Protein AF-A0A7T4MTQ3-F1 (afdb_monomer)

Organism: NCBI:txid37923

Nearest PDB structures (foldseek):
  8e2i-assembly1_F  TM=2.672E-01  e=2.171E+00  Homo sapiens
  6jx6-assembly1_C  TM=2.408E-01  e=1.629E+00  Homo sapiens
  1x04-assembly1_A-2  TM=1.728E-01  e=2.278E+00  Homo sapiens

InterPro domains:
  IPR025902 LssY-like C-terminal domain [PF14067] (127-317)

Solvent-accessible surface area (backbone atoms only — not comparable to full-atom values): 29845 Å² total; per-residue (Å²): 137,88,83,90,80,88,90,87,86,88,86,87,87,91,86,88,79,90,82,84,91,86,90,78,81,87,74,94,68,81,70,84,83,79,70,80,77,62,92,81,58,77,72,75,82,62,84,77,77,74,81,85,75,86,88,90,80,88,78,91,82,93,85,72,72,68,88,85,68,67,71,63,52,52,53,44,50,50,30,43,52,50,34,49,52,50,35,52,51,34,51,60,61,26,68,62,85,47,82,62,20,58,56,30,50,53,50,28,48,48,43,37,20,75,41,33,33,38,46,50,45,31,60,50,20,58,22,73,53,73,94,67,92,75,59,53,28,20,33,92,35,43,32,50,28,54,52,49,40,36,31,26,42,46,56,73,65,22,53,57,47,42,41,47,61,43,68,39,31,60,36,42,71,87,40,76,69,50,52,51,46,47,56,50,27,65,77,67,73,46,70,61,70,44,52,49,66,84,70,42,30,52,93,94,34,63,51,78,50,39,35,25,42,63,47,93,74,35,82,48,27,32,44,35,41,36,34,34,74,50,62,91,92,51,55,45,90,92,72,43,83,41,48,26,40,24,32,36,43,34,27,53,34,72,44,64,19,73,69,27,62,34,84,37,70,34,51,46,38,58,35,52,48,35,35,51,39,53,52,45,32,35,45,72,58,33,77,77,42,45,78,47,71,39,76,63,70,34,77,51,48,77,52,56,28,51,46,54,31,50,35,38,41,75,27,47,31,43,34,38,36,30,79,71,62,60,94,74,80,91,64,80,61,88,66,56,82,84,57,73,69,96,60,86,83,51,73,65,67,45,43,75,66,44,52,66,45,41,55,51,21,31,51,29,42,38,49,38,19,50,52,49,36,49,54,42,54,52,49,63,71,33,76,65,47,49,44,48,63,68,70,51,44,58,56,56,35,62,63,36,66,80,75,63,93,55,76,56,55,55,58,49,50,53,50,52,50,41,53,48,49,40,52,50,22,55,50,42,41,56,27,29,58,34,34,39,60,25,33,48,68,32,44,55,51,44,45,51,52,40,49,54,51,44,52,54,52,50,49,34,54,72,71,64,70,48,59,75,93,47,46,67,60,54,52,54,38,47,50,31,38,35,52,23,37,45,28,56,56,31,67,66,36,44,52,48,18,47,52,45,46,49,54,54,47,51,54,53,50,47,58,50,50,54,56,49,51,54,56,46,52,69,57,59,74,65,70,87,75,123

Secondary structure (DSSP, 8-state):
---------------------------S---STTSPPPTTSPPP-S-S-------------------S-HHHHHHHHHHHHHHHHHHHHHHHHHTS-SHHHHHHHHHHHHHIIIIIHHHHHHHHHHHHS-SS--SEEEETT--EEEE--EEEES-HHHHHHHHHHTTPEEPPP--HHHHHHHHHHHHTT---TTPPPPPEEETTEE-SEEEEEESTT-TTSEEEEEEEEPPTT--BTTTB--SEEEEEEEEEEEEE-TTT--EEEEE-S-HHHHHHHHHHHHHHH-TT-EEEEETTSS--EEEE-TT--EEEE---EEEEE-TTSS-S----GGGTGGG---S---HHHHHTTS-HHHHHHHHHHHHHHHHHHHHHHHHHTSHHHHHHHHTSHHHHHHHHTTT--STHHHHHHHHHHHHHHHHHHHHHHHHHHHHHTT-HHHHHHHHHHHHHHHHHHHHHHHTT-S-GGGHHHHHHHHHHHHHHHHHHTSHHHHHHHHHHHHHHHHHHHHHHHHHHHHHHHHHHTTSS--

Foldseek 3Di:
DDDDDDDDDDDDDDDDDDDDDDDDDDDPDDDPPPDDDPPPFDDQPDDLDDPDDDDDDDDDDDDFDDDDDPLLRVLLVLLLVLLVLLLVVLQVVLVPDDPCVVVSVVVSLCSQQVPNLLSVLLRVLNTPPDLDDDQFWAALSNWGAFGQAEFEDADPVLCVLLCVLLVWAWADADDPVLVVVVVVCVVVVFADRNRHDHWIHDSNDTFPTKTKDDPPRHNQWMKIKTKDADPVPDAQVVRHDGRMIMGIWIFNGWAAQPRRRDTDTATDQESVSRVVSSVSSSCVRQVVKDKDKPQPSDCWDWDARRSRHIHTDNNIYIYIYRHPRDPDDPDPCVPPVVCPDPPDPDLVNLLVVQDVLLVLLLVLLLVLLVLLLVVLVVVCVDPVVVVCVVVCLLVVVVVCVVPDDDPSVVSVVVNVVSVVSNVLSVLSNVLSVVLSSLAPVSLSVNSVSLSVVLV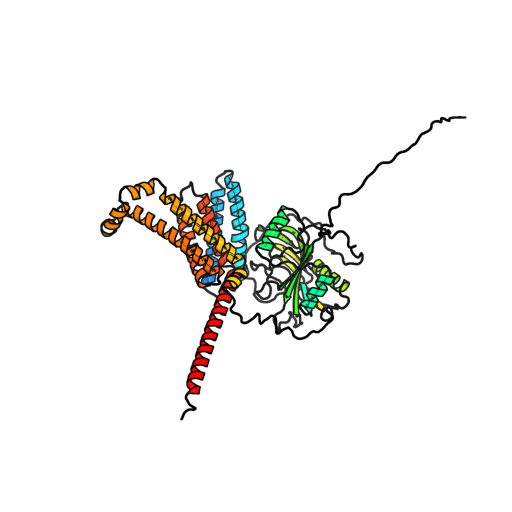VLVVCVVVVVPDPVCVVSSSSSSSSSSSSSNSCSRPSSVVSSVVSVVVVVVVVVVVVVVVVVVVVVVVVVPPPPD

Mean predicted aligned error: 16.0 Å

Sequence (530 aa):
MPAEGSVTEHPRPAVEAEASAAGRGPSRYATSEGRGRDPHYPEYQGDTDQTQQTRLKQQLRDERRLIDDWPDKVYFILAGLASIWLAVVALTQAVHMSLWSVLFILIFWGLAAYLTLPRFHRIMTTIYVPDYFFGRTQTGDGLLGDPVNLAFLAEEDDIHEAMRRAGWTMAEPVTLKSSWRIVISSLTKRSYPSAPVSPLLLFGRRQDFAYQQEVDGNPSKRHHVRFWKTPEGWMLPGGQRADWVAAATYDNAVGLSLFTLQVTHKVDAATDLERDYVVQTLSYTSPEASVRVLEGFMSGYNSRNGGGDQIRTDGNLPIVDLDEVAPGDHEEDSGQQARGPHGHRNLSQLAEKAPPQVWMAGALVSLVALLQMGRSLYRLFTPEFARSVRDERLIDAAEAFAADTGSDLWDVTLALVTAAIAVIALVQVLLAINVVRGRYRARQISLALLLVSFVATAVEVFNGTADSSITYAVFV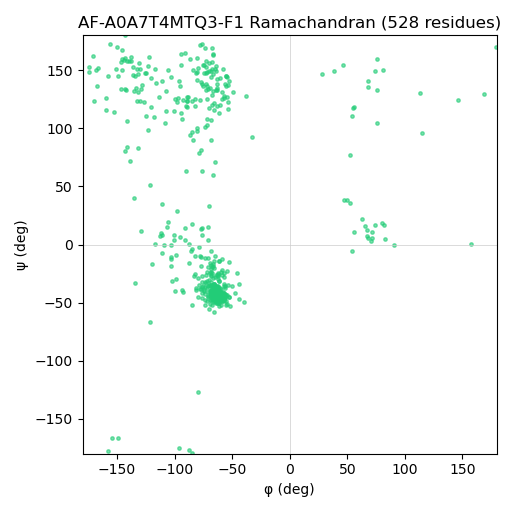VMASQVFAMIEYTSDDAINYTWAARQTLRQRKAQKRKDRRAARRAARGGSSDRG

Structure (mmCIF, N/CA/C/O backbone):
data_AF-A0A7T4MTQ3-F1
#
_entry.id   AF-A0A7T4MTQ3-F1
#
loop_
_atom_site.group_PDB
_atom_site.id
_atom_site.type_symbol
_atom_site.label_atom_id
_atom_site.label_alt_id
_atom_site.label_comp_id
_atom_site.label_asym_id
_atom_site.label_entity_id
_atom_site.label_seq_id
_atom_site.pdbx_PDB_ins_code
_atom_site.Cartn_x
_atom_site.Cartn_y
_atom_site.Cartn_z
_atom_site.occupancy
_atom_site.B_iso_or_equiv
_atom_site.auth_seq_id
_atom_site.auth_comp_id
_atom_site.auth_asym_id
_atom_site.auth_atom_id
_atom_site.pdbx_PDB_model_num
ATOM 1 N N . MET A 1 1 ? 36.931 40.558 72.969 1.00 30.64 1 MET A N 1
ATOM 2 C CA . MET A 1 1 ? 38.147 40.731 72.141 1.00 30.64 1 MET A CA 1
ATOM 3 C C . MET A 1 1 ? 37.794 40.411 70.688 1.00 30.64 1 MET A C 1
ATOM 5 O O . MET A 1 1 ? 36.830 39.674 70.513 1.00 30.64 1 MET A O 1
ATOM 9 N N . PRO A 1 2 ? 38.449 41.061 69.706 1.00 49.88 2 PRO A N 1
ATOM 10 C CA . PRO A 1 2 ? 37.803 41.550 68.467 1.00 49.88 2 PRO A CA 1
ATOM 11 C C . PRO A 1 2 ? 37.946 40.577 67.270 1.00 49.88 2 PRO A C 1
ATOM 13 O O . PRO A 1 2 ? 38.457 39.479 67.465 1.00 49.88 2 PRO A O 1
ATOM 16 N N . ALA A 1 3 ? 37.523 40.872 66.030 1.00 38.16 3 ALA A N 1
ATOM 17 C CA . ALA A 1 3 ? 37.149 42.142 65.363 1.00 38.16 3 ALA A CA 1
ATOM 18 C C . ALA A 1 3 ? 35.907 41.943 64.451 1.00 38.16 3 ALA A C 1
ATOM 20 O O . ALA A 1 3 ? 35.592 40.799 64.137 1.00 38.16 3 ALA A O 1
ATOM 21 N N . GLU A 1 4 ? 35.076 42.916 64.043 1.00 35.25 4 GLU A N 1
ATOM 22 C CA . GLU A 1 4 ? 35.199 44.361 63.705 1.00 35.25 4 GLU A CA 1
ATOM 23 C C . GLU A 1 4 ? 35.837 44.718 62.338 1.00 35.25 4 GLU A C 1
ATOM 25 O O . GLU A 1 4 ? 36.889 44.200 61.977 1.00 35.25 4 GLU A O 1
ATOM 30 N N . GLY A 1 5 ? 35.168 45.636 61.609 1.00 33.09 5 GLY A N 1
ATOM 31 C CA . GLY A 1 5 ? 35.436 46.079 60.221 1.00 33.09 5 GLY A CA 1
ATOM 32 C C . GLY A 1 5 ? 34.294 45.694 59.253 1.00 33.09 5 GLY A C 1
ATOM 33 O O . GLY A 1 5 ? 34.242 44.541 58.844 1.00 33.09 5 GLY A O 1
ATOM 34 N N . SER A 1 6 ? 33.277 46.503 58.890 1.00 33.62 6 SER A N 1
ATOM 35 C CA . SER A 1 6 ? 33.125 47.981 58.803 1.00 33.62 6 SER A CA 1
ATOM 36 C C . SER A 1 6 ? 33.999 48.594 57.677 1.00 33.62 6 SER A C 1
ATOM 38 O O . SER A 1 6 ? 35.139 48.165 57.543 1.00 33.62 6 SER A O 1
ATOM 40 N N . VAL A 1 7 ? 33.603 49.528 56.783 1.00 36.31 7 VAL A N 1
ATOM 41 C CA . VAL A 1 7 ? 32.374 50.298 56.385 1.00 36.31 7 VAL A CA 1
ATOM 42 C C . VAL A 1 7 ? 32.542 50.597 54.849 1.00 36.31 7 VAL A C 1
ATOM 44 O O . VAL A 1 7 ? 33.680 50.522 54.396 1.00 36.31 7 VAL A O 1
ATOM 47 N N . THR A 1 8 ? 31.545 50.758 53.951 1.00 34.12 8 THR A N 1
ATOM 48 C CA . THR A 1 8 ? 30.873 52.008 53.443 1.00 34.12 8 THR A CA 1
ATOM 49 C C . THR A 1 8 ? 29.994 51.626 52.223 1.00 34.12 8 THR A C 1
ATOM 51 O O . THR A 1 8 ? 30.381 50.763 51.443 1.00 34.12 8 THR A O 1
ATOM 54 N N . GLU A 1 9 ? 28.706 51.983 52.111 1.00 31.84 9 GLU A N 1
ATOM 55 C CA . GLU A 1 9 ? 28.039 53.276 51.791 1.00 31.84 9 GLU A CA 1
ATOM 56 C C . GLU A 1 9 ? 28.049 53.739 50.308 1.00 31.84 9 GLU A C 1
ATOM 58 O O . GLU A 1 9 ? 29.052 54.248 49.831 1.00 31.84 9 GLU A O 1
ATOM 63 N N . HIS A 1 10 ? 26.873 53.591 49.654 1.00 35.78 10 HIS A N 1
ATOM 64 C CA . HIS A 1 10 ? 26.100 54.531 48.787 1.00 35.78 10 HIS A CA 1
ATOM 65 C C . HIS A 1 10 ? 26.767 55.379 47.655 1.00 35.78 10 HIS A C 1
ATOM 67 O O . HIS A 1 10 ? 27.948 55.684 47.746 1.00 35.78 10 HIS A O 1
ATOM 73 N N . PRO A 1 11 ? 26.035 55.816 46.579 1.00 39.91 11 PRO A N 1
ATOM 74 C CA . PRO A 1 11 ? 24.593 56.151 46.551 1.00 39.91 11 PRO A CA 1
ATOM 75 C C . PRO A 1 11 ? 23.769 55.780 45.274 1.00 39.91 11 PRO A C 1
ATOM 77 O O . PRO A 1 11 ? 24.268 55.241 44.292 1.00 39.91 11 PRO A O 1
ATOM 80 N N . ARG A 1 12 ? 22.463 56.104 45.300 1.00 35.75 12 ARG A N 1
ATOM 81 C CA . ARG A 1 12 ? 21.551 56.338 44.139 1.00 35.75 12 ARG A CA 1
ATOM 82 C C . ARG A 1 12 ? 21.591 57.859 43.788 1.00 35.75 12 ARG A C 1
ATOM 84 O O . ARG A 1 12 ? 21.999 58.580 44.700 1.00 35.75 12 ARG A O 1
ATOM 91 N N . PRO A 1 13 ? 21.130 58.410 42.623 1.00 45.12 13 PRO A N 1
ATOM 92 C CA . PRO A 1 13 ? 19.901 57.988 41.915 1.00 45.12 13 PRO A CA 1
ATOM 93 C C . PRO A 1 13 ? 19.728 58.299 40.388 1.00 45.12 13 PRO A C 1
ATOM 95 O O . PRO A 1 13 ? 20.540 58.962 39.760 1.00 45.12 13 PRO A O 1
ATOM 98 N N . ALA A 1 14 ? 18.545 57.903 39.885 1.00 30.17 14 ALA A N 1
ATOM 99 C CA . ALA A 1 14 ? 17.639 58.630 38.965 1.00 30.17 14 ALA A CA 1
ATOM 100 C C . ALA A 1 14 ? 17.827 58.706 37.423 1.00 30.17 14 ALA A C 1
ATOM 102 O O . ALA A 1 14 ? 18.921 58.817 36.883 1.00 30.17 14 ALA A O 1
ATOM 103 N N . VAL A 1 15 ? 16.634 58.831 36.807 1.00 30.22 15 VAL A N 1
ATOM 104 C CA . VAL A 1 15 ? 16.215 59.491 35.545 1.00 30.22 15 VAL A CA 1
ATOM 105 C C . VAL A 1 15 ? 15.715 58.573 34.412 1.00 30.22 15 VAL A C 1
ATOM 107 O O . VAL A 1 15 ? 16.303 57.548 34.080 1.00 30.22 15 VAL A O 1
ATOM 110 N N . GLU A 1 16 ? 14.552 58.965 33.882 1.00 29.12 16 GLU A N 1
ATOM 111 C CA . GLU A 1 16 ? 13.700 58.311 32.881 1.00 29.12 16 GLU A CA 1
ATOM 112 C C . GLU A 1 16 ? 14.097 58.643 31.429 1.00 29.12 16 GLU A C 1
ATOM 114 O O . GLU A 1 16 ? 14.673 59.700 31.182 1.00 29.12 16 GLU A O 1
ATOM 119 N N . ALA A 1 17 ? 13.672 57.803 30.471 1.00 28.81 17 ALA A N 1
ATOM 120 C CA . ALA A 1 17 ? 13.111 58.223 29.173 1.00 28.81 17 ALA A CA 1
ATOM 121 C C . ALA A 1 17 ? 12.497 57.022 28.405 1.00 28.81 17 ALA A C 1
ATOM 123 O O . ALA A 1 17 ? 13.166 56.016 28.200 1.00 28.81 17 ALA A O 1
ATOM 124 N N . GLU A 1 18 ? 11.208 57.137 28.051 1.00 28.02 18 GLU A N 1
ATOM 125 C CA . GLU A 1 18 ? 10.620 57.058 26.686 1.00 28.02 18 GLU A CA 1
ATOM 126 C C . GLU A 1 18 ? 11.152 56.049 25.622 1.00 28.02 18 GLU A C 1
ATOM 128 O O . GLU A 1 18 ? 12.340 55.789 25.517 1.00 28.02 18 GLU A O 1
ATOM 133 N N . ALA A 1 19 ? 10.362 55.515 24.673 1.00 28.45 19 ALA A N 1
ATOM 134 C CA . ALA A 1 19 ? 8.906 55.478 24.480 1.00 28.45 19 ALA A CA 1
ATOM 135 C C . ALA A 1 19 ? 8.499 54.443 23.390 1.00 28.45 19 ALA A C 1
ATOM 137 O O . ALA A 1 19 ? 9.222 54.207 22.430 1.00 28.45 19 ALA A O 1
ATOM 138 N N . SER A 1 20 ? 7.279 53.909 23.536 1.00 27.41 20 SER A N 1
ATOM 139 C CA . SER A 1 20 ? 6.224 53.725 22.511 1.00 27.41 20 SER A CA 1
ATOM 140 C C . SER A 1 20 ? 6.432 52.949 21.181 1.00 27.41 20 SER A C 1
ATOM 142 O O . SER A 1 20 ? 7.099 53.386 20.253 1.00 27.41 20 SER A O 1
ATOM 144 N N . ALA A 1 21 ? 5.630 51.879 21.060 1.00 29.02 21 ALA A N 1
ATOM 145 C CA . ALA A 1 21 ? 4.808 51.452 19.910 1.00 29.02 21 ALA A CA 1
ATOM 146 C C . ALA A 1 21 ? 5.391 51.236 18.487 1.00 29.02 21 ALA A C 1
ATOM 148 O O . ALA A 1 21 ? 5.630 52.169 17.728 1.00 29.02 21 ALA A O 1
ATOM 149 N N . ALA A 1 22 ? 5.289 49.981 18.018 1.00 29.09 22 ALA A N 1
ATOM 150 C CA . ALA A 1 22 ? 4.829 49.658 16.657 1.00 29.09 22 ALA A CA 1
ATOM 151 C C . ALA A 1 22 ? 4.174 48.260 16.626 1.00 29.09 22 ALA A C 1
ATOM 153 O O . ALA A 1 22 ? 4.831 47.248 16.864 1.00 29.09 22 ALA A O 1
ATOM 154 N N . GLY A 1 23 ? 2.868 48.186 16.354 1.00 27.55 23 GLY A N 1
ATOM 155 C CA . GLY A 1 23 ? 2.119 46.925 16.388 1.00 27.55 23 GLY A CA 1
ATOM 156 C C . GLY A 1 23 ? 2.283 46.052 15.137 1.00 27.55 23 GLY A C 1
ATOM 157 O O . GLY A 1 23 ? 2.432 46.550 14.021 1.00 27.55 23 GLY A O 1
ATOM 158 N N . ARG A 1 24 ? 2.153 44.731 15.311 1.00 30.16 24 ARG A N 1
ATOM 159 C CA . ARG A 1 24 ? 1.770 43.778 14.253 1.00 30.16 24 ARG A CA 1
ATOM 160 C C . ARG A 1 24 ? 0.694 42.848 14.816 1.00 30.16 24 ARG A C 1
ATOM 162 O O . ARG A 1 24 ? 0.798 42.419 15.960 1.00 30.16 24 ARG A O 1
ATOM 169 N N . GLY A 1 25 ? -0.366 42.618 14.041 1.00 28.05 25 GLY A N 1
ATOM 170 C CA . GLY A 1 25 ? -1.576 41.934 14.513 1.00 28.05 25 GLY A CA 1
ATOM 171 C C . GLY A 1 25 ? -1.366 40.454 14.873 1.00 28.05 25 GLY A C 1
ATOM 172 O O . GLY A 1 25 ? -0.371 39.856 14.457 1.00 28.05 25 GLY A O 1
ATOM 173 N N . PRO A 1 26 ? -2.306 39.843 15.618 1.00 28.95 26 PRO A N 1
ATOM 174 C CA . PRO A 1 26 ? -2.178 38.464 16.072 1.00 28.95 26 PRO A CA 1
ATOM 175 C C . PRO A 1 26 ? -2.193 37.488 14.890 1.00 28.95 26 PRO A C 1
ATOM 177 O O . PRO A 1 26 ? -3.198 37.332 14.191 1.00 28.95 26 PRO A O 1
ATOM 180 N N . SER A 1 27 ? -1.069 36.800 14.693 1.00 28.19 27 SER A N 1
ATOM 181 C CA . SER A 1 27 ? -0.973 35.661 13.781 1.00 28.19 27 SER A CA 1
ATOM 182 C C . SER A 1 27 ? -1.894 34.541 14.270 1.00 28.19 27 SER A C 1
ATOM 184 O O . SER A 1 27 ? -1.713 34.021 15.370 1.00 28.19 27 SER A O 1
ATOM 186 N N . ARG A 1 28 ? -2.884 34.153 13.457 1.00 31.02 28 ARG A N 1
ATOM 187 C CA . ARG A 1 28 ? -3.812 33.048 13.755 1.00 31.02 28 ARG A CA 1
ATOM 188 C C . ARG A 1 28 ? -3.162 31.673 13.544 1.00 31.02 28 ARG A C 1
ATOM 190 O O . ARG A 1 28 ? -3.619 30.903 12.708 1.00 31.02 28 ARG A O 1
ATOM 197 N N . TYR A 1 29 ? -2.129 31.366 14.319 1.00 29.20 29 TYR A N 1
ATOM 198 C CA . TYR A 1 29 ? -1.643 30.003 14.537 1.00 29.20 29 TYR A CA 1
ATOM 199 C C . TYR A 1 29 ? -1.188 29.881 15.989 1.00 29.20 29 TYR A C 1
ATOM 201 O O . TYR A 1 29 ? -0.006 30.005 16.296 1.00 29.20 29 TYR A O 1
ATOM 209 N N . ALA A 1 30 ? -2.157 29.678 16.884 1.00 26.03 30 ALA A N 1
ATOM 210 C CA . ALA A 1 30 ? -1.864 29.250 18.242 1.00 26.03 30 ALA A CA 1
ATOM 211 C C . ALA A 1 30 ? -1.307 27.822 18.183 1.00 26.03 30 ALA A C 1
ATOM 213 O O . ALA A 1 30 ? -1.970 26.913 17.679 1.00 26.03 30 ALA A O 1
ATOM 214 N N . THR A 1 31 ? -0.085 27.643 18.674 1.00 29.88 31 THR A N 1
ATOM 215 C CA . THR A 1 31 ? 0.458 26.329 19.014 1.00 29.88 31 THR A CA 1
ATOM 216 C C . THR A 1 31 ? -0.422 25.694 20.093 1.00 29.88 31 THR A C 1
ATOM 218 O O . THR A 1 31 ? -0.933 26.383 20.973 1.00 29.88 31 THR A O 1
ATOM 221 N N . SER A 1 32 ? -0.623 24.377 20.036 1.00 33.88 32 SER A N 1
ATOM 222 C CA . SER A 1 32 ? -1.494 23.639 20.967 1.00 33.88 32 SER A CA 1
ATOM 223 C C . SER A 1 32 ? -0.885 23.412 22.361 1.00 33.88 32 SER A C 1
ATOM 225 O O . SER A 1 32 ? -1.402 22.618 23.141 1.00 33.88 32 SER A O 1
ATOM 227 N N . GLU A 1 33 ? 0.191 24.121 22.696 1.00 35.06 33 GLU A N 1
ATOM 228 C CA . GLU A 1 33 ? 0.800 24.150 24.025 1.00 35.06 33 GLU A CA 1
ATOM 229 C C . GLU A 1 33 ? 0.058 25.185 24.884 1.00 35.06 33 GLU A C 1
ATOM 231 O O . GLU A 1 33 ? 0.382 26.371 24.865 1.00 35.06 33 GLU A O 1
ATOM 236 N N . GLY A 1 34 ? -0.991 24.760 25.598 1.00 30.47 34 GLY A N 1
ATOM 237 C CA . GLY A 1 34 ? -1.758 25.687 26.444 1.00 30.47 34 GLY A CA 1
ATOM 238 C C . GLY A 1 34 ? -3.198 25.313 26.799 1.00 30.47 34 GLY A C 1
ATOM 239 O O . GLY A 1 34 ? -3.839 26.064 27.531 1.00 30.47 34 GLY A O 1
ATOM 240 N N . ARG A 1 35 ? -3.729 24.169 26.348 1.00 37.06 35 ARG A N 1
ATOM 241 C CA . ARG A 1 35 ? -4.808 23.501 27.097 1.00 37.06 35 ARG A CA 1
ATOM 242 C C . ARG A 1 35 ? -4.146 22.555 28.087 1.00 37.06 35 ARG A C 1
ATOM 244 O O . ARG A 1 35 ? -3.348 21.721 27.670 1.00 37.06 35 ARG A O 1
ATOM 251 N N . GLY A 1 36 ? -4.444 22.707 29.377 1.00 39.81 36 GLY A N 1
ATOM 252 C CA . GLY A 1 36 ? -3.972 21.754 30.377 1.00 39.81 36 GLY A CA 1
ATOM 253 C C . GLY A 1 36 ? -4.465 20.358 30.009 1.00 39.81 36 GLY A C 1
ATOM 254 O O . GLY A 1 36 ? -5.661 20.195 29.762 1.00 39.81 36 GLY A O 1
ATOM 255 N N . ARG A 1 37 ? -3.556 19.373 29.949 1.00 55.53 37 ARG A N 1
ATOM 256 C CA . ARG A 1 37 ? -3.968 17.966 29.999 1.00 55.53 37 ARG A CA 1
ATOM 257 C C . ARG A 1 37 ? -4.747 17.800 31.299 1.00 55.53 37 ARG A C 1
ATOM 259 O O . ARG A 1 37 ? -4.251 18.186 32.357 1.00 55.53 37 ARG A O 1
ATOM 266 N N . ASP A 1 38 ? -5.965 17.289 31.199 1.00 71.88 38 ASP A N 1
ATOM 267 C CA . ASP A 1 38 ? -6.709 16.855 32.372 1.00 71.88 38 ASP A CA 1
ATOM 268 C C . ASP A 1 38 ? -5.887 15.743 33.048 1.00 71.88 38 ASP A C 1
ATOM 270 O O . ASP A 1 38 ? -5.589 14.749 32.384 1.00 71.88 38 ASP A O 1
ATOM 274 N N . PRO A 1 39 ? -5.461 15.902 34.315 1.00 72.44 39 PRO A N 1
ATOM 275 C CA . PRO A 1 39 ? -4.590 14.933 34.978 1.00 72.44 39 PRO A CA 1
ATOM 276 C C . PRO A 1 39 ? -5.268 13.581 35.256 1.00 72.44 39 PRO A C 1
ATOM 278 O O . PRO A 1 39 ? -4.593 12.668 35.721 1.00 72.44 39 PRO A O 1
ATOM 281 N N . HIS A 1 40 ? -6.572 13.444 34.991 1.00 80.81 40 HIS A N 1
ATOM 282 C CA . HIS A 1 40 ? -7.300 12.172 35.064 1.00 80.81 40 HIS A CA 1
ATOM 283 C C . HIS A 1 40 ? -7.576 11.556 33.684 1.00 80.81 40 HIS A C 1
ATOM 285 O O . HIS A 1 40 ? -8.163 10.477 33.611 1.00 80.81 40 HIS A O 1
ATOM 291 N N . TYR A 1 41 ? -7.161 12.213 32.595 1.00 85.38 41 TYR A N 1
ATOM 292 C CA . TYR A 1 41 ? -7.276 11.643 31.258 1.00 85.38 41 TYR A CA 1
ATOM 293 C C . TYR A 1 41 ? -6.419 10.367 31.157 1.00 85.38 41 TYR A C 1
ATOM 295 O O . TYR A 1 41 ? -5.265 10.396 31.590 1.00 85.38 41 TYR A O 1
ATOM 303 N N . PRO A 1 42 ? -6.931 9.258 30.588 1.00 87.62 42 PRO A N 1
ATOM 304 C CA . PRO A 1 42 ? -6.187 8.005 30.504 1.00 87.62 42 PRO A CA 1
ATOM 305 C C . PRO A 1 42 ? -4.822 8.159 29.824 1.00 87.62 42 PRO A C 1
ATOM 307 O O . PRO A 1 42 ? -4.703 8.796 28.776 1.00 87.62 42 PRO A O 1
ATOM 310 N N . GLU A 1 43 ? -3.797 7.525 30.394 1.00 84.81 43 GLU A N 1
ATOM 311 C CA . GLU A 1 43 ? -2.451 7.452 29.821 1.00 84.81 43 GLU A CA 1
ATOM 312 C C . GLU A 1 43 ? -2.194 6.075 29.194 1.00 84.81 43 GLU A C 1
ATOM 314 O O . GLU A 1 43 ? -2.651 5.042 29.690 1.00 84.81 43 GLU A O 1
ATOM 319 N N . TYR A 1 44 ? -1.448 6.054 28.089 1.00 84.38 44 TYR A N 1
ATOM 320 C CA . TYR A 1 44 ? -1.063 4.816 27.419 1.00 84.38 44 TYR A CA 1
ATOM 321 C C . TYR A 1 44 ? -0.020 4.052 28.244 1.00 84.38 44 TYR A C 1
ATOM 323 O O . TYR A 1 44 ? 1.036 4.586 28.574 1.00 84.38 44 TYR A O 1
ATOM 331 N N . GLN A 1 45 ? -0.300 2.782 28.549 1.00 81.62 45 GLN A N 1
ATOM 332 C CA . GLN A 1 45 ? 0.505 1.970 29.476 1.00 81.62 45 GLN A CA 1
ATOM 333 C C . GLN A 1 45 ? 1.631 1.159 28.800 1.00 81.62 45 GLN A C 1
ATOM 335 O O . GLN A 1 45 ? 2.294 0.358 29.460 1.00 81.62 45 GLN A O 1
ATOM 340 N N . GLY A 1 46 ? 1.831 1.305 27.486 1.00 72.62 46 GLY A N 1
ATOM 341 C CA . GLY A 1 46 ? 2.890 0.604 26.753 1.00 72.62 46 GLY A CA 1
ATOM 342 C C . GLY A 1 46 ? 4.265 1.261 26.884 1.00 72.62 46 GLY A C 1
ATOM 343 O O . GLY A 1 46 ? 4.390 2.437 27.220 1.00 72.62 46 GLY A O 1
ATOM 344 N N . ASP A 1 47 ? 5.315 0.491 26.595 1.00 65.31 47 ASP A N 1
ATOM 345 C CA . ASP A 1 47 ? 6.695 0.980 26.624 1.00 65.31 47 ASP A CA 1
ATOM 346 C C . ASP A 1 47 ? 6.940 1.919 25.438 1.00 65.31 47 ASP A C 1
ATOM 348 O O . ASP A 1 47 ? 7.102 1.494 24.291 1.00 65.31 47 ASP A O 1
ATOM 352 N N . THR A 1 48 ? 6.945 3.221 25.708 1.00 62.91 48 THR A N 1
ATOM 353 C CA . THR A 1 48 ? 7.109 4.221 24.657 1.00 62.91 48 THR A CA 1
ATOM 354 C C . THR A 1 48 ? 8.556 4.367 24.185 1.00 62.91 48 THR A C 1
ATOM 356 O O . THR A 1 48 ? 8.748 5.014 23.158 1.00 62.91 48 THR A O 1
ATOM 359 N N . ASP A 1 49 ? 9.572 3.791 24.843 1.00 53.06 49 ASP A N 1
ATOM 360 C CA . ASP A 1 49 ? 10.994 4.116 24.613 1.00 53.06 49 ASP A CA 1
ATOM 361 C C . ASP A 1 49 ? 11.832 3.032 23.907 1.00 53.06 49 ASP A C 1
ATOM 363 O O . ASP A 1 49 ? 13.009 3.252 23.590 1.00 53.06 49 ASP A O 1
ATOM 367 N N . GLN A 1 50 ? 11.252 1.879 23.561 1.00 46.34 50 GLN A N 1
ATOM 368 C CA . GLN A 1 50 ? 12.012 0.799 22.922 1.00 46.34 50 GLN A CA 1
ATOM 369 C C . GLN A 1 50 ? 12.389 1.043 21.452 1.00 46.34 50 GLN A C 1
ATOM 371 O O . GLN A 1 50 ? 11.659 0.741 20.509 1.00 46.34 50 GLN A O 1
ATOM 376 N N . THR A 1 51 ? 13.649 1.427 21.242 1.00 39.78 51 THR A N 1
ATOM 377 C CA . THR A 1 51 ? 14.315 1.365 19.930 1.00 39.78 51 THR A CA 1
ATOM 378 C C . THR A 1 51 ? 14.767 -0.074 19.622 1.00 39.78 51 THR A C 1
ATOM 380 O O . THR A 1 51 ? 15.942 -0.415 19.788 1.00 39.78 51 THR A O 1
ATOM 383 N N . GLN A 1 52 ? 13.858 -0.962 19.195 1.00 35.19 52 GLN A N 1
ATOM 384 C CA . GLN A 1 52 ? 14.213 -2.371 18.955 1.00 35.19 52 GLN A CA 1
ATOM 385 C C . GLN A 1 52 ? 15.086 -2.587 17.705 1.00 35.19 52 GLN A C 1
ATOM 387 O O . GLN A 1 52 ? 14.624 -2.563 16.563 1.00 35.19 52 GLN A O 1
ATOM 392 N N . GLN A 1 53 ? 16.364 -2.900 17.936 1.00 31.70 53 GLN A N 1
ATOM 393 C CA . GLN A 1 53 ? 17.288 -3.381 16.909 1.00 31.70 53 GLN A CA 1
ATOM 394 C C . GLN A 1 53 ? 17.254 -4.913 16.760 1.00 31.70 53 GLN A C 1
ATOM 396 O O . GLN A 1 53 ? 17.536 -5.653 17.696 1.00 31.70 53 GLN A O 1
ATOM 401 N N . THR A 1 54 ? 17.045 -5.360 15.520 1.00 33.00 54 THR A N 1
ATOM 402 C CA . THR A 1 54 ? 17.630 -6.569 14.904 1.00 33.00 54 THR A CA 1
ATOM 403 C C . THR A 1 54 ? 17.474 -7.933 15.604 1.00 33.00 54 THR A C 1
ATOM 405 O O . THR A 1 54 ? 18.241 -8.283 16.496 1.00 33.00 54 THR A O 1
ATOM 408 N N . ARG A 1 55 ? 16.677 -8.831 14.998 1.00 26.23 55 ARG A N 1
ATOM 409 C CA . ARG A 1 55 ? 17.042 -10.259 14.819 1.00 26.23 55 ARG A CA 1
ATOM 410 C C . ARG A 1 55 ? 16.220 -10.903 13.698 1.00 26.23 55 ARG A C 1
ATOM 412 O O . ARG A 1 55 ? 15.003 -11.008 13.792 1.00 26.23 55 ARG A O 1
ATOM 419 N N . LEU A 1 56 ? 16.904 -11.328 12.634 1.00 28.02 56 LEU A N 1
ATOM 420 C CA . LEU A 1 56 ? 16.304 -11.860 11.406 1.00 28.02 56 LEU A CA 1
ATOM 421 C C . LEU A 1 56 ? 17.172 -13.028 10.901 1.00 28.02 56 LEU A C 1
ATOM 423 O O . LEU A 1 56 ? 18.284 -12.799 10.430 1.00 28.02 56 LEU A O 1
ATOM 427 N N . LYS A 1 57 ? 16.696 -14.274 11.048 1.00 24.47 57 LYS A N 1
ATOM 428 C CA . LYS A 1 57 ? 17.249 -15.493 10.417 1.00 24.47 57 LYS A CA 1
ATOM 429 C C . LYS A 1 57 ? 16.270 -16.671 10.562 1.00 24.47 57 LYS A C 1
ATOM 431 O O . LYS A 1 57 ? 15.795 -16.896 11.666 1.00 24.47 57 LYS A O 1
ATOM 436 N N . GLN A 1 58 ? 16.095 -17.435 9.469 1.00 22.59 58 GLN A N 1
ATOM 437 C CA . GLN A 1 58 ? 15.362 -18.722 9.350 1.00 22.59 58 GLN A CA 1
ATOM 438 C C . GLN A 1 58 ? 13.819 -18.636 9.531 1.00 22.59 58 GLN A C 1
ATOM 440 O O . GLN A 1 58 ? 13.350 -17.874 10.362 1.00 22.59 58 GLN A O 1
ATOM 445 N N . GLN A 1 59 ? 12.953 -19.353 8.788 1.00 22.92 59 GLN A N 1
ATOM 446 C CA . GLN A 1 59 ? 13.113 -20.359 7.711 1.00 22.92 59 GLN A CA 1
ATOM 447 C C . GLN A 1 59 ? 11.812 -20.454 6.846 1.00 22.92 59 GLN A C 1
ATOM 449 O O . GLN A 1 59 ? 10.738 -20.293 7.403 1.00 22.92 59 GLN A O 1
ATOM 454 N N . LEU A 1 60 ? 11.943 -20.702 5.523 1.00 26.88 60 LEU A N 1
ATOM 455 C CA . LEU A 1 60 ? 11.188 -21.631 4.615 1.00 26.88 60 LEU A CA 1
ATOM 456 C C . LEU A 1 60 ? 9.696 -22.022 4.913 1.00 26.88 60 LEU A C 1
ATOM 458 O O . LEU A 1 60 ? 9.388 -22.293 6.062 1.00 26.88 60 LEU A O 1
ATOM 462 N N . ARG A 1 61 ? 8.746 -22.274 3.973 1.00 27.30 61 ARG A N 1
ATOM 463 C CA . ARG A 1 61 ? 8.623 -22.281 2.476 1.00 27.30 61 ARG A CA 1
ATOM 464 C C . ARG A 1 61 ? 7.159 -22.719 2.077 1.00 27.30 61 ARG A C 1
ATOM 466 O O . ARG A 1 61 ? 6.469 -23.239 2.943 1.00 27.30 61 ARG A O 1
ATOM 473 N N . ASP A 1 62 ? 6.762 -22.606 0.789 1.00 23.95 62 ASP A N 1
ATOM 474 C CA . ASP A 1 62 ? 5.602 -23.251 0.076 1.00 23.95 62 ASP A CA 1
ATOM 475 C C . ASP A 1 62 ? 4.146 -22.707 0.320 1.00 23.95 62 ASP A C 1
ATOM 477 O O . ASP A 1 62 ? 3.896 -22.115 1.360 1.00 23.95 62 ASP A O 1
ATOM 481 N N . GLU A 1 63 ? 3.094 -22.907 -0.520 1.00 25.41 63 GLU A N 1
ATOM 482 C CA . GLU A 1 63 ? 2.876 -22.686 -1.990 1.00 25.41 63 GLU A CA 1
ATOM 483 C C . GLU A 1 63 ? 1.350 -22.815 -2.416 1.00 25.41 63 GLU A C 1
ATOM 485 O O . GLU A 1 63 ? 0.672 -23.671 -1.859 1.00 25.41 63 GLU A O 1
ATOM 490 N N . ARG A 1 64 ? 0.852 -22.107 -3.481 1.00 29.73 64 ARG A N 1
ATOM 491 C CA . ARG A 1 64 ? -0.449 -22.271 -4.276 1.00 29.73 64 ARG A CA 1
ATOM 492 C C . ARG A 1 64 ? -1.828 -21.852 -3.671 1.00 29.73 64 ARG A C 1
ATOM 494 O O . ARG A 1 64 ? -2.018 -22.107 -2.500 1.00 29.73 64 ARG A O 1
ATOM 501 N N . ARG A 1 65 ? -2.908 -21.392 -4.368 1.00 37.38 65 ARG A N 1
ATOM 502 C CA . ARG A 1 65 ? -3.326 -20.931 -5.757 1.00 37.38 65 ARG A CA 1
ATOM 503 C C . ARG A 1 65 ? -4.802 -20.409 -5.653 1.00 37.38 65 ARG A C 1
ATOM 505 O O . ARG A 1 65 ? -5.525 -21.020 -4.883 1.00 37.38 65 ARG A O 1
ATOM 512 N N . LEU A 1 66 ? -5.407 -19.475 -6.424 1.00 47.50 66 LEU A N 1
ATOM 513 C CA . LEU A 1 66 ? -5.049 -18.422 -7.419 1.00 47.50 66 LEU A CA 1
ATOM 514 C C . LEU A 1 66 ? -6.323 -17.547 -7.737 1.00 47.50 66 LEU A C 1
ATOM 516 O O . LEU A 1 66 ? -7.430 -18.024 -7.524 1.00 47.50 66 LEU A O 1
ATOM 520 N N . ILE A 1 67 ? -6.200 -16.332 -8.320 1.00 48.78 67 ILE A N 1
ATOM 521 C CA . ILE A 1 67 ? -7.327 -15.431 -8.756 1.00 48.78 67 ILE A CA 1
ATOM 522 C C . ILE A 1 67 ? -8.154 -16.005 -9.941 1.00 48.78 67 ILE A C 1
ATOM 524 O O . ILE A 1 67 ? -7.692 -16.935 -10.602 1.00 48.78 67 ILE A O 1
ATOM 528 N N . ASP A 1 68 ? -9.316 -15.418 -10.295 1.00 50.75 68 ASP A N 1
ATOM 529 C CA . ASP A 1 68 ? -10.251 -15.925 -11.328 1.00 50.75 68 ASP A CA 1
ATOM 530 C C . ASP A 1 68 ? -10.230 -15.285 -12.751 1.00 50.75 68 ASP A C 1
ATOM 532 O O . ASP A 1 68 ? -10.229 -16.039 -13.726 1.00 50.75 68 ASP A O 1
ATOM 536 N N . ASP A 1 69 ? -10.085 -13.964 -12.969 1.00 67.12 69 ASP A N 1
ATOM 537 C CA . ASP A 1 69 ? -10.153 -13.391 -14.349 1.00 67.12 69 ASP A CA 1
ATOM 538 C C . ASP A 1 69 ? -8.807 -13.446 -15.125 1.00 67.12 69 ASP A C 1
ATOM 540 O O . ASP A 1 69 ? -7.765 -12.978 -14.657 1.00 67.12 69 ASP A O 1
ATOM 544 N N . TRP A 1 70 ? -8.800 -14.073 -16.309 1.00 66.50 70 TRP A N 1
ATOM 545 C CA . TRP A 1 70 ? -7.588 -14.570 -16.994 1.00 66.50 70 TRP A CA 1
ATOM 546 C C . TRP A 1 70 ? -6.588 -13.493 -17.471 1.00 66.50 70 TRP A C 1
ATOM 548 O O . TRP A 1 70 ? -5.401 -13.640 -17.171 1.00 66.50 70 TRP A O 1
ATOM 558 N N . PRO A 1 71 ? -6.983 -12.412 -18.178 1.00 78.25 71 PRO A N 1
ATOM 559 C CA . PRO A 1 71 ? -6.009 -11.495 -18.783 1.00 78.25 71 PRO A CA 1
ATOM 560 C C . PRO A 1 71 ? -5.222 -10.684 -17.751 1.00 78.25 71 PRO A C 1
ATOM 562 O O . PRO A 1 71 ? -4.009 -10.521 -17.879 1.00 78.25 71 PRO A O 1
ATOM 565 N N . ASP A 1 72 ? -5.898 -10.201 -16.704 1.00 80.19 72 ASP A N 1
ATOM 566 C CA . ASP A 1 72 ? -5.260 -9.382 -15.671 1.00 80.19 72 ASP A CA 1
ATOM 567 C C . ASP A 1 72 ? -4.278 -10.213 -14.825 1.00 80.19 72 ASP A C 1
ATOM 569 O O . ASP A 1 72 ? -3.196 -9.718 -14.518 1.00 80.19 72 ASP A O 1
ATOM 573 N N . LYS A 1 73 ? -4.564 -11.502 -14.570 1.00 78.12 73 LYS A N 1
ATOM 574 C CA . LYS A 1 73 ? -3.600 -12.456 -13.980 1.00 78.12 73 LYS A CA 1
ATOM 575 C C . LYS A 1 73 ? -2.316 -12.599 -14.800 1.00 78.12 73 LYS A C 1
ATOM 577 O O . LYS A 1 73 ? -1.227 -12.619 -14.228 1.00 78.12 73 LYS A O 1
ATOM 582 N N . VAL A 1 74 ? -2.426 -12.700 -16.126 1.00 86.06 74 VAL A N 1
ATOM 583 C CA . VAL A 1 74 ? -1.260 -12.870 -17.010 1.00 86.06 74 VAL A CA 1
ATOM 584 C C . VAL A 1 74 ? -0.350 -11.642 -16.942 1.00 86.06 74 VAL A C 1
ATOM 586 O O . VAL A 1 74 ? 0.840 -11.786 -16.661 1.00 86.06 74 VAL A O 1
ATOM 589 N N . TYR A 1 75 ? -0.895 -10.430 -17.093 1.00 88.44 75 TYR A N 1
ATOM 590 C CA . TYR A 1 75 ? -0.103 -9.204 -16.918 1.00 88.44 75 TYR A CA 1
ATOM 591 C C . TYR A 1 75 ? 0.432 -9.054 -15.491 1.00 88.44 75 TYR A C 1
ATOM 593 O O . TYR A 1 75 ? 1.556 -8.588 -15.305 1.00 88.44 75 TYR A O 1
ATOM 601 N N . PHE A 1 76 ? -0.338 -9.478 -14.485 1.00 81.56 76 PHE A N 1
ATOM 602 C CA . PHE A 1 76 ? 0.061 -9.399 -13.086 1.00 81.56 76 PHE A CA 1
ATOM 603 C C . PHE A 1 76 ? 1.336 -10.212 -12.801 1.00 81.56 76 PHE A C 1
ATOM 605 O O . PHE A 1 76 ? 2.255 -9.692 -12.158 1.00 81.56 76 PHE A O 1
ATOM 612 N N . ILE A 1 77 ? 1.411 -11.438 -13.336 1.00 84.19 77 ILE A N 1
ATOM 613 C CA . ILE A 1 77 ? 2.573 -12.338 -13.248 1.00 84.19 77 ILE A CA 1
ATOM 614 C C . ILE A 1 77 ? 3.748 -11.808 -14.078 1.00 84.19 77 ILE A C 1
ATOM 616 O O . ILE A 1 77 ? 4.867 -11.728 -13.572 1.00 84.19 77 ILE A O 1
ATOM 620 N N . LEU A 1 78 ? 3.510 -11.410 -15.333 1.00 89.50 78 LEU A N 1
ATOM 621 C CA . LEU A 1 78 ? 4.572 -10.955 -16.240 1.00 89.50 78 LEU A CA 1
ATOM 622 C C . LEU A 1 78 ? 5.260 -9.676 -15.741 1.00 89.50 78 LEU A C 1
ATOM 624 O O . LEU A 1 78 ? 6.480 -9.574 -15.830 1.00 89.50 78 LEU A O 1
ATOM 628 N N . ALA A 1 79 ? 4.513 -8.748 -15.134 1.00 87.94 79 ALA A N 1
ATOM 629 C CA . ALA A 1 79 ? 5.087 -7.575 -14.472 1.00 87.94 79 ALA A CA 1
ATOM 630 C C . ALA A 1 79 ? 5.986 -7.956 -13.277 1.00 87.94 79 ALA A C 1
ATOM 632 O O . ALA A 1 79 ? 7.034 -7.346 -13.073 1.00 87.94 79 ALA A O 1
ATOM 633 N N . GLY A 1 80 ? 5.618 -8.998 -12.519 1.00 82.69 80 GLY A N 1
ATOM 634 C CA . GLY A 1 80 ? 6.448 -9.543 -11.440 1.00 82.69 80 GLY A CA 1
ATOM 635 C C . GLY A 1 80 ? 7.751 -10.162 -11.956 1.00 82.69 80 GLY A C 1
ATOM 636 O O . GLY A 1 80 ? 8.825 -9.838 -11.455 1.00 82.69 80 GLY A O 1
ATOM 637 N N . LEU A 1 81 ? 7.678 -10.986 -13.009 1.00 89.62 81 LEU A N 1
ATOM 638 C CA . LEU A 1 81 ? 8.858 -11.576 -13.658 1.00 89.62 81 LEU A CA 1
ATOM 639 C C . LEU A 1 81 ? 9.794 -10.506 -14.245 1.00 89.62 81 LEU A C 1
ATOM 641 O O . LEU A 1 81 ? 11.009 -10.597 -14.075 1.00 89.62 81 LEU A O 1
ATOM 645 N N . ALA A 1 82 ? 9.236 -9.465 -14.869 1.00 89.19 82 ALA A N 1
ATOM 646 C CA . ALA A 1 82 ? 9.993 -8.319 -15.369 1.00 89.19 82 ALA A CA 1
ATOM 647 C C . ALA A 1 82 ? 10.728 -7.570 -14.239 1.00 89.19 82 ALA A C 1
ATOM 649 O O . ALA A 1 82 ? 11.892 -7.204 -14.401 1.00 89.19 82 ALA A O 1
ATOM 650 N N . SER A 1 83 ? 10.091 -7.412 -13.072 1.00 87.69 83 SER A N 1
ATOM 651 C CA . SER A 1 83 ? 10.705 -6.810 -11.879 1.00 87.69 83 SER A CA 1
ATOM 652 C C . SER A 1 83 ? 11.847 -7.654 -11.305 1.00 87.69 83 SER A C 1
ATOM 654 O O . SER A 1 83 ? 12.889 -7.110 -10.938 1.00 87.69 83 SER A O 1
ATOM 656 N N . ILE A 1 84 ? 11.694 -8.985 -11.278 1.00 86.50 84 ILE A N 1
ATOM 657 C CA . ILE A 1 84 ? 12.761 -9.911 -10.861 1.00 86.50 84 ILE A CA 1
ATOM 658 C C . ILE A 1 84 ? 13.954 -9.815 -11.820 1.00 86.50 84 ILE A C 1
ATOM 660 O O . ILE A 1 84 ? 15.084 -9.642 -11.365 1.00 86.50 84 ILE A O 1
ATOM 664 N N . TRP A 1 85 ? 13.715 -9.878 -13.135 1.00 90.69 85 TRP A N 1
ATOM 665 C CA . TRP A 1 85 ? 14.776 -9.762 -14.142 1.00 90.69 85 TRP A CA 1
ATOM 666 C C . TRP A 1 85 ? 15.516 -8.426 -14.023 1.00 90.69 85 TRP A C 1
ATOM 668 O O . TRP A 1 85 ? 16.744 -8.406 -13.968 1.00 90.69 85 TRP A O 1
ATOM 678 N N . LEU A 1 86 ? 14.782 -7.314 -13.902 1.00 86.75 86 LEU A N 1
ATOM 679 C CA . LEU A 1 86 ? 15.379 -5.984 -13.792 1.00 86.75 86 LEU A CA 1
ATOM 680 C C . LEU A 1 86 ? 16.220 -5.839 -12.517 1.00 86.75 86 LEU A C 1
ATOM 682 O O . LEU A 1 86 ? 17.299 -5.254 -12.568 1.00 86.75 86 LEU A O 1
ATOM 686 N N . ALA A 1 87 ? 15.767 -6.406 -11.395 1.00 81.94 87 ALA A N 1
ATOM 687 C CA . ALA A 1 87 ? 16.542 -6.439 -10.160 1.00 81.94 87 ALA A CA 1
ATOM 688 C C . ALA A 1 87 ? 17.830 -7.272 -10.315 1.00 81.94 87 ALA A C 1
ATOM 690 O O . ALA A 1 87 ? 18.894 -6.825 -9.894 1.00 81.94 87 ALA A O 1
ATOM 691 N N . VAL A 1 88 ? 17.773 -8.438 -10.971 1.00 84.25 88 VAL A N 1
ATOM 692 C CA . VAL A 1 88 ? 18.972 -9.252 -11.246 1.00 84.25 88 VAL A CA 1
ATOM 693 C C . VAL A 1 88 ? 19.971 -8.493 -12.122 1.00 84.25 88 VAL A C 1
ATOM 695 O O . VAL A 1 88 ? 21.155 -8.469 -11.797 1.00 84.25 88 VAL A O 1
ATOM 698 N N . VAL A 1 89 ? 19.519 -7.825 -13.187 1.00 82.25 89 VAL A N 1
ATOM 699 C CA . VAL A 1 89 ? 20.419 -7.057 -14.063 1.00 82.25 89 VAL A CA 1
ATOM 700 C C . VAL A 1 89 ? 20.976 -5.812 -13.359 1.00 82.25 89 VAL A C 1
ATOM 702 O O . VAL A 1 89 ? 22.164 -5.528 -13.478 1.00 82.25 89 VAL A O 1
ATOM 705 N N . ALA A 1 90 ? 20.175 -5.093 -12.568 1.00 78.69 90 ALA A N 1
ATOM 706 C CA . ALA A 1 90 ? 20.678 -3.976 -11.762 1.00 78.69 90 ALA A CA 1
ATOM 707 C C . ALA A 1 90 ? 21.759 -4.434 -10.762 1.00 78.69 90 ALA A C 1
ATOM 709 O O . ALA A 1 90 ? 22.765 -3.747 -10.580 1.00 78.69 90 ALA A O 1
ATOM 710 N N . LEU A 1 91 ? 21.588 -5.620 -10.163 1.00 79.75 91 LEU A N 1
ATOM 711 C CA . LEU A 1 91 ? 22.575 -6.221 -9.270 1.00 79.75 91 LEU A CA 1
ATOM 712 C C . LEU A 1 91 ? 23.863 -6.617 -10.005 1.00 79.75 91 LEU A C 1
ATOM 714 O O . LEU A 1 91 ? 24.942 -6.330 -9.493 1.00 79.75 91 LEU A O 1
ATOM 718 N N . THR A 1 92 ? 23.790 -7.234 -11.192 1.00 78.25 92 THR A N 1
ATOM 719 C CA . THR A 1 92 ? 25.005 -7.602 -11.946 1.00 78.25 92 THR A CA 1
ATOM 720 C C . THR A 1 92 ? 25.798 -6.374 -12.387 1.00 78.25 92 THR A C 1
ATOM 722 O O . THR A 1 92 ? 27.020 -6.370 -12.258 1.00 78.25 92 THR A O 1
ATOM 725 N N . GLN A 1 93 ? 25.124 -5.298 -12.809 1.00 74.75 93 GLN A N 1
ATOM 726 C CA . GLN A 1 93 ? 25.782 -4.032 -13.154 1.00 74.75 93 GLN A CA 1
ATOM 727 C C . GLN A 1 93 ? 26.443 -3.355 -11.941 1.00 74.75 93 GLN A C 1
ATOM 729 O O . GLN A 1 93 ? 27.520 -2.773 -12.071 1.00 74.75 93 GLN A O 1
ATOM 734 N N . ALA A 1 94 ? 25.858 -3.476 -10.743 1.00 69.06 94 ALA A N 1
ATOM 735 C CA . ALA A 1 94 ? 26.418 -2.889 -9.523 1.00 69.06 94 ALA A CA 1
ATOM 736 C C . ALA A 1 94 ? 27.805 -3.448 -9.140 1.00 69.06 94 ALA A C 1
ATOM 738 O O . ALA A 1 94 ? 28.586 -2.741 -8.499 1.00 69.06 94 ALA A O 1
ATOM 739 N N . VAL A 1 95 ? 28.139 -4.683 -9.539 1.00 66.06 95 VAL A N 1
ATOM 740 C CA . VAL A 1 95 ? 29.407 -5.360 -9.184 1.00 66.06 95 VAL A CA 1
ATOM 741 C C . VAL A 1 95 ? 30.635 -4.710 -9.851 1.00 66.06 95 VAL A C 1
ATOM 743 O O . VAL A 1 95 ? 31.759 -4.880 -9.375 1.00 66.06 95 VAL A O 1
ATOM 746 N N . HIS A 1 96 ? 30.450 -3.899 -10.898 1.00 64.50 96 HIS A N 1
ATOM 747 C CA . HIS A 1 96 ? 31.532 -3.162 -11.557 1.00 64.50 96 HIS A CA 1
ATOM 748 C C . HIS A 1 96 ? 31.960 -1.922 -10.744 1.00 64.50 96 HIS A C 1
ATOM 750 O O . HIS A 1 96 ? 31.547 -0.794 -11.019 1.00 64.50 96 HIS A O 1
ATOM 756 N N . MET A 1 97 ? 32.802 -2.182 -9.733 1.00 54.09 97 MET A N 1
ATOM 757 C CA . MET A 1 97 ? 33.378 -1.263 -8.733 1.00 54.09 97 MET A CA 1
ATOM 758 C C . MET A 1 97 ? 33.643 0.167 -9.238 1.00 54.09 97 MET A C 1
ATOM 760 O O . MET A 1 97 ? 34.720 0.494 -9.737 1.00 54.09 97 MET A O 1
ATOM 764 N N . SER A 1 98 ? 32.663 1.044 -9.045 1.00 71.25 98 SER A N 1
ATOM 765 C CA . SER A 1 98 ? 32.750 2.480 -9.319 1.00 71.25 98 SER A CA 1
ATOM 766 C C . SER A 1 98 ? 31.831 3.250 -8.364 1.00 71.25 98 SER A C 1
ATOM 768 O O . SER A 1 98 ? 30.994 2.654 -7.689 1.00 71.25 98 SER A O 1
ATOM 770 N N . LEU A 1 99 ? 31.920 4.584 -8.310 1.00 69.50 99 LEU A N 1
ATOM 771 C CA . LEU A 1 99 ? 30.962 5.385 -7.522 1.00 69.50 99 LEU A CA 1
ATOM 772 C C . LEU A 1 99 ? 29.502 5.166 -7.977 1.00 69.50 99 LEU A C 1
ATOM 774 O O . LEU A 1 99 ? 28.577 5.266 -7.171 1.00 69.50 99 LEU A O 1
ATOM 778 N N . TRP A 1 100 ? 29.297 4.780 -9.240 1.00 69.25 100 TRP A N 1
ATOM 779 C CA . TRP A 1 100 ? 27.993 4.415 -9.792 1.00 69.25 100 TRP A CA 1
ATOM 780 C C . TRP A 1 100 ? 27.429 3.111 -9.212 1.00 69.25 100 TRP A C 1
ATOM 782 O O . TRP A 1 100 ? 26.208 2.966 -9.156 1.00 69.25 100 TRP A O 1
ATOM 792 N N . SER A 1 101 ? 28.267 2.206 -8.688 1.00 72.50 101 SER A N 1
ATOM 793 C CA . SER A 1 101 ? 27.814 1.009 -7.961 1.00 72.50 101 SER A CA 1
ATOM 794 C C . SER A 1 101 ? 26.908 1.364 -6.781 1.00 72.50 101 SER A C 1
ATOM 796 O O . SER A 1 101 ? 25.922 0.673 -6.548 1.00 72.50 101 SER A O 1
ATOM 798 N N . VAL A 1 102 ? 27.178 2.466 -6.068 1.00 75.75 102 VAL A N 1
ATOM 799 C CA . VAL A 1 102 ? 26.332 2.925 -4.950 1.00 75.75 102 VAL A CA 1
ATOM 800 C C . VAL A 1 102 ? 24.946 3.339 -5.450 1.00 75.75 102 VAL A C 1
ATOM 802 O O . VAL A 1 102 ? 23.938 2.955 -4.858 1.00 75.75 102 VAL A O 1
ATOM 805 N N . LEU A 1 103 ? 24.879 4.057 -6.576 1.00 77.31 103 LEU A N 1
ATOM 806 C CA . LEU A 1 103 ? 23.610 4.419 -7.209 1.00 77.31 103 LEU A CA 1
ATOM 807 C C . LEU A 1 103 ? 22.841 3.168 -7.663 1.00 77.31 103 LEU A C 1
ATOM 809 O O . LEU A 1 103 ? 21.647 3.065 -7.391 1.00 77.31 103 LEU A O 1
ATOM 813 N N . PHE A 1 104 ? 23.511 2.194 -8.287 1.00 72.50 104 PHE A N 1
ATOM 814 C CA . PHE A 1 104 ? 22.875 0.932 -8.679 1.00 72.50 104 PHE A CA 1
ATOM 815 C C . PHE A 1 104 ? 22.420 0.088 -7.483 1.00 72.50 104 PHE A C 1
ATOM 817 O O . PHE A 1 104 ? 21.362 -0.523 -7.572 1.00 72.50 104 PHE A O 1
ATOM 824 N N . ILE A 1 105 ? 23.134 0.096 -6.351 1.00 76.88 105 ILE A N 1
ATOM 825 C CA . ILE A 1 105 ? 22.696 -0.561 -5.106 1.00 76.88 105 ILE A CA 1
ATOM 826 C C . ILE A 1 105 ? 21.433 0.111 -4.548 1.00 76.88 105 ILE A C 1
ATOM 828 O O . ILE A 1 105 ? 20.503 -0.588 -4.151 1.00 76.88 105 ILE A O 1
ATOM 832 N N . LEU A 1 106 ? 21.356 1.446 -4.561 1.00 80.12 106 LEU A N 1
ATOM 833 C CA . LEU A 1 106 ? 20.158 2.179 -4.128 1.00 80.12 106 LEU A CA 1
ATOM 834 C C . LEU A 1 106 ? 18.968 1.958 -5.075 1.00 80.12 106 LEU A C 1
ATOM 836 O O . LEU A 1 106 ? 17.848 1.761 -4.607 1.00 80.12 106 LEU A O 1
ATOM 840 N N . ILE A 1 107 ? 19.203 1.927 -6.392 1.00 78.06 107 ILE A N 1
ATOM 841 C CA . ILE A 1 107 ? 18.182 1.581 -7.394 1.00 78.06 107 ILE A CA 1
ATOM 842 C C . ILE A 1 107 ? 17.728 0.128 -7.212 1.00 78.06 107 ILE A C 1
ATOM 844 O O . ILE A 1 107 ? 16.529 -0.128 -7.187 1.00 78.06 107 ILE A O 1
ATOM 848 N N . PHE A 1 108 ? 18.656 -0.816 -7.035 1.00 80.75 108 PHE A N 1
ATOM 849 C CA . PHE A 1 108 ? 18.353 -2.221 -6.769 1.00 80.75 108 PHE A CA 1
ATOM 850 C C . PHE A 1 108 ? 17.527 -2.383 -5.492 1.00 80.75 108 PHE A C 1
ATOM 852 O O . PHE A 1 108 ? 16.512 -3.071 -5.527 1.00 80.75 108 PHE A O 1
ATOM 859 N N . TRP A 1 109 ? 17.907 -1.722 -4.393 1.00 84.19 109 TRP A N 1
ATOM 860 C CA . TRP A 1 109 ? 17.117 -1.718 -3.162 1.00 84.19 109 TRP A CA 1
ATOM 861 C C . TRP A 1 109 ? 15.727 -1.125 -3.399 1.00 84.19 109 TRP A C 1
ATOM 863 O O . TRP A 1 109 ? 14.747 -1.747 -3.011 1.00 84.19 109 TRP A O 1
ATOM 873 N N . GLY A 1 110 ? 15.613 0.009 -4.096 1.00 79.69 110 GLY A N 1
ATOM 874 C CA . GLY A 1 110 ? 14.323 0.621 -4.423 1.00 79.69 110 GLY A CA 1
ATOM 875 C C . GLY A 1 110 ? 13.418 -0.299 -5.253 1.00 79.69 110 GLY A C 1
ATOM 876 O O . GLY A 1 110 ? 12.252 -0.490 -4.917 1.00 79.69 110 GLY A O 1
ATOM 877 N N . LEU A 1 111 ? 13.963 -0.930 -6.297 1.00 78.56 111 LEU A N 1
ATOM 878 C CA . LEU A 1 111 ? 13.259 -1.913 -7.127 1.00 78.56 111 LEU A CA 1
ATOM 879 C C . LEU A 1 111 ? 12.875 -3.160 -6.321 1.00 78.56 111 LEU A C 1
ATOM 881 O O . LEU A 1 111 ? 11.736 -3.613 -6.388 1.00 78.56 111 LEU A O 1
ATOM 885 N N . ALA A 1 112 ? 13.795 -3.712 -5.532 1.00 75.69 112 ALA A N 1
ATOM 886 C CA . ALA A 1 112 ? 13.524 -4.874 -4.697 1.00 75.69 112 ALA A CA 1
ATOM 887 C C . ALA A 1 112 ? 12.438 -4.566 -3.658 1.00 75.69 112 ALA A C 1
ATOM 889 O O . ALA A 1 112 ? 11.492 -5.337 -3.524 1.00 75.69 112 ALA A O 1
ATOM 890 N N . ALA A 1 113 ? 12.548 -3.432 -2.966 1.00 79.75 113 ALA A N 1
ATOM 891 C CA . ALA A 1 113 ? 11.727 -3.107 -1.813 1.00 79.75 113 ALA A CA 1
ATOM 892 C C . ALA A 1 113 ? 10.346 -2.546 -2.166 1.00 79.75 113 ALA A C 1
ATOM 894 O O . ALA A 1 113 ? 9.360 -2.868 -1.511 1.00 79.75 113 ALA A O 1
ATOM 895 N N . TYR A 1 114 ? 10.244 -1.722 -3.210 1.00 81.25 114 TYR A N 1
ATOM 896 C CA . TYR A 1 114 ? 8.989 -1.053 -3.573 1.00 81.25 114 TYR A CA 1
ATOM 897 C C . TYR A 1 114 ? 8.276 -1.692 -4.768 1.00 81.25 114 TYR A C 1
ATOM 899 O O . TYR A 1 114 ? 7.107 -1.389 -4.985 1.00 81.25 114 TYR A O 1
ATOM 907 N N . LEU A 1 115 ? 8.922 -2.616 -5.494 1.00 80.00 115 LEU A N 1
ATOM 908 C CA . LEU A 1 115 ? 8.277 -3.409 -6.546 1.00 80.00 115 LEU A CA 1
ATOM 909 C C . LEU A 1 115 ? 8.351 -4.914 -6.302 1.00 80.00 115 LEU A C 1
ATOM 911 O O . LEU A 1 115 ? 7.319 -5.554 -6.115 1.00 80.00 115 LEU A O 1
ATOM 915 N N . THR A 1 116 ? 9.550 -5.499 -6.344 1.00 79.56 116 THR A N 1
ATOM 916 C CA . THR A 1 116 ? 9.704 -6.952 -6.497 1.00 79.56 116 THR A CA 1
ATOM 917 C C . THR A 1 116 ? 9.197 -7.721 -5.279 1.00 79.56 116 THR A C 1
ATOM 919 O O . THR A 1 116 ? 8.438 -8.672 -5.452 1.00 79.56 116 THR A O 1
ATOM 922 N N . LEU A 1 117 ? 9.567 -7.313 -4.060 1.00 80.25 117 LEU A N 1
ATOM 923 C CA . LEU A 1 117 ? 9.131 -7.963 -2.821 1.00 80.25 117 LEU A CA 1
ATOM 924 C C . LEU A 1 117 ? 7.634 -7.746 -2.542 1.00 80.25 117 LEU A C 1
ATOM 926 O O . LEU A 1 117 ? 6.958 -8.758 -2.378 1.00 80.25 117 LEU A O 1
ATOM 930 N N . PRO A 1 118 ? 7.068 -6.518 -2.565 1.00 80.31 118 PRO A N 1
ATOM 931 C CA . PRO A 1 118 ? 5.621 -6.298 -2.436 1.00 80.31 118 PRO A CA 1
ATOM 932 C C . PRO A 1 118 ? 4.825 -7.134 -3.435 1.00 80.31 118 PRO A C 1
ATOM 934 O O . PRO A 1 118 ? 3.874 -7.832 -3.086 1.00 80.31 118 PRO A O 1
ATOM 937 N N . ARG A 1 119 ? 5.280 -7.157 -4.694 1.00 77.50 119 ARG A N 1
ATOM 938 C CA . ARG A 1 119 ? 4.614 -7.910 -5.750 1.00 77.50 119 ARG A CA 1
ATOM 939 C C . ARG A 1 119 ? 4.718 -9.417 -5.563 1.00 77.50 119 ARG A C 1
ATOM 941 O O . ARG A 1 119 ? 3.737 -10.114 -5.809 1.00 77.50 119 ARG A O 1
ATOM 948 N N . PHE A 1 120 ? 5.874 -9.915 -5.133 1.00 78.31 120 PHE A N 1
ATOM 949 C CA . PHE A 1 120 ? 6.061 -11.318 -4.784 1.00 78.31 120 PHE A CA 1
ATOM 950 C C . PHE A 1 120 ? 5.167 -11.717 -3.606 1.00 78.31 120 PHE A C 1
ATOM 952 O O . PHE A 1 120 ? 4.408 -12.675 -3.732 1.00 78.31 120 PHE A O 1
ATOM 959 N N . HIS A 1 121 ? 5.171 -10.943 -2.515 1.00 76.50 121 HIS A N 1
ATOM 960 C CA . HIS A 1 121 ? 4.272 -11.160 -1.379 1.00 76.50 121 HIS A CA 1
ATOM 961 C C . HIS A 1 121 ? 2.824 -11.175 -1.824 1.00 76.50 121 HIS A C 1
ATOM 963 O O . HIS A 1 121 ? 2.117 -12.104 -1.476 1.00 76.50 121 HIS A O 1
ATOM 969 N N . ARG A 1 122 ? 2.410 -10.262 -2.702 1.00 76.06 122 ARG A N 1
ATOM 970 C CA . ARG A 1 122 ? 1.041 -10.225 -3.215 1.00 76.06 122 ARG A CA 1
ATOM 971 C C . ARG A 1 122 ? 0.654 -11.401 -4.110 1.00 76.06 122 ARG A C 1
ATOM 973 O O . ARG A 1 122 ? -0.491 -11.850 -4.072 1.00 76.06 122 ARG A O 1
ATOM 980 N N . ILE A 1 123 ? 1.590 -11.927 -4.905 1.00 74.75 123 ILE A N 1
ATOM 981 C CA . ILE A 1 123 ? 1.411 -13.203 -5.621 1.00 74.75 123 ILE A CA 1
ATOM 982 C C . ILE A 1 123 ? 1.202 -14.344 -4.610 1.00 74.75 123 ILE A C 1
ATOM 984 O O . ILE A 1 123 ? 0.350 -15.203 -4.832 1.00 74.75 123 ILE A O 1
ATOM 988 N N . MET A 1 124 ? 1.952 -14.338 -3.505 1.00 76.94 124 MET A N 1
ATOM 989 C CA . MET A 1 124 ? 1.920 -15.374 -2.471 1.00 76.94 124 MET A CA 1
ATOM 990 C C . MET A 1 124 ? 0.730 -15.249 -1.503 1.00 76.94 124 MET A C 1
ATOM 992 O O . MET A 1 124 ? 0.173 -16.259 -1.100 1.00 76.94 124 MET A O 1
ATOM 996 N N . THR A 1 125 ? 0.270 -14.058 -1.143 1.00 77.69 125 THR A N 1
ATOM 997 C CA . THR A 1 125 ? -0.828 -13.859 -0.180 1.00 77.69 125 THR A CA 1
ATOM 998 C C . THR A 1 125 ? -2.176 -14.196 -0.788 1.00 77.69 125 THR A C 1
ATOM 1000 O O . THR A 1 125 ? -2.936 -14.937 -0.183 1.00 77.69 125 THR A O 1
ATOM 1003 N N . THR A 1 126 ? -2.390 -13.816 -2.050 1.00 71.25 126 THR A N 1
ATOM 1004 C CA . THR A 1 126 ? -3.463 -14.312 -2.939 1.00 71.25 126 THR A CA 1
ATOM 1005 C C . THR A 1 126 ? -3.623 -15.845 -2.918 1.00 71.25 126 THR A C 1
ATOM 1007 O O . THR A 1 126 ? -4.652 -16.393 -3.305 1.00 71.25 126 THR A O 1
ATOM 1010 N N . ILE A 1 127 ? -2.546 -16.541 -2.560 1.00 72.38 127 ILE A N 1
ATOM 1011 C CA . ILE A 1 127 ? -2.378 -17.985 -2.610 1.00 72.38 127 ILE A CA 1
ATOM 1012 C C . ILE A 1 127 ? -2.764 -18.645 -1.269 1.00 72.38 127 ILE A C 1
ATOM 1014 O O . ILE A 1 127 ? -3.411 -19.688 -1.304 1.00 72.38 127 ILE A O 1
ATOM 1018 N N . TYR A 1 128 ? -2.406 -18.051 -0.118 1.00 73.06 128 TYR A N 1
ATOM 1019 C CA . TYR A 1 128 ? -2.590 -18.655 1.217 1.00 73.06 128 TYR A CA 1
ATOM 1020 C C . TYR A 1 128 ? -3.481 -17.864 2.190 1.00 73.06 128 TYR A C 1
ATOM 1022 O O . TYR A 1 128 ? -3.899 -18.419 3.205 1.00 73.06 128 TYR A O 1
ATOM 1030 N N . VAL A 1 129 ? -3.754 -16.582 1.934 1.00 76.88 129 VAL A N 1
ATOM 1031 C CA . VAL A 1 129 ? -4.627 -15.753 2.774 1.00 76.88 129 VAL A CA 1
ATOM 1032 C C . VAL A 1 129 ? -6.063 -15.898 2.270 1.00 76.88 129 VAL A C 1
ATOM 1034 O O . VAL A 1 129 ? -6.331 -15.558 1.117 1.00 76.88 129 VAL A O 1
ATOM 1037 N N . PRO A 1 130 ? -6.998 -16.408 3.089 1.00 74.44 130 PRO A N 1
ATOM 1038 C CA . PRO A 1 130 ? -8.381 -16.542 2.668 1.00 74.44 130 PRO A CA 1
ATOM 1039 C C . PRO A 1 130 ? -9.106 -15.188 2.647 1.00 74.44 130 PRO A C 1
ATOM 1041 O O . PRO A 1 130 ? -8.786 -14.279 3.408 1.00 74.44 130 PRO A O 1
ATOM 1044 N N . ASP A 1 131 ? -10.141 -15.087 1.812 1.00 70.62 131 ASP A N 1
ATOM 1045 C CA . ASP A 1 131 ? -10.976 -13.881 1.646 1.00 70.62 131 ASP A CA 1
ATOM 1046 C C . ASP A 1 131 ? -12.202 -13.852 2.593 1.00 70.62 131 ASP A C 1
ATOM 1048 O O . ASP A 1 131 ? -13.140 -13.079 2.412 1.00 70.62 131 ASP A O 1
ATOM 1052 N N . TYR A 1 132 ? -12.229 -14.717 3.615 1.00 78.94 132 TYR A N 1
ATOM 1053 C CA . TYR A 1 132 ? -13.220 -14.647 4.696 1.00 78.94 132 TYR A CA 1
ATOM 1054 C C . TYR A 1 132 ? -12.669 -13.867 5.897 1.00 78.94 132 TYR A C 1
ATOM 1056 O O . TYR A 1 132 ? -11.468 -13.645 6.020 1.00 78.94 132 TYR A O 1
ATOM 1064 N N . PHE A 1 133 ? -13.542 -13.441 6.809 1.00 85.50 133 PHE A N 1
ATOM 1065 C CA . PHE A 1 133 ? -13.130 -12.729 8.019 1.00 85.50 133 PHE A CA 1
ATOM 1066 C C . PHE A 1 133 ? -12.574 -13.691 9.083 1.00 85.50 133 PHE A C 1
ATOM 1068 O O . PHE A 1 133 ? -13.273 -14.601 9.524 1.00 85.50 133 PHE A O 1
ATOM 1075 N N . PHE A 1 134 ? -11.343 -13.451 9.541 1.00 85.12 134 PHE A N 1
ATOM 1076 C CA . PHE A 1 134 ? -10.692 -14.194 10.632 1.00 85.12 134 PHE A CA 1
ATOM 1077 C C . PHE A 1 134 ? -9.984 -13.256 11.628 1.00 85.12 134 PHE A C 1
ATOM 1079 O O . PHE A 1 134 ? -8.871 -13.535 12.061 1.00 85.12 134 PHE A O 1
ATOM 1086 N N . GLY A 1 135 ? -10.593 -12.109 11.957 1.00 89.31 135 GLY A N 1
ATOM 1087 C CA . GLY A 1 135 ? -10.082 -11.191 12.991 1.00 89.31 135 GLY A CA 1
ATOM 1088 C C . GLY A 1 135 ? -8.734 -10.518 12.680 1.00 89.31 135 GLY A C 1
ATOM 1089 O O . GLY A 1 135 ? -8.086 -9.967 13.566 1.00 89.31 135 GLY A O 1
ATOM 1090 N N . ARG A 1 136 ? -8.289 -10.541 11.420 1.00 91.56 136 ARG A N 1
ATOM 1091 C CA . ARG A 1 136 ? -7.060 -9.887 10.947 1.00 91.56 136 ARG A CA 1
ATOM 1092 C C . ARG A 1 136 ? -7.395 -9.032 9.731 1.00 91.56 136 ARG A C 1
ATOM 1094 O O . ARG A 1 136 ? -8.113 -9.478 8.837 1.00 91.56 136 ARG A O 1
ATOM 1101 N N . THR A 1 137 ? -6.842 -7.828 9.682 1.00 91.81 137 THR A N 1
ATOM 1102 C CA . THR A 1 137 ? -6.824 -7.012 8.459 1.00 91.81 137 THR A CA 1
ATOM 1103 C C . THR A 1 137 ? -5.768 -7.542 7.478 1.00 91.81 137 THR A C 1
ATOM 1105 O O . THR A 1 137 ? -4.973 -8.425 7.816 1.00 91.81 137 THR A O 1
ATOM 1108 N N . GLN A 1 138 ? -5.731 -7.011 6.258 1.00 88.12 138 GLN A N 1
ATOM 1109 C CA . GLN A 1 138 ? -4.725 -7.322 5.237 1.00 88.12 138 GLN A CA 1
ATOM 1110 C C . GLN A 1 138 ? -4.044 -6.039 4.736 1.00 88.12 138 GLN A C 1
ATOM 1112 O O . GLN A 1 138 ? -4.672 -4.985 4.669 1.00 88.12 138 GLN A O 1
ATOM 1117 N N . THR A 1 139 ? -2.766 -6.087 4.364 1.00 85.75 139 THR A N 1
ATOM 1118 C CA . THR A 1 139 ? -2.094 -4.956 3.698 1.00 85.75 139 THR A CA 1
ATOM 1119 C C . THR A 1 139 ? -2.467 -4.884 2.213 1.00 85.75 139 THR A C 1
ATOM 1121 O O . THR A 1 139 ? -3.054 -5.814 1.663 1.00 85.75 139 THR A O 1
ATOM 1124 N N . GLY A 1 140 ? -2.073 -3.814 1.512 1.00 74.38 140 GLY A N 1
ATOM 1125 C CA . GLY A 1 140 ? -2.198 -3.732 0.044 1.00 74.38 140 GLY A CA 1
ATOM 1126 C C . GLY A 1 140 ? -1.407 -4.802 -0.735 1.00 74.38 140 GLY A C 1
ATOM 1127 O O . GLY A 1 140 ? -1.682 -5.028 -1.916 1.00 74.38 140 GLY A O 1
ATOM 1128 N N . ASP A 1 141 ? -0.477 -5.489 -0.062 1.00 77.75 141 ASP A N 1
ATOM 1129 C CA . ASP A 1 141 ? 0.256 -6.661 -0.559 1.00 77.75 141 ASP A CA 1
ATOM 1130 C C . ASP A 1 141 ? -0.402 -7.988 -0.125 1.00 77.75 141 ASP A C 1
ATOM 1132 O O . ASP A 1 141 ? 0.160 -9.063 -0.322 1.00 77.75 141 ASP A O 1
ATOM 1136 N N . GLY A 1 142 ? -1.584 -7.933 0.497 1.00 75.88 142 GLY A N 1
ATOM 1137 C CA . GLY A 1 142 ? -2.343 -9.071 1.026 1.00 75.88 142 GLY A CA 1
ATOM 1138 C C . GLY A 1 142 ? -1.740 -9.732 2.271 1.00 75.88 142 GLY A C 1
ATOM 1139 O O . GLY A 1 142 ? -2.264 -10.740 2.734 1.00 75.88 142 GLY A O 1
ATOM 1140 N N . LEU A 1 143 ? -0.637 -9.216 2.826 1.00 83.25 143 LEU A N 1
ATOM 1141 C CA . LEU A 1 143 ? -0.043 -9.762 4.054 1.00 83.25 143 LEU A CA 1
ATOM 1142 C C . LEU A 1 143 ? -0.999 -9.537 5.230 1.00 83.25 143 LEU A C 1
ATOM 1144 O O . LEU A 1 143 ? -1.670 -8.510 5.277 1.00 83.25 143 LEU A O 1
ATOM 1148 N N . LEU A 1 144 ? -1.034 -10.453 6.202 1.00 88.94 144 LEU A N 1
ATOM 1149 C CA . LEU A 1 144 ? -1.853 -10.278 7.408 1.00 88.94 144 LEU A CA 1
ATOM 1150 C C . LEU A 1 144 ? -1.395 -9.028 8.166 1.00 88.94 144 LEU A C 1
ATOM 1152 O O . LEU A 1 144 ? -0.278 -8.995 8.673 1.00 88.94 144 LEU A O 1
ATOM 1156 N N . GLY A 1 145 ? -2.244 -8.007 8.219 1.00 89.38 145 GLY A N 1
ATOM 1157 C CA . GLY A 1 145 ? -1.970 -6.710 8.825 1.00 89.38 145 GLY A CA 1
ATOM 1158 C C . GLY A 1 145 ? -2.114 -6.742 10.343 1.00 89.38 145 GLY A C 1
ATOM 1159 O O . GLY A 1 145 ? -1.529 -7.579 11.034 1.00 89.38 145 GLY A O 1
ATOM 1160 N N . ASP A 1 146 ? -2.920 -5.833 10.858 1.00 91.56 146 ASP A N 1
ATOM 1161 C CA . ASP A 1 146 ? -3.150 -5.612 12.282 1.00 91.56 146 ASP A CA 1
ATOM 1162 C C . ASP A 1 146 ? -4.387 -6.396 12.773 1.00 91.56 146 ASP A C 1
ATOM 1164 O O . ASP A 1 146 ? -5.236 -6.776 11.948 1.00 91.56 146 ASP A O 1
ATOM 1168 N N . PRO A 1 147 ? -4.468 -6.755 14.071 1.00 93.50 147 PRO A N 1
ATOM 1169 C CA . PRO A 1 147 ? -5.626 -7.449 14.630 1.00 93.50 147 PRO A CA 1
ATOM 1170 C C . PRO A 1 147 ? -6.878 -6.576 14.540 1.00 93.50 147 PRO A C 1
ATOM 1172 O O . PRO A 1 147 ? -6.816 -5.371 14.765 1.00 93.50 147 PRO A O 1
ATOM 1175 N N . VAL A 1 148 ? -8.022 -7.195 14.261 1.00 95.56 148 VAL A N 1
ATOM 1176 C CA . VAL A 1 148 ? -9.323 -6.586 14.549 1.00 95.56 148 VAL A CA 1
ATOM 1177 C C . VAL A 1 148 ? -9.574 -6.819 16.034 1.00 95.56 148 VAL A C 1
ATOM 1179 O O . VAL A 1 148 ? -9.897 -7.935 16.438 1.00 95.56 148 VAL A O 1
ATOM 1182 N N . ASN A 1 149 ? -9.324 -5.788 16.836 1.00 95.50 149 ASN A N 1
ATOM 1183 C CA . ASN A 1 149 ? -9.297 -5.844 18.298 1.00 95.50 149 ASN A CA 1
ATOM 1184 C C . ASN A 1 149 ? -10.378 -4.975 18.958 1.00 95.50 149 ASN A C 1
ATOM 1186 O O . ASN A 1 149 ? -10.484 -4.988 20.178 1.00 95.50 149 ASN A O 1
ATOM 1190 N N . LEU A 1 150 ? -11.212 -4.283 18.177 1.00 97.12 150 LEU A N 1
ATOM 1191 C CA . LEU A 1 150 ? -12.385 -3.545 18.651 1.00 97.12 150 LEU A CA 1
ATOM 1192 C C . LEU A 1 150 ? -13.592 -3.787 17.737 1.00 97.12 150 LEU A C 1
ATOM 1194 O O . LEU A 1 150 ? -13.447 -4.021 16.533 1.00 97.12 150 LEU A O 1
ATOM 1198 N N . ALA A 1 151 ? -14.789 -3.674 18.301 1.00 97.00 151 ALA A N 1
ATOM 1199 C CA . ALA A 1 151 ? -16.049 -3.606 17.572 1.00 97.00 151 ALA A CA 1
ATOM 1200 C C . ALA A 1 151 ? -16.965 -2.546 18.195 1.00 97.00 151 ALA A C 1
ATOM 1202 O O . ALA A 1 151 ? -16.789 -2.192 19.360 1.00 97.00 151 ALA A O 1
ATOM 1203 N N . PHE A 1 152 ? -17.925 -2.042 17.420 1.00 96.94 152 PHE A N 1
ATOM 1204 C CA . PHE A 1 152 ? -18.850 -1.004 17.869 1.00 96.94 152 PHE A CA 1
ATOM 1205 C C . PHE A 1 152 ? -20.297 -1.322 17.483 1.00 96.94 152 PHE A C 1
ATOM 1207 O O . PHE A 1 152 ? -20.547 -1.883 16.409 1.00 96.94 152 PHE A O 1
ATOM 1214 N N . LEU A 1 153 ? -21.214 -0.940 18.368 1.00 95.12 153 LEU A N 1
ATOM 1215 C CA . LEU A 1 153 ? -22.645 -0.756 18.114 1.00 95.12 153 LEU A CA 1
ATOM 1216 C C . LEU A 1 153 ? -22.859 0.760 18.157 1.00 95.12 153 LEU A C 1
ATOM 1218 O O . LEU A 1 153 ? -22.633 1.363 19.205 1.00 95.12 153 LEU A O 1
ATOM 1222 N N . ALA A 1 154 ? -23.030 1.364 16.980 1.00 93.62 154 ALA A N 1
ATOM 1223 C CA . ALA A 1 154 ? -23.010 2.815 16.793 1.00 93.62 154 ALA A CA 1
ATOM 1224 C C . ALA A 1 154 ? -23.382 3.204 15.354 1.00 93.62 154 ALA A C 1
ATOM 1226 O O . ALA A 1 154 ? -22.967 2.534 14.391 1.00 93.62 154 ALA A O 1
ATOM 1227 N N . GLU A 1 155 ? -24.010 4.368 15.175 1.00 91.19 155 GLU A N 1
ATOM 1228 C CA . GLU A 1 155 ? -24.001 5.051 13.881 1.00 91.19 155 GLU A CA 1
ATOM 1229 C C . GLU A 1 155 ? -22.625 5.693 13.590 1.00 91.19 155 GLU A C 1
ATOM 1231 O O . GLU A 1 155 ? -21.709 5.717 14.416 1.00 91.19 155 GLU A O 1
ATOM 1236 N N . GLU A 1 156 ? -22.421 6.158 12.354 1.00 91.12 156 GLU A N 1
ATOM 1237 C CA . GLU A 1 156 ? -21.129 6.725 11.926 1.00 91.12 156 GLU A CA 1
ATOM 1238 C C . GLU A 1 156 ? -20.796 8.025 12.679 1.00 91.12 156 GLU A C 1
ATOM 1240 O O . GLU A 1 156 ? -19.647 8.258 13.066 1.00 91.12 156 GLU A O 1
ATOM 1245 N N . ASP A 1 157 ? -21.822 8.841 12.929 1.00 89.56 157 ASP A N 1
ATOM 1246 C CA . ASP A 1 157 ? -21.696 10.145 13.572 1.00 89.56 157 ASP A CA 1
ATOM 1247 C C . ASP A 1 157 ? -21.415 10.035 15.083 1.00 89.56 157 ASP A C 1
ATOM 1249 O O . ASP A 1 157 ? -20.622 10.828 15.599 1.00 89.56 157 ASP A O 1
ATOM 1253 N N . ASP A 1 158 ? -21.932 9.010 15.774 1.00 92.44 158 ASP A N 1
ATOM 1254 C CA . ASP A 1 158 ? -21.598 8.717 17.178 1.00 92.44 158 ASP A CA 1
ATOM 1255 C C . ASP A 1 158 ? -20.120 8.370 17.352 1.00 92.44 158 ASP A C 1
ATOM 1257 O O . ASP A 1 158 ? -19.445 8.911 18.232 1.00 92.44 158 ASP A O 1
ATOM 1261 N N . ILE A 1 159 ? -19.569 7.534 16.462 1.00 94.88 159 ILE A N 1
ATOM 1262 C CA . ILE A 1 159 ? -18.129 7.236 16.450 1.00 94.88 159 ILE A CA 1
ATOM 1263 C C . ILE A 1 159 ? -17.336 8.523 16.192 1.00 94.88 159 ILE A C 1
ATOM 1265 O O . ILE A 1 159 ? -16.330 8.780 16.861 1.00 94.88 159 ILE A O 1
ATOM 1269 N N . HIS A 1 160 ? -17.773 9.361 15.247 1.00 93.75 160 HIS A N 1
ATOM 1270 C CA . HIS A 1 160 ? -17.104 10.628 14.953 1.00 93.75 160 HIS A CA 1
ATOM 1271 C C . HIS A 1 160 ? -17.149 11.633 16.114 1.00 93.75 160 HIS A C 1
ATOM 1273 O O . HIS A 1 160 ? -16.178 12.375 16.315 1.00 93.75 160 HIS A O 1
ATOM 1279 N N . GLU A 1 161 ? -18.245 11.669 16.872 1.00 92.31 161 GLU A N 1
ATOM 1280 C CA . GLU A 1 161 ? -18.413 12.473 18.081 1.00 92.31 161 GLU A CA 1
ATOM 1281 C C . GLU A 1 161 ? -17.539 11.942 19.222 1.00 92.31 161 GLU A C 1
ATOM 1283 O O . GLU A 1 161 ? -16.680 12.681 19.711 1.00 92.31 161 GLU A O 1
ATOM 1288 N N . ALA A 1 162 ? -17.672 10.661 19.577 1.00 94.12 162 ALA A N 1
ATOM 1289 C CA . ALA A 1 162 ? -16.939 10.022 20.668 1.00 94.12 162 ALA A CA 1
ATOM 1290 C C . ALA A 1 162 ? -15.417 10.135 20.479 1.00 94.12 162 ALA A C 1
ATOM 1292 O O . ALA A 1 162 ? -14.701 10.595 21.371 1.00 94.12 162 ALA A O 1
ATOM 1293 N N . MET A 1 163 ? -14.911 9.822 19.279 1.00 94.44 163 MET A N 1
ATOM 1294 C CA . MET A 1 163 ? -13.480 9.920 18.963 1.00 94.44 163 MET A CA 1
ATOM 1295 C C . MET A 1 163 ? -12.953 11.358 19.078 1.00 94.44 163 MET A C 1
ATOM 1297 O O . MET A 1 163 ? -11.829 11.577 19.532 1.00 94.44 163 MET A O 1
ATOM 1301 N N . ARG A 1 164 ? -13.764 12.356 18.704 1.00 92.50 164 ARG A N 1
ATOM 1302 C CA . ARG A 1 164 ? -13.406 13.778 18.810 1.00 92.50 164 ARG A CA 1
ATOM 1303 C C . ARG A 1 164 ? -13.476 14.295 20.251 1.00 92.50 164 ARG A C 1
ATOM 1305 O O . ARG A 1 164 ? -12.631 15.117 20.611 1.00 92.50 164 ARG A O 1
ATOM 1312 N N . ARG A 1 165 ? -14.423 13.824 21.074 1.00 92.19 165 ARG A N 1
ATOM 1313 C CA . ARG A 1 165 ? -14.441 14.075 22.532 1.00 92.19 165 ARG A CA 1
ATOM 1314 C C . ARG A 1 165 ? -13.186 13.498 23.188 1.00 92.19 165 ARG A C 1
ATOM 1316 O O . ARG A 1 165 ? -12.500 14.215 23.911 1.00 92.19 165 ARG A O 1
ATOM 1323 N N . ALA A 1 166 ? -12.813 12.277 22.807 1.00 91.94 166 ALA A N 1
ATOM 1324 C CA . ALA A 1 166 ? -11.572 11.597 23.179 1.00 91.94 166 ALA A CA 1
ATOM 1325 C C . ALA A 1 166 ? -10.299 12.182 22.521 1.00 91.94 166 ALA A C 1
ATOM 1327 O O . ALA A 1 166 ? -9.261 11.529 22.496 1.00 91.94 166 ALA A O 1
ATOM 1328 N N . GLY A 1 167 ? -10.338 13.391 21.947 1.00 90.12 167 GLY A N 1
ATOM 1329 C CA . GLY A 1 167 ? -9.150 14.095 21.444 1.00 90.12 167 GLY A CA 1
ATOM 1330 C C . GLY A 1 167 ? -8.461 13.478 20.217 1.00 90.12 167 GLY A C 1
ATOM 1331 O O . GLY A 1 167 ? -7.413 13.975 19.795 1.00 90.12 167 GLY A O 1
ATOM 1332 N N . TRP A 1 168 ? -9.026 12.433 19.605 1.00 93.44 168 TRP A N 1
ATOM 1333 C CA . TRP A 1 168 ? -8.446 11.804 18.423 1.00 93.44 168 TRP A CA 1
ATOM 1334 C C . TRP A 1 168 ? -8.612 12.682 17.178 1.00 93.44 168 TRP A C 1
ATOM 1336 O O . TRP A 1 168 ? -9.675 13.241 16.905 1.00 93.44 168 TRP A O 1
ATOM 1346 N N . THR A 1 169 ? -7.559 12.758 16.362 1.00 91.88 169 THR A N 1
ATOM 1347 C CA . THR A 1 169 ? -7.565 13.508 15.099 1.00 91.88 169 THR A CA 1
ATOM 1348 C C . THR A 1 169 ? -7.845 12.572 13.927 1.00 91.88 169 THR A C 1
ATOM 1350 O O . THR A 1 169 ? -7.144 11.579 13.741 1.00 91.88 169 THR A O 1
ATOM 1353 N N . MET A 1 170 ? -8.849 12.888 13.105 1.00 91.25 170 MET A N 1
ATOM 1354 C CA . MET A 1 170 ? -9.142 12.127 11.885 1.00 91.25 170 MET A CA 1
ATOM 1355 C C . MET A 1 170 ? -7.975 12.240 10.886 1.00 91.25 170 MET A C 1
ATOM 1357 O O . MET A 1 170 ? -7.466 13.334 10.621 1.00 91.25 170 MET A O 1
ATOM 1361 N N . ALA A 1 171 ? -7.541 11.113 10.324 1.00 88.19 171 ALA A N 1
ATOM 1362 C CA . ALA A 1 171 ? -6.490 11.073 9.314 1.00 88.19 171 ALA A CA 1
ATOM 1363 C C . ALA A 1 171 ? -7.019 11.536 7.943 1.00 88.19 171 ALA A C 1
ATOM 1365 O O . ALA A 1 171 ? -8.106 11.145 7.517 1.00 88.19 171 ALA A O 1
ATOM 1366 N N . GLU A 1 172 ? -6.236 12.336 7.211 1.00 83.12 172 GLU A N 1
ATOM 1367 C CA . GLU A 1 172 ? -6.571 12.685 5.826 1.00 83.12 172 GLU A CA 1
ATOM 1368 C C . GLU A 1 172 ? -6.568 11.433 4.921 1.00 83.12 172 GLU A C 1
ATOM 1370 O O . GLU A 1 172 ? -5.840 10.472 5.176 1.00 83.12 172 GLU A O 1
AT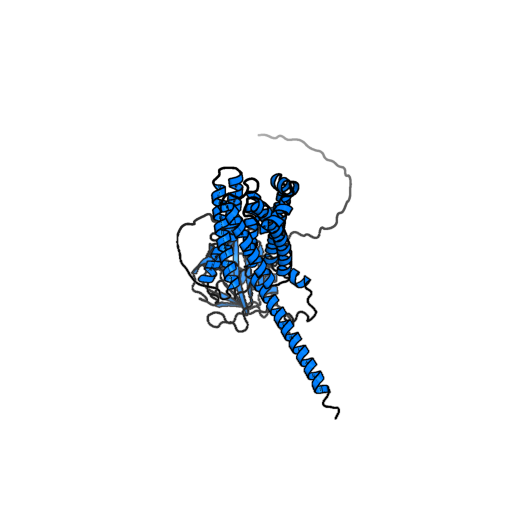OM 1375 N N . PRO A 1 173 ? -7.326 11.417 3.810 1.00 76.31 173 PRO A N 1
ATOM 1376 C CA . PRO A 1 173 ? -7.217 10.350 2.820 1.00 76.31 173 PRO A CA 1
ATOM 1377 C C . PRO A 1 173 ? -5.864 10.397 2.093 1.00 76.31 173 PRO A C 1
ATOM 1379 O O . PRO A 1 173 ? -5.279 11.467 1.882 1.00 76.31 173 PRO A O 1
ATOM 1382 N N . VAL A 1 174 ? -5.378 9.240 1.631 1.00 73.56 174 VAL A N 1
ATOM 1383 C CA . VAL A 1 174 ? -4.168 9.141 0.794 1.00 73.56 174 VAL A CA 1
ATOM 1384 C C . VAL A 1 174 ? -4.439 9.762 -0.583 1.00 73.56 174 VAL A C 1
ATOM 1386 O O . VAL A 1 174 ? -5.143 9.195 -1.419 1.00 73.56 174 VAL A O 1
ATOM 1389 N N . THR A 1 175 ? -3.862 10.936 -0.833 1.00 73.56 175 THR A N 1
ATOM 1390 C CA . THR A 1 175 ? -3.979 11.705 -2.081 1.00 73.56 175 THR A CA 1
ATOM 1391 C C . THR A 1 175 ? -2.615 12.273 -2.461 1.00 73.56 175 THR A C 1
ATOM 1393 O O . THR A 1 175 ? -1.763 12.452 -1.596 1.00 73.56 175 THR A O 1
ATOM 1396 N N . LEU A 1 176 ? -2.411 12.665 -3.724 1.00 70.88 176 LEU A N 1
ATOM 1397 C CA . LEU A 1 176 ? -1.158 13.317 -4.146 1.00 70.88 176 LEU A CA 1
ATOM 1398 C C . LEU A 1 176 ? -0.805 14.543 -3.276 1.00 70.88 176 LEU A C 1
ATOM 1400 O O . LEU A 1 176 ? 0.364 14.773 -2.976 1.00 70.88 176 LEU A O 1
ATOM 1404 N N . LYS A 1 177 ? -1.816 15.297 -2.819 1.00 75.75 177 LYS A N 1
ATOM 1405 C CA . LYS A 1 177 ? -1.653 16.465 -1.942 1.00 75.75 177 LYS A CA 1
ATOM 1406 C C . LYS A 1 177 ? -1.182 16.075 -0.538 1.00 75.75 177 LYS A C 1
ATOM 1408 O O . LYS A 1 177 ? -0.250 16.692 -0.026 1.00 75.75 177 LYS A O 1
ATOM 1413 N N . SER A 1 178 ? -1.812 15.077 0.085 1.00 79.00 178 SER A N 1
ATOM 1414 C CA . SER A 1 178 ? -1.457 14.633 1.438 1.00 79.00 178 SER A CA 1
ATOM 1415 C C . SER A 1 178 ? -0.138 13.848 1.453 1.00 79.00 178 SER A C 1
ATOM 1417 O O . SER A 1 178 ? 0.678 14.088 2.338 1.00 79.00 178 SER A O 1
ATOM 1419 N N . SER A 1 179 ? 0.149 13.035 0.429 1.00 78.94 179 SER A N 1
ATOM 1420 C CA . SER A 1 179 ? 1.455 12.385 0.227 1.00 78.94 179 SER A CA 1
ATOM 1421 C C . SER A 1 179 ? 2.590 13.394 0.026 1.00 78.94 179 SER A C 1
ATOM 1423 O O . SER A 1 179 ? 3.634 13.270 0.660 1.00 78.94 179 SER A O 1
ATOM 1425 N N . TRP A 1 180 ? 2.394 14.438 -0.789 1.00 80.19 180 TRP A N 1
ATOM 1426 C CA . TRP A 1 180 ? 3.391 15.508 -0.933 1.00 80.19 180 TRP A CA 1
ATOM 1427 C C . TRP A 1 180 ? 3.599 16.283 0.375 1.00 80.19 180 TRP A C 1
ATOM 1429 O O . TRP A 1 180 ? 4.729 16.634 0.719 1.00 80.19 180 TRP A O 1
ATOM 1439 N N . ARG A 1 181 ? 2.524 16.498 1.152 1.00 82.31 181 ARG A N 1
ATOM 1440 C CA . ARG A 1 181 ? 2.629 17.115 2.478 1.00 82.31 181 ARG A CA 1
ATOM 1441 C C . ARG A 1 181 ? 3.424 16.245 3.457 1.00 82.31 181 ARG A C 1
ATOM 1443 O O . ARG A 1 181 ? 4.252 16.823 4.151 1.00 82.31 181 ARG A O 1
ATOM 1450 N N . ILE A 1 182 ? 3.255 14.912 3.454 1.00 79.00 182 ILE A N 1
ATOM 1451 C CA . ILE A 1 182 ? 4.102 13.988 4.239 1.00 79.00 182 ILE A CA 1
ATOM 1452 C C . ILE A 1 182 ? 5.576 14.190 3.889 1.00 79.00 182 ILE A C 1
ATOM 1454 O O . ILE A 1 182 ? 6.388 14.410 4.781 1.00 79.00 182 ILE A O 1
ATOM 1458 N N . VAL A 1 183 ? 5.930 14.158 2.598 1.00 79.31 183 VAL A N 1
ATOM 1459 C CA . VAL A 1 183 ? 7.330 14.307 2.163 1.00 79.31 183 VAL A CA 1
ATOM 1460 C C . VAL A 1 183 ? 7.929 15.611 2.701 1.00 79.31 183 VAL A C 1
ATOM 1462 O O . VAL A 1 183 ? 9.021 15.600 3.266 1.00 79.31 183 VAL A O 1
ATOM 1465 N N . ILE A 1 184 ? 7.194 16.724 2.612 1.00 82.31 184 ILE A N 1
ATOM 1466 C CA . ILE A 1 184 ? 7.637 18.009 3.168 1.00 82.31 184 ILE A CA 1
ATOM 1467 C C . ILE A 1 184 ? 7.715 17.972 4.702 1.00 82.31 184 ILE A C 1
ATOM 1469 O O . ILE A 1 184 ? 8.708 18.448 5.254 1.00 82.31 184 ILE A O 1
ATOM 1473 N N . SER A 1 185 ? 6.718 17.436 5.415 1.00 78.25 185 SER A N 1
ATOM 1474 C CA . SER A 1 185 ? 6.722 17.409 6.887 1.00 78.25 185 SER A CA 1
ATOM 1475 C C . SER A 1 185 ? 7.847 16.533 7.438 1.00 78.25 185 SER A C 1
ATOM 1477 O O . SER A 1 185 ? 8.550 16.964 8.348 1.00 78.25 185 SER A O 1
ATOM 1479 N N . SER A 1 186 ? 8.105 15.371 6.829 1.00 75.50 186 SER A N 1
ATOM 1480 C CA . SER A 1 186 ? 9.218 14.487 7.190 1.00 75.50 186 SER A CA 1
ATOM 1481 C C . SER A 1 186 ? 10.581 15.138 6.929 1.00 75.50 186 SER A C 1
ATOM 1483 O O . SER A 1 186 ? 11.440 15.117 7.809 1.00 75.50 186 SER A O 1
ATOM 1485 N N . LEU A 1 187 ? 10.778 15.782 5.770 1.00 77.31 187 LEU A N 1
ATOM 1486 C CA . LEU A 1 187 ? 12.028 16.494 5.457 1.00 77.31 187 LEU A CA 1
ATOM 1487 C C . LEU A 1 187 ? 12.257 17.716 6.360 1.00 77.31 187 LEU A C 1
ATOM 1489 O O . LEU A 1 187 ? 13.390 17.999 6.742 1.00 77.31 187 LEU A O 1
ATOM 1493 N N . THR A 1 188 ? 11.191 18.435 6.720 1.00 78.94 188 THR A N 1
ATOM 1494 C CA . THR A 1 188 ? 11.259 19.616 7.602 1.00 78.94 188 THR A CA 1
ATOM 1495 C C . THR A 1 188 ? 11.162 19.282 9.093 1.00 78.94 188 THR A C 1
ATOM 1497 O O . THR A 1 188 ? 11.211 20.200 9.909 1.00 78.94 188 THR A O 1
ATOM 1500 N N . LYS A 1 189 ? 11.041 17.993 9.452 1.00 75.56 189 LYS A N 1
ATOM 1501 C CA . LYS A 1 189 ? 10.824 17.484 10.820 1.00 75.56 189 LYS A CA 1
ATOM 1502 C C . LYS A 1 189 ? 9.678 18.193 11.558 1.00 75.56 189 LYS A C 1
ATOM 1504 O O . LYS A 1 189 ? 9.776 18.480 12.747 1.00 75.56 189 LYS A O 1
ATOM 1509 N N . ARG A 1 190 ? 8.598 18.508 10.840 1.00 75.44 190 ARG A N 1
ATOM 1510 C CA . ARG A 1 190 ? 7.398 19.146 11.398 1.00 75.44 190 ARG A CA 1
ATOM 1511 C C . ARG A 1 190 ? 6.341 18.099 11.722 1.00 75.44 190 ARG A C 1
ATOM 1513 O O . ARG A 1 190 ? 6.128 17.183 10.929 1.00 75.44 190 ARG A O 1
ATOM 1520 N N . SER A 1 191 ? 5.652 18.291 12.844 1.00 77.44 191 SER A N 1
ATOM 1521 C CA . SER A 1 191 ? 4.446 17.538 13.191 1.00 77.44 191 SER A CA 1
ATOM 1522 C C . SER A 1 191 ? 3.399 17.628 12.072 1.00 77.44 191 SER A C 1
ATOM 1524 O O . SER A 1 191 ? 3.254 18.663 11.408 1.00 77.44 191 SER A O 1
ATOM 1526 N N . TYR A 1 192 ? 2.668 16.534 11.862 1.00 80.44 192 TYR A N 1
ATOM 1527 C CA . TYR A 1 192 ? 1.529 16.477 10.943 1.00 80.44 192 TYR A CA 1
ATOM 1528 C C . TYR A 1 192 ? 0.428 15.603 11.575 1.00 80.44 192 TYR A C 1
ATOM 1530 O O . TYR A 1 192 ? 0.351 14.403 11.284 1.00 80.44 192 TYR A O 1
ATOM 1538 N N . PRO A 1 193 ? -0.416 16.182 12.455 1.00 79.31 193 PRO A N 1
ATOM 1539 C CA . PRO A 1 193 ? -1.390 15.426 13.253 1.00 79.31 193 PRO A CA 1
ATOM 1540 C C . PRO A 1 193 ? -2.527 14.780 12.449 1.00 79.31 193 PRO A C 1
ATOM 1542 O O . PRO A 1 193 ? -3.146 13.838 12.924 1.00 79.31 193 PRO A O 1
ATOM 1545 N N . SER A 1 194 ? -2.792 15.251 11.224 1.00 81.38 194 SER A N 1
ATOM 1546 C CA . SER A 1 194 ? -3.782 14.685 10.291 1.00 81.38 194 SER A CA 1
ATOM 1547 C C . SER A 1 194 ? -3.149 13.909 9.124 1.00 81.38 194 SER A C 1
ATOM 1549 O O . SER A 1 194 ? -3.801 13.696 8.101 1.00 81.38 194 SER A O 1
ATOM 1551 N N . ALA A 1 195 ? -1.883 13.480 9.240 1.00 81.44 195 ALA A N 1
ATOM 1552 C CA . ALA A 1 195 ? -1.207 12.700 8.198 1.00 81.44 195 ALA A CA 1
ATOM 1553 C C . ALA A 1 195 ? -2.023 11.459 7.778 1.00 81.44 195 ALA A C 1
ATOM 1555 O O . ALA A 1 195 ? -2.617 10.806 8.637 1.00 81.44 195 ALA A O 1
ATOM 1556 N N . PRO A 1 196 ? -2.070 11.111 6.481 1.00 81.56 196 PRO A N 1
ATOM 1557 C CA . PRO A 1 196 ? -2.813 9.947 6.025 1.00 81.56 196 PRO A CA 1
ATOM 1558 C C . PRO A 1 196 ? -2.106 8.658 6.462 1.00 81.56 196 PRO A C 1
ATOM 1560 O O . PRO A 1 196 ? -0.900 8.510 6.266 1.00 81.56 196 PRO A O 1
ATOM 1563 N N . VAL A 1 197 ? -2.866 7.708 7.003 1.00 82.06 197 VAL A N 1
ATOM 1564 C CA . VAL A 1 197 ? -2.352 6.378 7.364 1.00 82.06 197 VAL A CA 1
ATOM 1565 C C . VAL A 1 197 ? -2.338 5.438 6.157 1.00 82.06 197 VAL A C 1
ATOM 1567 O O . VAL A 1 197 ? -3.185 5.535 5.262 1.00 82.06 197 VAL A O 1
ATOM 1570 N N . SER A 1 198 ? -1.401 4.487 6.140 1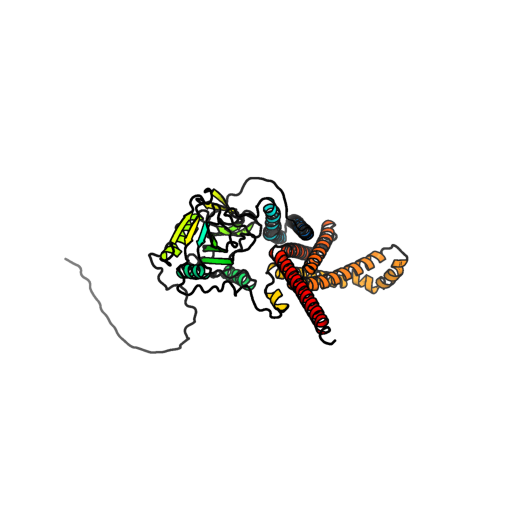.00 78.69 198 SER A N 1
ATOM 1571 C CA . SER A 1 198 ? -1.382 3.415 5.138 1.00 78.69 198 SER A CA 1
ATOM 1572 C C . SER A 1 198 ? -2.708 2.634 5.138 1.00 78.69 198 SER A C 1
ATOM 1574 O O . SER A 1 198 ? -3.258 2.363 6.213 1.00 78.69 198 SER A O 1
ATOM 1576 N N . PRO A 1 199 ? -3.253 2.279 3.958 1.00 81.06 199 PRO A N 1
ATOM 1577 C CA . PRO A 1 199 ? -4.513 1.559 3.870 1.00 81.06 199 PRO A CA 1
ATOM 1578 C C . PRO A 1 199 ? -4.355 0.110 4.330 1.00 81.06 199 PRO A C 1
ATOM 1580 O O . PRO A 1 199 ? -3.421 -0.581 3.918 1.00 81.06 199 PRO A O 1
ATOM 1583 N N . LEU A 1 200 ? -5.319 -0.350 5.122 1.00 87.88 200 LEU A N 1
ATOM 1584 C CA . LEU A 1 200 ? -5.510 -1.759 5.446 1.00 87.88 200 LEU A CA 1
ATOM 1585 C C . LEU A 1 200 ? -6.872 -2.205 4.918 1.00 87.88 200 LEU A C 1
ATOM 1587 O O . LEU A 1 200 ? -7.802 -1.407 4.787 1.00 87.88 200 LEU A O 1
ATOM 1591 N N . LEU A 1 201 ? -6.969 -3.481 4.576 1.00 86.81 201 LEU A N 1
ATOM 1592 C CA . LEU A 1 201 ? -8.131 -4.080 3.952 1.00 86.81 201 LEU A CA 1
ATOM 1593 C C . LEU A 1 201 ? -8.833 -5.035 4.916 1.00 86.81 201 LEU A C 1
ATOM 1595 O O . LEU A 1 201 ? -8.197 -5.799 5.640 1.00 86.81 201 LEU A O 1
ATOM 1599 N N . LEU A 1 202 ? -10.158 -5.003 4.876 1.00 87.75 202 LEU A N 1
ATOM 1600 C CA . LEU A 1 202 ? -11.061 -5.931 5.543 1.00 87.75 202 LEU A CA 1
ATOM 1601 C C . LEU A 1 202 ? -12.323 -6.027 4.675 1.00 87.75 202 LEU A C 1
ATOM 1603 O O . LEU A 1 202 ? -12.689 -5.049 4.028 1.00 87.75 202 LEU A O 1
ATOM 1607 N N . PHE A 1 203 ? -12.963 -7.195 4.592 1.00 85.56 203 PHE A N 1
ATOM 1608 C CA . PHE A 1 203 ? -14.108 -7.417 3.686 1.00 85.56 203 PHE A CA 1
ATOM 1609 C C . PHE A 1 203 ? -13.817 -7.026 2.213 1.00 85.56 203 PHE A C 1
ATOM 1611 O O . PHE A 1 203 ? -14.664 -6.452 1.528 1.00 85.56 203 PHE A O 1
ATOM 1618 N N . GLY A 1 204 ? -12.582 -7.251 1.743 1.00 80.19 204 GLY A N 1
ATOM 1619 C CA . GLY A 1 204 ? -12.130 -6.875 0.396 1.00 80.19 204 GLY A CA 1
ATOM 1620 C C . GLY A 1 204 ? -12.037 -5.363 0.118 1.00 80.19 204 GLY A C 1
ATOM 1621 O O . GLY A 1 204 ? -11.806 -4.968 -1.026 1.00 80.19 204 GLY A O 1
ATOM 1622 N N . ARG A 1 205 ? -12.212 -4.496 1.129 1.00 82.50 205 ARG A N 1
ATOM 1623 C CA . ARG A 1 205 ? -12.216 -3.029 0.985 1.00 82.50 205 ARG A CA 1
ATOM 1624 C C . ARG A 1 205 ? -11.301 -2.339 1.997 1.00 82.50 205 ARG A C 1
ATOM 1626 O O . ARG A 1 205 ? -10.982 -2.889 3.045 1.00 82.50 205 ARG A O 1
ATOM 1633 N N . ARG A 1 206 ? -10.854 -1.126 1.663 1.00 84.81 206 ARG A N 1
ATOM 1634 C CA . ARG A 1 206 ? -10.070 -0.271 2.574 1.00 84.81 206 ARG A CA 1
ATOM 1635 C C . ARG A 1 206 ? -10.923 0.177 3.766 1.00 84.81 206 ARG A C 1
ATOM 1637 O O . ARG A 1 206 ? -12.148 0.121 3.673 1.00 84.81 206 ARG A O 1
ATOM 1644 N N . GLN A 1 207 ? -10.275 0.645 4.833 1.00 88.06 207 GLN A N 1
ATOM 1645 C CA . GLN A 1 207 ? -10.964 1.299 5.949 1.00 88.06 207 GLN A CA 1
ATOM 1646 C C . GLN A 1 207 ? -11.809 2.483 5.457 1.00 88.06 207 GLN A C 1
ATOM 1648 O O . GLN A 1 207 ? -11.405 3.176 4.516 1.00 88.06 207 GLN A O 1
ATOM 1653 N N . ASP A 1 208 ? -12.960 2.710 6.089 1.00 88.56 208 ASP A N 1
ATOM 1654 C CA . ASP A 1 208 ? -13.834 3.850 5.787 1.00 88.56 208 ASP A CA 1
ATOM 1655 C C . ASP A 1 208 ? -13.192 5.147 6.288 1.00 88.56 208 ASP A C 1
ATOM 1657 O O . ASP A 1 208 ? -13.014 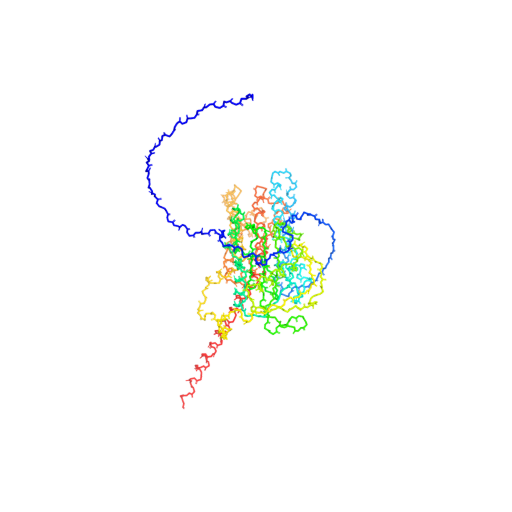6.106 5.535 1.00 88.56 208 ASP A O 1
ATOM 1661 N N . PHE A 1 209 ? -12.735 5.125 7.541 1.00 90.88 209 PHE A N 1
ATOM 1662 C CA . PHE A 1 209 ? -11.984 6.202 8.168 1.00 90.88 209 PHE A CA 1
ATOM 1663 C C . PHE A 1 209 ? -10.940 5.667 9.154 1.00 90.88 209 PHE A C 1
ATOM 1665 O O . PHE A 1 209 ? -10.895 4.485 9.507 1.00 90.88 209 PHE A O 1
ATOM 1672 N N . ALA A 1 210 ? -10.047 6.560 9.572 1.00 92.31 210 ALA A N 1
ATOM 1673 C CA . ALA A 1 210 ? -9.035 6.286 10.575 1.00 92.31 210 ALA A CA 1
ATOM 1674 C C . ALA A 1 210 ? -8.778 7.531 11.421 1.00 92.31 210 ALA A C 1
ATOM 1676 O O . ALA A 1 210 ? -8.878 8.662 10.939 1.00 92.31 210 ALA A O 1
ATOM 1677 N N . TYR A 1 211 ? -8.397 7.295 12.665 1.00 93.31 211 TYR A N 1
ATOM 1678 C CA . TYR A 1 211 ? -8.063 8.298 13.660 1.00 93.31 211 TYR A CA 1
ATOM 1679 C C . TYR A 1 211 ? -6.649 8.065 14.183 1.00 93.31 211 TYR A C 1
ATOM 1681 O O . TYR A 1 211 ? -6.139 6.942 14.155 1.00 93.31 211 TYR A O 1
ATOM 1689 N N . GLN A 1 212 ? -6.010 9.134 14.651 1.00 90.50 212 GLN A N 1
ATOM 1690 C CA . GLN A 1 212 ? -4.682 9.078 15.248 1.00 90.50 212 GLN A CA 1
ATOM 1691 C C . GLN A 1 212 ? -4.494 10.105 16.368 1.00 90.50 212 GLN A C 1
ATOM 1693 O O . GLN A 1 212 ? -5.149 11.152 16.379 1.00 90.50 212 GLN A O 1
ATOM 1698 N N . GLN A 1 213 ? -3.546 9.828 17.261 1.00 86.62 213 GLN A N 1
ATOM 1699 C CA . GLN A 1 213 ? -2.977 10.808 18.189 1.00 86.62 213 GLN A CA 1
ATOM 1700 C C . GLN A 1 213 ? -1.448 10.760 18.092 1.00 86.62 213 GLN A C 1
ATOM 1702 O O . GLN A 1 213 ? -0.854 9.685 18.066 1.00 86.62 213 GLN A O 1
ATOM 1707 N N . GLU A 1 214 ? -0.805 11.925 17.998 1.00 81.06 214 GLU A N 1
ATOM 1708 C CA . GLU A 1 214 ? 0.658 12.032 17.973 1.00 81.06 214 GLU A CA 1
ATOM 1709 C C . GLU A 1 214 ? 1.190 12.158 19.403 1.00 81.06 214 GLU A C 1
ATOM 1711 O O . GLU A 1 214 ? 0.749 13.037 20.148 1.00 81.06 214 GLU A O 1
ATOM 1716 N N . VAL A 1 215 ? 2.142 11.303 19.783 1.00 73.69 215 VAL A N 1
ATOM 1717 C CA . VAL A 1 215 ? 2.710 11.298 21.136 1.00 73.69 215 VAL A CA 1
ATOM 1718 C C . VAL A 1 215 ? 3.794 12.364 21.242 1.00 73.69 215 VAL A C 1
ATOM 1720 O O . VAL A 1 215 ? 4.788 12.328 20.517 1.00 73.69 215 VAL A O 1
ATOM 1723 N N . ASP A 1 216 ? 3.584 13.324 22.144 1.00 63.88 216 ASP A N 1
ATOM 1724 C CA . ASP A 1 216 ? 4.543 14.363 22.550 1.00 63.88 216 ASP A CA 1
ATOM 1725 C C . ASP A 1 216 ? 5.253 15.090 21.386 1.00 63.88 216 ASP A C 1
ATOM 1727 O O . ASP A 1 216 ? 6.440 15.411 21.441 1.00 63.88 216 ASP A O 1
ATOM 1731 N N . GLY A 1 217 ? 4.517 15.347 20.298 1.00 61.44 217 GLY A N 1
ATOM 1732 C CA . GLY A 1 217 ? 5.028 16.047 19.112 1.00 61.44 217 GLY A CA 1
ATOM 1733 C C . GLY A 1 217 ? 6.026 15.239 18.269 1.00 61.44 217 GLY A C 1
ATOM 1734 O O . GLY A 1 217 ? 6.685 15.798 17.386 1.00 61.44 217 GLY A O 1
ATOM 1735 N N . ASN A 1 218 ? 6.179 13.938 18.537 1.00 63.06 218 ASN A N 1
ATOM 1736 C CA . ASN A 1 218 ? 7.064 13.054 17.794 1.00 63.06 218 ASN A CA 1
ATOM 1737 C C . ASN A 1 218 ? 6.287 12.343 16.672 1.00 63.06 218 ASN A C 1
ATOM 1739 O O . ASN A 1 218 ? 5.553 11.394 16.944 1.00 63.06 218 ASN A O 1
ATOM 1743 N N . PRO A 1 219 ? 6.501 12.686 15.388 1.00 63.62 219 PRO A N 1
ATOM 1744 C CA . PRO A 1 219 ? 5.772 12.056 14.290 1.00 63.62 219 PRO A CA 1
ATOM 1745 C C . PRO A 1 219 ? 6.071 10.557 14.122 1.00 63.62 219 PRO A C 1
ATOM 1747 O O . PRO A 1 219 ? 5.370 9.904 13.356 1.00 63.62 219 PRO A O 1
ATOM 1750 N N . SER A 1 220 ? 7.082 10.014 14.813 1.00 63.38 220 SER A N 1
ATOM 1751 C CA . SER A 1 220 ? 7.458 8.591 14.786 1.00 63.38 220 SER A CA 1
ATOM 1752 C C . SER A 1 220 ? 6.708 7.730 15.809 1.00 63.38 220 SER A C 1
ATOM 1754 O O . SER A 1 220 ? 6.760 6.511 15.675 1.00 63.38 220 SER A O 1
ATOM 1756 N N . LYS A 1 221 ? 6.064 8.348 16.814 1.00 79.00 221 LYS A N 1
ATOM 1757 C CA . LYS A 1 221 ? 5.323 7.686 17.900 1.00 79.00 221 LYS A CA 1
ATOM 1758 C C . LYS A 1 221 ? 3.847 8.102 17.827 1.00 79.00 221 LYS A C 1
ATOM 1760 O O . LYS A 1 221 ? 3.534 9.277 18.037 1.00 79.00 221 LYS A O 1
ATOM 1765 N N . ARG A 1 222 ? 2.942 7.191 17.456 1.00 84.06 222 ARG A N 1
ATOM 1766 C CA . ARG A 1 222 ? 1.541 7.528 17.144 1.00 84.06 222 ARG A CA 1
ATOM 1767 C C . ARG A 1 222 ? 0.561 6.426 17.523 1.00 84.06 222 ARG A C 1
ATOM 1769 O O . ARG A 1 222 ? 0.743 5.272 17.155 1.00 84.06 222 ARG A O 1
ATOM 1776 N N . HIS A 1 223 ? -0.522 6.822 18.171 1.00 91.12 223 HIS A N 1
ATOM 1777 C CA . HIS A 1 223 ? -1.712 5.998 18.348 1.00 91.12 223 HIS A CA 1
ATOM 1778 C C . HIS A 1 223 ? -2.521 5.988 17.053 1.00 91.12 223 HIS A C 1
ATOM 1780 O O . HIS A 1 223 ? -2.663 7.038 16.416 1.00 91.12 223 HIS A O 1
ATOM 1786 N N . HIS A 1 224 ? -3.076 4.842 16.669 1.00 93.69 224 HIS A N 1
ATOM 1787 C CA . HIS A 1 224 ? -3.869 4.694 15.449 1.00 93.69 224 HIS A CA 1
ATOM 1788 C C . HIS A 1 224 ? -5.040 3.745 15.659 1.00 93.69 224 HIS A C 1
ATOM 1790 O O . HIS A 1 224 ? -4.854 2.621 16.105 1.00 93.69 224 HIS A O 1
ATOM 1796 N N . VAL A 1 225 ? -6.230 4.134 15.201 1.00 96.19 225 VAL A N 1
ATOM 1797 C CA . VAL A 1 225 ? -7.365 3.212 15.073 1.00 96.19 225 VAL A CA 1
ATOM 1798 C C . VAL A 1 225 ? -8.064 3.401 13.727 1.00 96.19 225 VAL A C 1
ATOM 1800 O O . VAL A 1 225 ? -8.308 4.520 13.271 1.00 96.19 225 VAL A O 1
ATOM 1803 N N . ARG A 1 226 ? -8.321 2.286 13.040 1.00 96.19 226 ARG A N 1
ATOM 1804 C CA . ARG A 1 226 ? -8.922 2.218 11.696 1.00 96.19 226 ARG A CA 1
ATOM 1805 C C . ARG A 1 226 ? -10.267 1.509 11.793 1.00 96.19 226 ARG A C 1
ATOM 1807 O O . ARG A 1 226 ? -10.340 0.506 12.495 1.00 96.19 226 ARG A O 1
ATOM 1814 N N . PHE A 1 227 ? -11.283 1.992 11.081 1.00 96.56 227 PHE A N 1
ATOM 1815 C CA . PHE A 1 227 ? -12.663 1.503 11.179 1.00 96.56 227 PHE A CA 1
ATOM 1816 C C . PHE A 1 227 ? -13.182 0.976 9.836 1.00 96.56 227 PHE A C 1
ATOM 1818 O O . PHE A 1 227 ? -12.908 1.546 8.776 1.00 96.56 227 PHE A O 1
ATOM 1825 N N . TRP A 1 228 ? -13.973 -0.094 9.893 1.00 95.19 228 TRP A N 1
ATOM 1826 C CA . TRP A 1 228 ? -14.693 -0.664 8.758 1.00 95.19 228 TRP A CA 1
ATOM 1827 C C . TRP A 1 228 ? -16.145 -0.924 9.150 1.00 95.19 228 TRP A C 1
ATOM 1829 O O . TRP A 1 228 ? -16.401 -1.698 10.077 1.00 95.19 228 TRP A O 1
ATOM 1839 N N . LYS A 1 229 ? -17.091 -0.354 8.398 1.00 92.38 229 LYS A N 1
ATOM 1840 C CA . LYS A 1 229 ? -18.510 -0.716 8.506 1.00 92.38 229 LYS A CA 1
ATOM 1841 C C . LYS A 1 229 ? -18.685 -2.177 8.115 1.00 92.38 229 LYS A C 1
ATOM 1843 O O . LYS A 1 229 ? -18.135 -2.608 7.085 1.00 92.38 229 LYS A O 1
ATOM 1848 N N . THR A 1 230 ? -19.417 -2.938 8.915 1.00 91.62 230 THR A N 1
ATOM 1849 C CA . THR A 1 230 ? -19.709 -4.335 8.601 1.00 91.62 230 THR A CA 1
ATOM 1850 C C . THR A 1 230 ? -20.723 -4.422 7.449 1.00 91.62 230 THR A C 1
ATOM 1852 O O . THR A 1 230 ? -21.478 -3.477 7.199 1.00 91.62 230 THR A O 1
ATOM 1855 N N . PRO A 1 231 ? -20.719 -5.505 6.650 1.00 88.25 231 PRO A N 1
ATOM 1856 C CA . PRO A 1 231 ? -21.747 -5.704 5.631 1.00 88.25 231 PRO A CA 1
ATOM 1857 C C . PRO A 1 231 ? -23.142 -5.871 6.257 1.00 88.25 231 PRO A C 1
ATOM 1859 O O . PRO A 1 231 ? -23.277 -6.442 7.334 1.00 88.25 231 PRO A O 1
ATOM 1862 N N . GLU A 1 232 ? -24.194 -5.442 5.558 1.00 80.81 232 GLU A N 1
ATOM 1863 C CA . GLU A 1 232 ? -25.579 -5.577 6.032 1.00 80.81 232 GLU A CA 1
ATOM 1864 C C . GLU A 1 232 ? -25.924 -7.039 6.381 1.00 80.81 232 GLU A C 1
ATOM 1866 O O . GLU A 1 232 ? -25.719 -7.953 5.578 1.00 80.81 232 GLU A O 1
ATOM 1871 N N . GLY A 1 233 ? -26.428 -7.266 7.599 1.00 79.56 233 GLY A N 1
ATOM 1872 C CA . GLY A 1 233 ? -26.755 -8.603 8.110 1.00 79.56 233 GLY A CA 1
ATOM 1873 C C . GLY A 1 233 ? -25.546 -9.490 8.442 1.00 79.56 233 GLY A C 1
ATOM 1874 O O . GLY A 1 233 ? -25.734 -10.659 8.786 1.00 79.56 233 GLY A O 1
ATOM 1875 N N . TRP A 1 234 ? -24.318 -8.971 8.352 1.00 90.31 234 TRP A N 1
ATOM 1876 C CA . TRP A 1 234 ? -23.122 -9.666 8.817 1.00 90.31 234 TRP A CA 1
ATOM 1877 C C . TRP A 1 234 ? -23.091 -9.745 10.347 1.00 90.31 234 TRP A C 1
ATOM 1879 O O . TRP A 1 234 ? -23.593 -8.871 11.049 1.00 90.31 234 TRP A O 1
ATOM 1889 N N . MET A 1 235 ? -22.485 -10.812 10.858 1.00 89.62 235 MET A N 1
ATOM 1890 C CA . MET A 1 235 ? -22.324 -11.066 12.287 1.00 89.62 235 MET A CA 1
ATOM 1891 C C . MET A 1 235 ? -20.872 -11.444 12.554 1.00 89.62 235 MET A C 1
ATOM 1893 O O . MET A 1 235 ? -20.247 -12.143 11.748 1.00 89.62 235 MET A O 1
ATOM 1897 N N . LEU A 1 236 ? -20.364 -11.057 13.722 1.00 90.44 236 LEU A N 1
ATOM 1898 C CA . LEU A 1 236 ? -19.108 -11.582 14.241 1.00 90.44 236 LEU A CA 1
ATOM 1899 C C . LEU A 1 236 ? -19.192 -13.117 14.375 1.00 90.44 236 LEU A C 1
ATOM 1901 O O . LEU A 1 236 ? -20.271 -13.660 14.652 1.00 90.44 236 LEU A O 1
ATOM 1905 N N . PRO A 1 237 ? -18.060 -13.837 14.254 1.00 84.56 237 PRO A N 1
ATOM 1906 C CA . PRO A 1 237 ? -17.909 -15.190 14.783 1.00 84.56 237 PRO A CA 1
ATOM 1907 C C . PRO A 1 237 ? -18.604 -15.362 16.145 1.00 84.56 237 PRO A C 1
ATOM 1909 O O . PRO A 1 237 ? -18.413 -14.562 17.057 1.00 84.56 237 PRO A O 1
ATOM 1912 N N . GLY A 1 238 ? -19.459 -16.383 16.263 1.00 83.25 238 GLY A N 1
ATOM 1913 C CA . GLY A 1 238 ? -20.329 -16.581 17.433 1.00 83.25 238 GLY A CA 1
ATOM 1914 C C . GLY A 1 238 ? -21.716 -15.921 17.347 1.00 83.25 238 GLY A C 1
ATOM 1915 O O . GLY A 1 238 ? -22.513 -16.095 18.263 1.00 83.25 238 GLY A O 1
ATOM 1916 N N . GLY A 1 239 ? -22.042 -15.214 16.258 1.00 87.75 239 GLY A N 1
ATOM 1917 C CA . GLY A 1 239 ? -23.385 -14.668 16.003 1.00 87.75 239 GLY A CA 1
ATOM 1918 C C . GLY A 1 239 ? -23.688 -13.339 16.703 1.00 87.75 239 GLY A C 1
ATOM 1919 O O . GLY A 1 239 ? -24.852 -12.969 16.829 1.00 87.75 239 GLY A O 1
ATOM 1920 N N . GLN A 1 240 ? -22.659 -12.635 17.177 1.00 90.38 240 GLN A N 1
ATOM 1921 C CA . GLN A 1 240 ? -22.793 -11.321 17.809 1.00 90.38 240 GLN A CA 1
ATOM 1922 C C . GLN A 1 240 ? -22.926 -10.223 16.742 1.00 90.38 240 GLN A C 1
ATOM 1924 O O . GLN A 1 240 ? -22.243 -10.267 15.717 1.00 90.38 240 GLN A O 1
ATOM 1929 N N . ARG A 1 241 ? -23.781 -9.225 16.993 1.00 90.75 241 ARG A N 1
ATOM 1930 C CA . ARG A 1 241 ? -23.872 -8.020 16.154 1.00 90.75 241 ARG A CA 1
ATOM 1931 C C . ARG A 1 241 ? -22.675 -7.103 16.404 1.00 90.75 241 ARG A C 1
ATOM 1933 O O . ARG A 1 241 ? -22.164 -7.051 17.521 1.00 90.75 241 ARG A O 1
ATOM 1940 N N . ALA A 1 242 ? -22.268 -6.406 15.352 1.00 93.69 242 ALA A N 1
ATOM 1941 C CA . ALA A 1 242 ? -21.362 -5.266 15.370 1.00 93.69 242 ALA A CA 1
ATOM 1942 C C . ALA A 1 242 ? -21.593 -4.490 14.069 1.00 93.69 242 ALA A C 1
ATOM 1944 O O . ALA A 1 242 ? -21.520 -5.084 12.990 1.00 93.69 242 ALA A O 1
ATOM 1945 N N . ASP A 1 243 ? -21.866 -3.195 14.159 1.00 94.88 243 ASP A N 1
ATOM 1946 C CA . ASP A 1 243 ? -22.095 -2.323 12.999 1.00 94.88 243 ASP A CA 1
ATOM 1947 C C . ASP A 1 243 ? -20.765 -1.829 12.420 1.00 94.88 243 ASP A C 1
ATOM 1949 O O . ASP A 1 243 ? -20.614 -1.641 11.208 1.00 94.88 243 ASP A O 1
ATOM 1953 N N . TRP A 1 244 ? -19.748 -1.746 13.282 1.00 96.88 244 TRP A N 1
ATOM 1954 C CA . TRP A 1 244 ? -18.369 -1.478 12.901 1.00 96.88 244 TRP A CA 1
ATOM 1955 C C . TRP A 1 244 ? -17.403 -2.442 13.577 1.00 96.88 244 TRP A C 1
ATOM 1957 O O . TRP A 1 244 ? -17.608 -2.907 14.698 1.00 96.88 244 TRP A O 1
ATOM 1967 N N . VAL A 1 245 ? -16.293 -2.696 12.896 1.00 97.19 245 VAL A N 1
ATOM 1968 C CA . VAL A 1 245 ? -15.119 -3.367 13.455 1.00 97.19 245 VAL A CA 1
ATOM 1969 C C . VAL A 1 245 ? -13.893 -2.498 13.229 1.00 97.19 245 VAL A C 1
ATOM 1971 O O . VAL A 1 245 ? -13.809 -1.775 12.231 1.00 97.19 245 VAL A O 1
ATOM 1974 N N . ALA A 1 246 ? -12.938 -2.552 14.152 1.00 97.31 246 ALA A N 1
ATOM 1975 C CA . ALA A 1 246 ? -11.773 -1.687 14.125 1.00 97.31 246 ALA A CA 1
ATOM 1976 C C . ALA A 1 246 ? -10.480 -2.396 14.543 1.00 97.31 246 ALA A C 1
ATOM 1978 O O . ALA A 1 246 ? -10.478 -3.431 15.215 1.00 97.31 246 ALA A O 1
ATOM 1979 N N . ALA A 1 247 ? -9.370 -1.811 14.100 1.00 96.50 247 ALA A N 1
ATOM 1980 C CA . ALA A 1 247 ? -8.012 -2.241 14.397 1.00 96.50 247 ALA A CA 1
ATOM 1981 C C . ALA A 1 247 ? -7.243 -1.062 14.998 1.00 96.50 247 ALA A C 1
ATOM 1983 O O . ALA A 1 247 ? -6.967 -0.082 14.295 1.00 96.50 247 ALA A O 1
ATOM 1984 N N . ALA A 1 248 ? -6.938 -1.164 16.290 1.00 95.50 248 ALA A N 1
ATOM 1985 C CA . ALA A 1 248 ? -6.167 -0.206 17.066 1.00 95.50 248 ALA A CA 1
ATOM 1986 C C . ALA A 1 248 ? -4.710 -0.685 17.214 1.00 95.50 248 ALA A C 1
ATOM 1988 O O . ALA A 1 248 ? -4.467 -1.812 17.654 1.00 95.50 248 ALA A O 1
ATOM 1989 N N . THR A 1 249 ? -3.747 0.153 16.828 1.00 92.38 249 THR A N 1
ATOM 1990 C CA . THR A 1 249 ? -2.298 -0.114 16.868 1.00 92.38 249 THR A CA 1
ATOM 1991 C C . THR A 1 249 ? -1.491 1.117 17.269 1.00 92.38 249 THR A C 1
ATOM 1993 O O . THR A 1 249 ? -1.659 2.173 16.663 1.00 92.38 249 THR A O 1
ATOM 1996 N N . TYR A 1 250 ? -0.554 0.954 18.203 1.00 89.00 250 TYR A N 1
ATOM 1997 C CA . TYR A 1 250 ? 0.447 1.971 18.517 1.00 89.00 250 TYR A CA 1
ATOM 1998 C C . TYR A 1 250 ? 1.685 1.784 17.629 1.00 89.00 250 TYR A C 1
ATOM 2000 O O . TYR A 1 250 ? 2.289 0.711 17.633 1.00 89.00 250 TYR A O 1
ATOM 2008 N N . ASP A 1 251 ? 2.071 2.818 16.888 1.00 85.06 251 ASP A N 1
ATOM 2009 C CA . ASP A 1 251 ? 3.328 2.884 16.144 1.00 85.06 251 ASP A CA 1
ATOM 2010 C C . ASP A 1 251 ? 4.407 3.497 17.053 1.00 85.06 251 ASP A C 1
ATOM 2012 O O . ASP A 1 251 ? 4.267 4.643 17.479 1.00 85.06 251 ASP A O 1
ATOM 2016 N N . ASN A 1 252 ? 5.493 2.769 17.343 1.00 79.81 252 ASN A N 1
ATOM 2017 C CA . ASN A 1 252 ? 6.531 3.185 18.303 1.00 79.81 252 ASN A CA 1
ATOM 2018 C C . ASN A 1 252 ? 7.833 3.711 17.655 1.00 79.81 252 ASN A C 1
ATOM 2020 O O . ASN A 1 252 ? 8.613 4.414 18.304 1.00 79.81 252 ASN A O 1
ATOM 2024 N N . ALA A 1 253 ? 8.076 3.407 16.376 1.00 71.44 253 ALA A N 1
ATOM 2025 C CA . ALA A 1 253 ? 9.263 3.844 15.640 1.00 71.44 253 ALA A CA 1
ATOM 2026 C C . ALA A 1 253 ? 9.038 3.880 14.118 1.00 71.44 253 ALA A C 1
ATOM 2028 O O . ALA A 1 253 ? 8.045 3.377 13.600 1.00 71.44 253 ALA A O 1
ATOM 2029 N N . VAL A 1 254 ? 10.018 4.411 13.377 1.00 74.00 254 VAL A N 1
ATOM 2030 C CA . VAL A 1 254 ? 10.146 4.225 11.920 1.00 74.00 254 VAL A CA 1
ATOM 2031 C C . VAL A 1 254 ? 11.316 3.280 11.650 1.00 74.00 254 VAL A C 1
ATOM 2033 O O . VAL A 1 254 ? 12.408 3.465 12.185 1.00 74.00 254 VAL A O 1
ATOM 2036 N N . GLY A 1 255 ? 11.110 2.274 10.803 1.00 73.25 255 GLY A N 1
ATOM 2037 C CA . GLY A 1 255 ? 12.120 1.272 10.468 1.00 73.25 255 GLY A CA 1
ATOM 2038 C C . GLY A 1 255 ? 11.889 0.637 9.100 1.00 73.25 255 GLY A C 1
ATOM 2039 O O . GLY A 1 255 ? 11.101 1.125 8.294 1.00 73.25 255 GLY A O 1
ATOM 2040 N N . LEU A 1 256 ? 12.586 -0.467 8.824 1.00 75.00 256 LEU A N 1
ATOM 2041 C CA . LEU A 1 256 ? 12.377 -1.241 7.598 1.00 75.00 256 LEU A CA 1
ATOM 2042 C C . LEU A 1 256 ? 11.409 -2.402 7.840 1.00 75.00 256 LEU A C 1
ATOM 2044 O O . LEU A 1 256 ? 11.527 -3.129 8.831 1.00 75.00 256 LEU A O 1
ATOM 2048 N N . SER A 1 257 ? 10.474 -2.602 6.913 1.00 74.94 257 SER A N 1
ATOM 2049 C CA . SER A 1 257 ? 9.632 -3.795 6.846 1.00 74.94 257 SER A CA 1
ATOM 2050 C C . SER A 1 257 ? 10.514 -5.033 6.703 1.00 74.94 257 SER A C 1
ATOM 2052 O O . SER A 1 257 ? 11.402 -5.080 5.852 1.00 74.94 257 SER A O 1
ATOM 2054 N N . LEU A 1 258 ? 10.259 -6.055 7.518 1.00 64.75 258 LEU A N 1
ATOM 2055 C CA . LEU A 1 258 ? 10.993 -7.322 7.470 1.00 64.75 258 LEU A CA 1
ATOM 2056 C C . LEU A 1 258 ? 10.729 -8.079 6.160 1.00 64.75 258 LEU A C 1
ATOM 2058 O O . LEU A 1 258 ? 11.584 -8.829 5.695 1.00 64.75 258 LEU A O 1
ATOM 2062 N N . PHE A 1 259 ? 9.547 -7.877 5.573 1.00 71.88 259 PHE A N 1
ATOM 2063 C CA . PHE A 1 259 ? 9.084 -8.589 4.386 1.00 71.88 259 PHE A CA 1
ATOM 2064 C C . PHE A 1 259 ? 9.394 -7.849 3.088 1.00 71.88 259 PHE A C 1
ATOM 2066 O O . PHE A 1 259 ? 9.771 -8.485 2.102 1.00 71.88 259 PHE A O 1
ATOM 2073 N N . THR A 1 260 ? 9.252 -6.523 3.079 1.00 72.44 260 THR A N 1
ATOM 2074 C CA . THR A 1 260 ? 9.402 -5.704 1.870 1.00 72.44 260 THR A CA 1
ATOM 2075 C C . THR A 1 260 ? 10.637 -4.813 1.885 1.00 72.44 260 THR A C 1
ATOM 2077 O O . THR A 1 260 ? 10.919 -4.209 0.867 1.00 72.44 260 THR A O 1
ATOM 2080 N N . LEU A 1 261 ? 11.395 -4.697 2.984 1.00 76.81 261 LEU A N 1
ATOM 2081 C CA . LEU A 1 261 ? 12.512 -3.740 3.133 1.00 76.81 261 LEU A CA 1
ATOM 2082 C C . LEU A 1 261 ? 12.130 -2.263 2.897 1.00 76.81 261 LEU A C 1
ATOM 2084 O O . LEU A 1 261 ? 13.012 -1.410 2.805 1.00 76.81 261 LEU A O 1
ATOM 2088 N N . GLN A 1 262 ? 10.834 -1.953 2.811 1.00 78.44 262 GLN A N 1
ATOM 2089 C CA . GLN A 1 262 ? 10.305 -0.596 2.703 1.00 78.44 262 GLN A CA 1
ATOM 2090 C C . GLN A 1 262 ? 10.453 0.136 4.032 1.00 78.44 262 GLN A C 1
ATOM 2092 O O . GLN A 1 262 ? 10.311 -0.473 5.092 1.00 78.44 262 GLN A O 1
ATOM 2097 N N . VAL A 1 263 ? 10.648 1.450 3.980 1.00 71.56 263 VAL A N 1
ATOM 2098 C CA . VAL A 1 263 ? 10.482 2.307 5.160 1.00 71.56 263 VAL A CA 1
ATOM 2099 C C . VAL A 1 263 ? 9.007 2.305 5.576 1.00 71.56 263 VAL A C 1
ATOM 2101 O O . VAL A 1 263 ? 8.140 2.656 4.779 1.00 71.56 263 VAL A O 1
ATOM 2104 N N . THR A 1 264 ? 8.737 1.901 6.815 1.00 73.06 264 THR A N 1
ATOM 2105 C CA . THR A 1 264 ? 7.405 1.814 7.429 1.00 73.06 264 THR A CA 1
ATOM 2106 C C . THR A 1 264 ? 7.488 2.206 8.902 1.00 73.06 264 THR A C 1
ATOM 2108 O O . THR A 1 264 ? 8.562 2.152 9.506 1.00 73.06 264 THR A O 1
ATOM 2111 N N . HIS A 1 265 ? 6.354 2.564 9.496 1.00 78.50 265 HIS A N 1
ATOM 2112 C CA . HIS A 1 265 ? 6.243 2.583 10.949 1.00 78.50 265 HIS A CA 1
ATOM 2113 C C . HIS A 1 265 ? 6.306 1.161 11.519 1.00 78.50 265 HIS A C 1
ATOM 2115 O O . HIS A 1 265 ? 6.074 0.182 10.799 1.00 78.50 265 HIS A O 1
ATOM 2121 N N . LYS A 1 266 ? 6.692 1.080 12.792 1.00 77.81 266 LYS A N 1
ATOM 2122 C CA . LYS A 1 266 ? 6.826 -0.135 13.585 1.00 77.81 266 LYS A CA 1
ATOM 2123 C C . LYS A 1 266 ? 5.709 -0.203 14.606 1.00 77.81 266 LYS A C 1
ATOM 2125 O O . LYS A 1 266 ? 5.667 0.630 15.505 1.00 77.81 266 LYS A O 1
ATOM 2130 N N . VAL A 1 267 ? 4.841 -1.198 14.448 1.00 81.69 267 VAL A N 1
ATOM 2131 C CA . VAL A 1 267 ? 3.736 -1.454 15.378 1.00 81.69 267 VAL A CA 1
ATOM 2132 C C . VAL A 1 267 ? 4.283 -2.103 16.649 1.00 81.69 267 VAL A C 1
ATOM 2134 O O . VAL A 1 267 ? 5.120 -3.010 16.583 1.00 81.69 267 VAL A O 1
ATOM 2137 N N . ASP A 1 268 ? 3.812 -1.642 17.803 1.00 84.69 268 ASP A N 1
ATOM 2138 C CA . ASP A 1 268 ? 4.149 -2.229 19.093 1.00 84.69 268 ASP A CA 1
ATOM 2139 C C . ASP A 1 268 ? 3.542 -3.627 19.265 1.00 84.69 268 ASP A C 1
ATOM 2141 O O . ASP A 1 268 ? 2.424 -3.917 18.833 1.00 84.69 268 ASP A O 1
ATOM 2145 N N . ALA A 1 269 ? 4.285 -4.512 19.930 1.00 81.94 269 ALA A N 1
ATOM 2146 C CA . ALA A 1 269 ? 3.865 -5.891 20.112 1.00 81.94 269 ALA A CA 1
ATOM 2147 C C . ALA A 1 269 ? 2.646 -6.041 21.031 1.00 81.94 269 ALA A C 1
ATOM 2149 O O . ALA A 1 269 ? 1.910 -7.017 20.891 1.00 81.94 269 ALA A O 1
ATOM 2150 N N . ALA A 1 270 ? 2.421 -5.123 21.970 1.00 83.94 270 ALA A N 1
ATOM 2151 C CA . ALA A 1 270 ? 1.329 -5.196 22.933 1.00 83.94 270 ALA A CA 1
ATOM 2152 C C . ALA A 1 270 ? 0.058 -4.504 22.403 1.00 83.94 270 ALA A C 1
ATOM 2154 O O . ALA A 1 270 ? -0.422 -3.531 22.982 1.00 83.94 270 ALA A O 1
ATOM 2155 N N . THR A 1 271 ? -0.514 -5.026 21.311 1.00 87.38 271 THR A N 1
ATOM 2156 C CA . THR A 1 271 ? -1.693 -4.436 20.639 1.00 87.38 271 THR A CA 1
ATOM 2157 C C . THR A 1 271 ? -2.930 -4.309 21.531 1.00 87.38 271 THR A C 1
ATOM 2159 O O . THR A 1 271 ? -3.798 -3.482 21.258 1.00 87.38 271 THR A O 1
ATOM 2162 N N . ASP A 1 272 ? -3.010 -5.093 22.606 1.00 90.31 272 ASP A N 1
ATOM 2163 C CA . ASP A 1 272 ? -4.086 -4.995 23.597 1.00 90.31 272 ASP A CA 1
ATOM 2164 C C . ASP A 1 272 ? -3.986 -3.715 24.441 1.00 90.31 272 ASP A C 1
ATOM 2166 O O . ASP A 1 272 ? -5.009 -3.151 24.800 1.00 90.31 272 ASP A O 1
ATOM 2170 N N . LEU A 1 273 ? -2.780 -3.188 24.695 1.00 88.81 273 LEU A N 1
ATOM 2171 C CA . LEU A 1 273 ? -2.623 -1.928 25.435 1.00 88.81 273 LEU A CA 1
ATOM 2172 C C . LEU A 1 273 ? -3.189 -0.743 24.649 1.00 88.81 273 LEU A C 1
ATOM 2174 O O . LEU A 1 273 ? -3.746 0.177 25.236 1.00 88.81 273 LEU A O 1
ATOM 2178 N N . GLU A 1 274 ? -3.079 -0.775 23.319 1.00 92.88 274 GLU A N 1
ATOM 2179 C CA . GLU A 1 274 ? -3.672 0.246 22.451 1.00 92.88 274 GLU A CA 1
ATOM 2180 C C . GLU A 1 274 ? -5.193 0.097 22.360 1.00 92.88 274 GLU A C 1
ATOM 2182 O O . GLU A 1 274 ? -5.918 1.085 22.458 1.00 92.88 274 GLU A O 1
ATOM 2187 N N . ARG A 1 275 ? -5.689 -1.139 22.219 1.00 95.31 275 ARG A N 1
ATOM 2188 C CA . ARG A 1 275 ? -7.121 -1.449 22.316 1.00 95.31 275 ARG A CA 1
ATOM 2189 C C . ARG A 1 275 ? -7.708 -0.880 23.606 1.00 95.31 275 ARG A C 1
ATOM 2191 O O . ARG A 1 275 ? -8.682 -0.134 23.563 1.00 95.31 275 ARG A O 1
ATOM 2198 N N . ASP A 1 276 ? -7.090 -1.207 24.735 1.00 94.44 276 ASP A N 1
ATOM 2199 C CA . ASP A 1 276 ? -7.563 -0.822 26.060 1.00 94.44 276 ASP A CA 1
ATOM 2200 C C . ASP A 1 276 ? -7.432 0.696 26.272 1.00 94.44 276 ASP A C 1
ATOM 2202 O O . ASP A 1 276 ? -8.297 1.292 26.908 1.00 94.44 276 ASP A O 1
ATOM 2206 N N . TYR A 1 277 ? -6.428 1.347 25.673 1.00 94.31 277 TYR A N 1
ATOM 2207 C CA . TYR A 1 277 ? -6.294 2.806 25.642 1.00 94.31 277 TYR A CA 1
ATOM 2208 C C . TYR A 1 277 ? -7.421 3.497 24.852 1.00 94.31 277 TYR A C 1
ATOM 2210 O O . TYR A 1 277 ? -8.011 4.466 25.338 1.00 94.31 277 TYR A O 1
ATOM 2218 N N . VAL A 1 278 ? -7.796 2.979 23.675 1.00 95.62 278 VAL A N 1
ATOM 2219 C CA . VAL A 1 278 ? -8.970 3.472 22.928 1.00 95.62 278 VAL A CA 1
ATOM 2220 C C . VAL A 1 278 ? -10.238 3.322 23.776 1.00 95.62 278 VAL A C 1
ATOM 2222 O O . VAL A 1 278 ? -10.975 4.291 23.942 1.00 95.62 278 VAL A O 1
ATOM 2225 N N . VAL A 1 279 ? -10.469 2.151 24.383 1.00 95.88 279 VAL A N 1
ATOM 2226 C CA . VAL A 1 279 ? -11.645 1.921 25.245 1.00 95.88 279 VAL A CA 1
ATOM 2227 C C . VAL A 1 279 ? -11.669 2.870 26.449 1.00 95.88 279 VAL A C 1
ATOM 2229 O O . VAL A 1 279 ? -12.713 3.459 26.739 1.00 95.88 279 VAL A O 1
ATOM 2232 N N . GLN A 1 280 ? -10.538 3.056 27.135 1.00 93.62 280 GLN A N 1
ATOM 2233 C CA . GLN A 1 280 ? -10.435 3.952 28.291 1.00 93.62 280 GLN A CA 1
ATOM 2234 C C . GLN A 1 280 ? -10.695 5.413 27.906 1.00 93.62 280 GLN A C 1
ATOM 2236 O O . GLN A 1 280 ? -11.467 6.086 28.583 1.00 93.62 280 GLN A O 1
ATOM 2241 N N . THR A 1 281 ? -10.096 5.907 26.817 1.00 94.31 281 THR A N 1
ATOM 2242 C CA . THR A 1 281 ? -10.276 7.304 26.375 1.00 94.31 281 THR A CA 1
ATOM 2243 C C . THR A 1 281 ? -11.706 7.601 25.920 1.00 94.31 281 THR A C 1
ATOM 2245 O O . THR A 1 281 ? -12.228 8.680 26.215 1.00 94.31 281 THR A O 1
ATOM 2248 N N . LEU A 1 282 ? -12.380 6.636 25.286 1.00 94.44 282 LEU A N 1
ATOM 2249 C CA . LEU A 1 282 ? -13.804 6.736 24.956 1.00 94.44 282 LEU A CA 1
ATOM 2250 C C . LEU A 1 282 ? -14.680 6.728 26.215 1.00 94.44 282 LEU A C 1
ATOM 2252 O O . LEU A 1 282 ? -15.433 7.675 26.420 1.00 94.44 282 LEU A O 1
ATOM 2256 N N . SER A 1 283 ? -14.513 5.742 27.103 1.00 93.25 283 SER A N 1
ATOM 2257 C CA . SER A 1 283 ? -15.302 5.630 28.347 1.00 93.25 283 SER A CA 1
ATOM 2258 C C . SER A 1 283 ? -15.101 6.824 29.294 1.00 93.25 283 SER A C 1
ATOM 2260 O O . SER A 1 283 ? -16.001 7.181 30.047 1.00 93.25 283 SER A O 1
ATOM 2262 N N . TYR A 1 284 ? -13.923 7.460 29.265 1.00 92.62 284 TYR A N 1
ATOM 2263 C CA . TYR A 1 284 ? -13.634 8.662 30.052 1.00 92.62 284 TYR A CA 1
ATOM 2264 C C . TYR A 1 284 ? -14.355 9.911 29.522 1.00 92.62 284 TYR A C 1
ATOM 2266 O O . TYR A 1 284 ? -14.778 10.763 30.300 1.00 92.62 284 TYR A O 1
ATOM 2274 N N . THR A 1 285 ? -14.473 10.045 28.198 1.00 92.12 285 THR A N 1
ATOM 2275 C CA . THR A 1 285 ? -14.980 11.271 27.549 1.00 92.12 285 THR A CA 1
ATOM 2276 C C . THR A 1 285 ? -16.421 11.181 27.056 1.00 92.12 285 THR A C 1
ATOM 2278 O O . THR A 1 285 ? -17.014 12.210 26.732 1.00 92.12 285 THR A O 1
ATOM 2281 N N . SER A 1 286 ? -16.981 9.973 27.020 1.00 91.88 286 SER A N 1
ATOM 2282 C CA . SER A 1 286 ? -18.384 9.683 26.720 1.00 91.88 286 SER A CA 1
ATOM 2283 C C . SER A 1 286 ? -18.913 8.726 27.800 1.00 91.88 286 SER A C 1
ATOM 2285 O O . SER A 1 286 ? -18.870 7.512 27.601 1.00 91.88 286 SER A O 1
ATOM 2287 N N . PRO A 1 287 ? -19.345 9.229 28.976 1.00 88.44 287 PRO A N 1
ATOM 2288 C CA . PRO A 1 287 ? -19.866 8.402 30.072 1.00 88.44 287 PRO A CA 1
ATOM 2289 C C . PRO A 1 287 ? -21.129 7.603 29.716 1.00 88.44 287 PRO A C 1
ATOM 2291 O O . PRO A 1 287 ? -21.520 6.709 30.463 1.00 88.44 287 PRO A O 1
ATOM 2294 N N . GLU A 1 288 ? -21.771 7.950 28.600 1.00 90.31 288 GLU A N 1
ATOM 2295 C CA . GLU A 1 288 ? -22.894 7.241 27.989 1.00 90.31 288 GLU A CA 1
ATOM 2296 C C . GLU A 1 288 ? -22.453 5.916 27.336 1.00 90.31 288 GLU A C 1
ATOM 2298 O O . GLU A 1 288 ? -23.254 4.996 27.191 1.00 90.31 288 GLU A O 1
ATOM 2303 N N . ALA A 1 289 ? -21.171 5.794 26.967 1.00 92.25 289 ALA A N 1
ATOM 2304 C CA . ALA A 1 289 ? -20.635 4.619 26.296 1.00 92.25 289 ALA A CA 1
ATOM 2305 C C . ALA A 1 289 ? -20.627 3.392 27.218 1.00 92.25 289 ALA A C 1
ATOM 2307 O O . ALA A 1 289 ? -20.059 3.419 28.315 1.00 92.25 289 ALA A O 1
ATOM 2308 N N . SER A 1 290 ? -21.178 2.274 26.741 1.00 93.94 290 SER A N 1
ATOM 2309 C CA . SER A 1 290 ? -21.102 0.990 27.446 1.00 93.94 290 SER A CA 1
ATOM 2310 C C . SER A 1 290 ? -20.102 0.052 26.770 1.00 93.94 290 SER A C 1
ATOM 2312 O O . SER A 1 290 ? -19.866 0.131 25.567 1.00 93.94 290 SER A O 1
ATOM 2314 N N . VAL A 1 291 ? -19.463 -0.837 27.535 1.00 95.88 291 VAL A N 1
ATOM 2315 C CA . VAL A 1 291 ? -18.436 -1.746 27.001 1.00 95.88 291 VAL A CA 1
ATOM 2316 C C . VAL A 1 291 ? -18.728 -3.174 27.429 1.00 95.88 291 VAL A C 1
ATOM 2318 O O . VAL A 1 291 ? -18.785 -3.488 28.619 1.00 95.88 291 VAL A O 1
ATOM 2321 N N . ARG A 1 292 ? -18.850 -4.069 26.447 1.00 95.25 292 ARG A N 1
ATOM 2322 C CA . ARG A 1 292 ? -19.023 -5.509 26.652 1.00 95.25 292 ARG A CA 1
ATOM 2323 C C . ARG A 1 292 ? -17.889 -6.268 25.982 1.00 95.25 292 ARG A C 1
ATOM 2325 O O . ARG A 1 292 ? -17.755 -6.244 24.764 1.00 95.25 292 ARG A O 1
ATOM 2332 N N . VAL A 1 293 ? -17.096 -6.996 26.762 1.00 95.75 293 VAL A N 1
ATOM 2333 C CA . VAL A 1 293 ? -16.009 -7.820 26.219 1.00 95.75 293 VAL A CA 1
ATOM 2334 C C . VAL A 1 293 ? -16.556 -9.160 25.727 1.00 95.75 293 VAL A C 1
ATOM 2336 O O . VAL A 1 293 ? -17.196 -9.898 26.475 1.00 95.75 293 VAL A O 1
ATOM 2339 N N . LEU A 1 294 ? -16.293 -9.487 24.462 1.00 93.62 294 LEU A N 1
ATOM 2340 C CA . LEU A 1 294 ? -16.449 -10.832 23.922 1.00 93.62 294 LEU A CA 1
ATOM 2341 C C . LEU A 1 294 ? -15.155 -11.613 24.188 1.00 93.62 294 LEU A C 1
ATOM 2343 O O . LEU A 1 294 ? -14.180 -11.514 23.436 1.00 93.62 294 LEU A O 1
ATOM 2347 N N . GLU A 1 295 ? -15.150 -12.354 25.294 1.00 93.06 295 GLU A N 1
ATOM 2348 C CA . GLU A 1 295 ? -14.032 -13.216 25.685 1.00 93.06 295 GLU A CA 1
ATOM 2349 C C . GLU A 1 295 ? -13.796 -14.330 24.657 1.00 93.06 295 GLU A C 1
ATOM 2351 O O . GLU A 1 295 ? -14.741 -14.946 24.158 1.00 93.06 295 GLU A O 1
ATOM 2356 N N . GLY A 1 296 ? -12.528 -14.602 24.339 1.00 88.38 296 GLY A N 1
ATOM 2357 C CA . GLY A 1 296 ? -12.150 -15.699 23.442 1.00 88.38 296 GLY A CA 1
ATOM 2358 C C . GLY A 1 296 ? -12.672 -15.568 22.005 1.00 88.38 296 GLY A C 1
ATOM 2359 O O . GLY A 1 296 ? -12.756 -16.577 21.302 1.00 88.38 296 GLY A O 1
ATOM 2360 N N . PHE A 1 297 ? -13.013 -14.350 21.561 1.00 91.81 297 PHE A N 1
ATOM 2361 C CA . PHE A 1 297 ? -13.389 -14.035 20.175 1.00 91.81 297 PHE A CA 1
ATOM 2362 C C . PHE A 1 297 ? -12.400 -14.629 19.156 1.00 91.81 297 PHE A C 1
ATOM 2364 O O . PHE A 1 297 ? -12.796 -15.211 18.142 1.00 91.81 297 PHE A O 1
ATOM 2371 N N . MET A 1 298 ? -11.111 -14.539 19.474 1.00 86.56 298 MET A N 1
ATOM 2372 C CA . MET A 1 298 ? -10.069 -15.419 18.967 1.00 86.56 298 MET A CA 1
ATOM 2373 C C . MET A 1 298 ? -9.364 -16.095 20.146 1.00 86.56 298 MET A C 1
ATOM 2375 O O . MET A 1 298 ? -9.391 -15.608 21.274 1.00 86.56 298 MET A O 1
ATOM 2379 N N . SER A 1 299 ? -8.663 -17.199 19.894 1.00 86.50 299 SER A N 1
ATOM 2380 C CA . SER A 1 299 ? -7.646 -17.659 20.843 1.00 86.50 299 SER A CA 1
ATOM 2381 C C . SER A 1 299 ? -6.502 -16.646 20.881 1.00 86.50 299 SER A C 1
ATOM 2383 O O . SER A 1 299 ? -6.001 -16.279 19.817 1.00 86.50 299 SER A O 1
ATOM 2385 N N . GLY A 1 300 ? -6.061 -16.235 22.072 1.00 88.06 300 GLY A N 1
ATOM 2386 C CA . GLY A 1 300 ? -4.886 -15.376 22.216 1.00 88.06 300 GLY A CA 1
ATOM 2387 C C . GLY A 1 300 ? -3.659 -15.956 21.509 1.00 88.06 300 GLY A C 1
ATOM 2388 O O . GLY A 1 300 ? -3.405 -17.164 21.554 1.00 88.06 300 GLY A O 1
ATOM 2389 N N . TYR A 1 301 ? -2.910 -15.103 20.810 1.00 82.19 301 TYR A N 1
ATOM 2390 C CA . TYR A 1 301 ? -1.839 -15.530 19.913 1.00 82.19 301 TYR A CA 1
ATOM 2391 C C . TYR A 1 301 ? -0.637 -14.585 19.916 1.00 82.19 301 TYR A C 1
ATOM 2393 O O . TYR A 1 301 ? -0.733 -13.396 20.217 1.00 82.19 301 TYR A O 1
ATOM 2401 N N . ASN A 1 302 ? 0.505 -15.133 19.492 1.00 82.62 302 ASN A N 1
ATOM 2402 C CA . ASN A 1 302 ? 1.693 -14.373 19.118 1.00 82.62 302 ASN A CA 1
ATOM 2403 C C . ASN A 1 302 ? 1.933 -14.553 17.610 1.00 82.62 302 ASN A C 1
ATOM 2405 O O . ASN A 1 302 ? 1.969 -15.683 17.122 1.00 82.62 302 ASN A O 1
ATOM 2409 N N . SER A 1 303 ? 2.059 -13.460 16.860 1.00 84.06 303 SER A N 1
ATOM 2410 C CA . SER A 1 303 ? 2.153 -13.471 15.392 1.00 84.06 303 SER A CA 1
ATOM 2411 C C . SER A 1 303 ? 3.011 -12.306 14.875 1.00 84.06 303 SER A C 1
ATOM 2413 O O . SER A 1 303 ? 3.733 -11.671 15.646 1.00 84.06 303 SER A O 1
ATOM 2415 N N . ARG A 1 304 ? 2.951 -12.028 13.566 1.00 80.56 304 ARG A N 1
ATOM 2416 C CA . ARG A 1 304 ? 3.496 -10.808 12.958 1.00 80.56 304 ARG A CA 1
ATOM 2417 C C . ARG A 1 304 ? 2.485 -10.117 12.041 1.00 80.56 304 ARG A C 1
ATOM 2419 O O . ARG A 1 304 ? 1.635 -10.790 11.453 1.00 80.56 304 ARG A O 1
ATOM 2426 N N . ASN A 1 305 ? 2.589 -8.792 11.917 1.00 83.25 305 ASN A N 1
ATOM 2427 C CA . ASN A 1 305 ? 1.829 -8.002 10.938 1.00 83.25 305 ASN A CA 1
ATOM 2428 C C . ASN A 1 305 ? 2.535 -7.968 9.567 1.00 83.25 305 ASN A C 1
ATOM 2430 O O . ASN A 1 305 ? 3.615 -8.532 9.401 1.00 83.25 305 ASN A O 1
ATOM 2434 N N . GLY A 1 306 ? 1.964 -7.268 8.584 1.00 74.62 306 GLY A N 1
ATOM 2435 C CA . GLY A 1 306 ? 2.522 -7.159 7.231 1.00 74.62 306 GLY A CA 1
ATOM 2436 C C . GLY A 1 306 ? 3.794 -6.307 7.108 1.00 74.62 306 GLY A C 1
ATOM 2437 O O . GLY A 1 306 ? 4.470 -6.387 6.085 1.00 74.62 306 GLY A O 1
ATOM 2438 N N . GLY A 1 307 ? 4.166 -5.543 8.142 1.00 74.56 307 GLY A N 1
ATOM 2439 C CA . GLY A 1 307 ? 5.504 -4.949 8.293 1.00 74.56 307 GLY A CA 1
ATOM 2440 C C . GLY A 1 307 ? 6.535 -5.927 8.880 1.00 74.56 307 GLY A C 1
ATOM 2441 O O . GLY A 1 307 ? 7.741 -5.663 8.867 1.00 74.56 307 GLY A O 1
ATOM 2442 N N . GLY A 1 308 ? 6.068 -7.081 9.363 1.00 79.00 308 GLY A N 1
ATOM 2443 C CA . GLY A 1 308 ? 6.841 -8.090 10.074 1.00 79.00 308 GLY A CA 1
ATOM 2444 C C . GLY A 1 308 ? 7.085 -7.766 11.541 1.00 79.00 308 GLY A C 1
ATOM 2445 O O . GLY A 1 308 ? 7.982 -8.361 12.142 1.00 79.00 308 GLY A O 1
ATOM 2446 N N . ASP A 1 309 ? 6.307 -6.861 12.118 1.00 82.56 309 ASP A N 1
ATOM 2447 C CA . ASP A 1 309 ? 6.389 -6.484 13.527 1.00 82.56 309 ASP A CA 1
ATOM 2448 C C . ASP A 1 309 ? 5.650 -7.515 14.370 1.00 82.56 309 ASP A C 1
ATOM 2450 O O . ASP A 1 309 ? 4.731 -8.166 13.874 1.00 82.56 309 ASP A O 1
ATOM 2454 N N . GLN A 1 310 ? 6.099 -7.746 15.604 1.00 80.62 310 GLN A N 1
ATOM 2455 C CA . GLN A 1 310 ? 5.467 -8.746 16.467 1.00 80.62 310 GLN A CA 1
ATOM 2456 C C . GLN A 1 310 ? 4.068 -8.275 16.874 1.00 80.62 310 GLN A C 1
ATOM 2458 O O . GLN A 1 310 ? 3.834 -7.082 16.998 1.00 80.62 310 GLN A O 1
ATOM 2463 N N . ILE A 1 311 ? 3.153 -9.215 17.094 1.00 84.94 311 ILE A N 1
ATOM 2464 C CA . ILE A 1 311 ? 1.830 -8.958 17.669 1.00 84.94 311 ILE A CA 1
ATOM 2465 C C . ILE A 1 311 ? 1.611 -9.977 18.775 1.00 84.94 311 ILE A C 1
ATOM 2467 O O . ILE A 1 311 ? 1.791 -11.172 18.532 1.00 84.94 311 ILE A O 1
ATOM 2471 N N . ARG A 1 312 ? 1.177 -9.518 19.945 1.00 82.56 312 ARG A N 1
ATOM 2472 C CA . ARG A 1 312 ? 0.681 -10.322 21.057 1.00 82.56 312 ARG A CA 1
ATOM 2473 C C . ARG A 1 312 ? -0.696 -9.797 21.442 1.00 82.56 312 ARG A C 1
ATOM 2475 O O . ARG A 1 312 ? -0.820 -8.626 21.794 1.00 82.56 312 ARG A O 1
ATOM 2482 N N . THR A 1 313 ? -1.688 -10.678 21.401 1.00 91.00 313 THR A N 1
ATOM 2483 C CA . THR A 1 313 ? -3.052 -10.376 21.844 1.00 91.00 313 THR A CA 1
ATOM 2484 C C . THR A 1 313 ? -3.629 -11.511 22.686 1.00 91.00 313 THR A C 1
ATOM 2486 O O . THR A 1 313 ? -3.340 -12.684 22.430 1.00 91.00 313 THR A O 1
ATOM 2489 N N . ASP A 1 314 ? -4.445 -11.165 23.678 1.00 90.50 314 ASP A N 1
ATOM 2490 C CA . ASP A 1 314 ? -5.291 -12.070 24.461 1.00 90.50 314 ASP A CA 1
ATOM 2491 C C . ASP A 1 314 ? -6.418 -12.716 23.622 1.00 90.50 314 ASP A C 1
ATOM 2493 O O . ASP A 1 314 ? -6.927 -13.773 23.995 1.00 90.50 314 ASP A O 1
ATOM 2497 N N . GLY A 1 315 ? -6.739 -12.141 22.454 1.00 91.31 315 GLY A N 1
ATOM 2498 C CA . GLY A 1 315 ? -7.795 -12.597 21.547 1.00 91.31 315 GLY A CA 1
ATOM 2499 C C . GLY A 1 315 ? -9.208 -12.120 21.912 1.00 91.31 315 GLY A C 1
ATOM 2500 O O . GLY A 1 315 ? -10.169 -12.513 21.250 1.00 91.31 315 GLY A O 1
ATOM 2501 N N . ASN A 1 316 ? -9.354 -11.270 22.930 1.00 94.81 316 ASN A N 1
ATOM 2502 C CA . ASN A 1 316 ? -10.630 -10.706 23.363 1.00 94.81 316 ASN A CA 1
ATOM 2503 C C . ASN A 1 316 ? -11.041 -9.506 22.498 1.00 94.81 316 ASN A C 1
ATOM 2505 O O . ASN A 1 316 ? -10.199 -8.720 22.052 1.00 94.81 316 ASN A O 1
ATOM 2509 N N . LEU A 1 317 ? -12.352 -9.331 22.314 1.00 96.44 317 LEU A N 1
ATOM 2510 C CA . LEU A 1 317 ? -12.926 -8.242 21.521 1.00 96.44 317 LEU A CA 1
ATOM 2511 C C . LEU A 1 317 ? -13.909 -7.410 22.363 1.00 96.44 317 LEU A C 1
ATOM 2513 O O . LEU A 1 317 ? -15.066 -7.807 22.515 1.00 96.44 317 LEU A O 1
ATOM 2517 N N . PRO A 1 318 ? -13.489 -6.258 22.911 1.00 96.81 318 PRO A N 1
ATOM 2518 C CA . PRO A 1 318 ? -14.397 -5.242 23.422 1.00 96.81 318 PRO A CA 1
ATOM 2519 C C . PRO A 1 318 ? -15.335 -4.757 22.313 1.00 96.81 318 PRO A C 1
ATOM 2521 O O . PRO A 1 318 ? -14.895 -4.327 21.244 1.00 96.81 318 PRO A O 1
ATOM 2524 N N . ILE A 1 319 ? -16.631 -4.842 22.593 1.00 96.50 319 ILE A N 1
ATOM 2525 C CA . ILE A 1 319 ? -17.707 -4.227 21.826 1.00 96.50 319 ILE A CA 1
ATOM 2526 C C . ILE A 1 319 ? -18.100 -2.966 22.598 1.00 96.50 319 ILE A C 1
ATOM 2528 O O . ILE A 1 319 ? -18.551 -3.071 23.742 1.00 96.50 319 ILE A O 1
ATOM 2532 N N . VAL A 1 320 ? -17.872 -1.800 22.000 1.00 96.62 320 VAL A N 1
ATOM 2533 C CA . VAL A 1 320 ? -18.220 -0.494 22.573 1.00 96.62 320 VAL A CA 1
ATOM 2534 C C . VAL A 1 320 ? -19.551 -0.042 21.978 1.00 96.62 320 VAL A C 1
ATOM 2536 O O . VAL A 1 320 ? -19.697 0.046 20.762 1.00 96.62 320 VAL A O 1
ATOM 2539 N N . ASP A 1 321 ? -20.519 0.207 22.839 1.00 95.69 321 ASP A N 1
ATOM 2540 C CA . ASP A 1 321 ? -21.837 0.726 22.498 1.00 95.69 321 ASP A CA 1
ATOM 2541 C C . ASP A 1 321 ? -21.807 2.255 22.618 1.00 95.69 321 ASP A C 1
ATOM 2543 O O . ASP A 1 321 ? -21.379 2.772 23.656 1.00 95.69 321 ASP A O 1
ATOM 2547 N N . LEU A 1 322 ? -22.175 2.962 21.547 1.00 92.75 322 LEU A N 1
ATOM 2548 C CA . LEU A 1 322 ? -22.163 4.426 21.454 1.00 92.75 322 LEU A CA 1
ATOM 2549 C C . LEU A 1 322 ? -23.500 4.998 20.943 1.00 92.75 322 LEU A C 1
ATOM 2551 O O . LEU A 1 322 ? -23.536 6.188 20.640 1.00 92.75 322 LEU A O 1
ATOM 2555 N N . ASP A 1 323 ? -24.577 4.204 20.869 1.00 81.75 323 ASP A N 1
ATOM 2556 C CA . ASP A 1 323 ? -25.874 4.599 20.272 1.00 81.75 323 ASP A CA 1
ATOM 2557 C C . ASP A 1 323 ? -26.542 5.832 20.941 1.00 81.75 323 ASP A C 1
ATOM 2559 O O . ASP A 1 323 ? -27.492 6.388 20.400 1.00 81.75 323 ASP A O 1
ATOM 2563 N N . GLU A 1 324 ? -26.066 6.285 22.111 1.00 78.38 324 GLU A N 1
ATOM 2564 C CA . GLU A 1 324 ? -26.579 7.469 22.831 1.00 78.38 324 GLU A CA 1
ATOM 2565 C C . GLU A 1 324 ? -25.592 8.664 22.872 1.00 78.38 324 GLU A C 1
ATOM 2567 O O . GLU A 1 324 ? -25.810 9.630 23.611 1.00 78.38 324 GLU A O 1
ATOM 2572 N N . VAL A 1 325 ? -24.482 8.638 22.118 1.00 79.38 325 VAL A N 1
ATOM 2573 C CA . VAL A 1 325 ? -23.423 9.662 22.244 1.00 79.38 325 VAL A CA 1
ATOM 2574 C C . VAL A 1 325 ? -23.783 10.988 21.561 1.00 79.38 325 VAL A C 1
ATOM 2576 O O . VAL A 1 325 ? -23.462 12.053 22.110 1.00 79.38 325 VAL A O 1
ATOM 2579 N N . ALA A 1 326 ? -24.434 10.975 20.395 1.00 73.31 326 ALA A N 1
ATOM 2580 C CA . ALA A 1 326 ? -24.902 12.172 19.698 1.00 73.31 326 ALA A CA 1
ATOM 2581 C C . ALA A 1 326 ? -26.377 12.497 20.041 1.00 73.31 326 ALA A C 1
ATOM 2583 O O . ALA A 1 326 ? -27.290 11.779 19.641 1.00 73.31 326 ALA A O 1
ATOM 2584 N N . PRO A 1 327 ? -26.670 13.612 20.741 1.00 52.12 327 PRO A N 1
ATOM 2585 C CA . PRO A 1 327 ? -28.045 13.954 21.091 1.00 52.12 327 PRO A CA 1
ATOM 2586 C C . PRO A 1 327 ? -28.793 14.620 19.922 1.00 52.12 327 PRO A C 1
ATOM 2588 O O . PRO A 1 327 ? -28.715 15.841 19.753 1.00 52.12 327 PRO A O 1
ATOM 2591 N N . GLY A 1 328 ? -29.585 13.845 19.176 1.00 53.81 328 GLY A N 1
ATOM 2592 C CA . GLY A 1 328 ? -30.669 14.377 18.340 1.00 53.81 328 GLY A CA 1
ATOM 2593 C C . GLY A 1 328 ? -30.940 13.625 17.036 1.00 53.81 328 GLY A C 1
ATOM 2594 O O . GLY A 1 328 ? -30.077 13.552 16.172 1.00 53.81 328 GLY A O 1
ATOM 2595 N N . ASP A 1 329 ? -32.194 13.193 16.885 1.00 45.81 329 ASP A N 1
ATOM 2596 C CA . ASP A 1 329 ? -32.877 12.855 15.631 1.00 45.81 329 ASP A CA 1
ATOM 2597 C C . ASP A 1 329 ? -32.170 11.858 14.688 1.00 45.81 329 ASP A C 1
ATOM 2599 O O . ASP A 1 329 ? -31.718 12.221 13.601 1.00 45.81 329 ASP A O 1
ATOM 2603 N N . HIS A 1 330 ? -32.235 10.562 15.029 1.00 50.75 330 HIS A N 1
ATOM 2604 C CA . HIS A 1 330 ? -32.077 9.454 14.069 1.00 50.75 330 HIS A CA 1
ATOM 2605 C C . HIS A 1 330 ? -33.252 9.414 13.056 1.00 50.75 330 HIS A C 1
ATOM 2607 O O . HIS A 1 330 ? -34.011 8.443 12.980 1.00 50.75 330 HIS A O 1
ATOM 2613 N N . GLU A 1 331 ? -33.452 10.482 12.277 1.00 41.53 331 GLU A N 1
ATOM 2614 C CA . GLU A 1 331 ? -34.190 10.373 11.016 1.00 41.53 331 GLU A CA 1
ATOM 2615 C C . GLU A 1 331 ? -33.341 9.565 10.023 1.00 41.53 331 GLU A C 1
ATOM 2617 O O . GLU A 1 331 ? -32.144 9.795 9.873 1.00 41.53 331 GLU A O 1
ATOM 2622 N N . GLU A 1 332 ? -33.971 8.617 9.324 1.00 41.88 332 GLU A N 1
ATOM 2623 C CA . GLU A 1 332 ? -33.321 7.660 8.419 1.00 41.88 332 GLU A CA 1
ATOM 2624 C C . GLU A 1 332 ? -32.663 8.319 7.170 1.00 41.88 332 GLU A C 1
ATOM 2626 O O . GLU A 1 332 ? -33.096 8.096 6.034 1.00 41.88 332 GLU A O 1
ATOM 2631 N N . ASP A 1 333 ? -31.555 9.063 7.311 1.00 40.09 333 ASP A N 1
ATOM 2632 C CA . ASP A 1 333 ? -30.777 9.583 6.161 1.00 40.09 333 ASP A CA 1
ATOM 2633 C C . ASP A 1 333 ? -29.911 8.499 5.475 1.00 40.09 333 ASP A C 1
ATOM 2635 O O . ASP A 1 333 ? -29.188 8.746 4.500 1.00 40.09 333 ASP A O 1
ATOM 2639 N N . SER A 1 334 ? -30.091 7.237 5.885 1.00 39.59 334 SER A N 1
ATOM 2640 C CA . SER A 1 334 ? -29.608 6.027 5.202 1.00 39.59 334 SER A CA 1
ATOM 2641 C C . SER A 1 334 ? -30.024 5.950 3.716 1.00 39.59 334 SER A C 1
ATOM 2643 O O . SER A 1 334 ? -29.431 5.202 2.931 1.00 39.59 334 SER A O 1
ATOM 2645 N N . GLY A 1 335 ? -30.990 6.770 3.282 1.00 37.16 335 GLY A N 1
ATOM 2646 C CA . GLY A 1 335 ? -31.399 6.918 1.884 1.00 37.16 335 GLY A CA 1
ATOM 2647 C C . GLY A 1 335 ? -30.556 7.864 1.008 1.00 37.16 335 GLY A C 1
ATOM 2648 O O . GLY A 1 335 ? -30.545 7.692 -0.220 1.00 37.16 335 GLY A O 1
ATOM 2649 N N . GLN A 1 336 ? -29.861 8.864 1.567 1.00 33.53 336 GLN A N 1
ATOM 2650 C CA . GLN A 1 336 ? -29.527 10.074 0.793 1.00 33.53 336 GLN A CA 1
ATOM 2651 C C . GLN A 1 336 ? -28.080 10.141 0.274 1.00 33.53 336 GLN A C 1
ATOM 2653 O O . GLN A 1 336 ? -27.851 10.615 -0.848 1.00 33.53 336 GLN A O 1
ATOM 2658 N N . GLN A 1 337 ? -27.095 9.566 0.976 1.00 33.38 337 GLN A N 1
ATOM 2659 C CA . GLN A 1 337 ? -25.707 9.533 0.476 1.00 33.38 337 GLN A CA 1
ATOM 2660 C C . GLN A 1 337 ? -25.502 8.578 -0.724 1.00 33.38 337 GLN A C 1
ATOM 2662 O O . GLN A 1 337 ? -24.589 8.761 -1.538 1.00 33.38 337 GLN A O 1
ATOM 2667 N N . ALA A 1 338 ? -26.406 7.613 -0.937 1.00 35.19 338 ALA A N 1
ATOM 2668 C CA . ALA A 1 338 ? -26.353 6.679 -2.068 1.00 35.19 338 ALA A CA 1
ATOM 2669 C C . ALA A 1 338 ? -26.842 7.268 -3.415 1.00 35.19 338 ALA A C 1
ATOM 2671 O O . ALA A 1 338 ? -26.655 6.648 -4.470 1.00 35.19 338 ALA A O 1
ATOM 2672 N N . ARG A 1 339 ? -27.447 8.470 -3.429 1.00 36.50 339 ARG A N 1
ATOM 2673 C CA . ARG A 1 339 ? -28.008 9.110 -4.640 1.00 36.50 339 ARG A CA 1
ATOM 2674 C C . ARG A 1 339 ? -27.412 10.482 -4.957 1.00 36.50 339 ARG A C 1
ATOM 2676 O O . ARG A 1 339 ? -28.120 11.421 -5.317 1.00 36.50 339 ARG A O 1
ATOM 2683 N N . GLY A 1 340 ? -26.080 10.560 -4.991 1.00 30.62 340 GLY A N 1
ATOM 2684 C CA . GLY A 1 340 ? -25.390 11.690 -5.624 1.00 30.62 340 GLY A CA 1
ATOM 2685 C C . GLY A 1 340 ? -25.950 11.963 -7.037 1.00 30.62 340 GLY A C 1
ATOM 2686 O O . GLY A 1 340 ? -26.068 11.018 -7.830 1.00 30.62 340 GLY A O 1
ATOM 2687 N N . PRO A 1 341 ? -26.282 13.223 -7.376 1.00 32.53 341 PRO A N 1
ATOM 2688 C CA . PRO A 1 341 ? -27.350 13.568 -8.314 1.00 32.53 341 PRO A CA 1
ATOM 2689 C C . PRO A 1 341 ? -27.220 12.919 -9.694 1.00 32.53 341 PRO A C 1
ATOM 2691 O O . PRO A 1 341 ? -26.130 12.831 -10.269 1.00 32.53 341 PRO A O 1
ATOM 2694 N N . HIS A 1 342 ? -28.367 12.571 -10.290 1.00 41.34 342 HIS A N 1
ATOM 2695 C CA . HIS A 1 342 ? -28.492 12.101 -11.679 1.00 41.34 342 HIS A CA 1
ATOM 2696 C C . HIS A 1 342 ? -28.239 13.208 -12.735 1.00 41.34 342 HIS A C 1
ATOM 2698 O O . HIS A 1 342 ? -28.782 13.183 -13.839 1.00 41.34 342 HIS A O 1
ATOM 2704 N N . GLY A 1 343 ? -27.348 14.154 -12.431 1.00 38.00 343 GLY A N 1
ATOM 2705 C CA . GLY A 1 343 ? -26.730 15.043 -13.406 1.00 38.00 343 GLY A CA 1
ATOM 2706 C C . GLY A 1 343 ? -25.706 14.303 -14.272 1.00 38.00 343 GLY A C 1
ATOM 2707 O O . GLY A 1 343 ? -25.163 13.252 -13.910 1.00 38.00 343 GLY A O 1
ATOM 2708 N N . HIS A 1 344 ? -25.421 14.846 -15.455 1.00 41.38 344 HIS A N 1
ATOM 2709 C CA . HIS A 1 344 ? -24.422 14.285 -16.363 1.00 41.38 344 HIS A CA 1
ATOM 2710 C C . HIS A 1 344 ? -23.003 14.435 -15.779 1.00 41.38 344 HIS A C 1
ATOM 2712 O O . HIS A 1 344 ? -22.328 15.424 -16.043 1.00 41.38 344 HIS A O 1
ATOM 2718 N N . ARG A 1 345 ? -22.536 13.441 -15.000 1.00 44.84 345 ARG A N 1
ATOM 2719 C CA . ARG A 1 345 ? -21.152 13.410 -14.479 1.00 44.84 345 ARG A CA 1
ATOM 2720 C C . ARG A 1 345 ? -20.153 13.557 -15.631 1.00 44.84 345 ARG A C 1
ATOM 2722 O O . ARG A 1 345 ? -20.108 12.689 -16.513 1.00 44.84 345 ARG A O 1
ATOM 2729 N N . ASN A 1 346 ? -19.386 14.645 -15.604 1.00 50.69 346 ASN A N 1
ATOM 2730 C CA . ASN A 1 346 ? -18.448 15.022 -16.658 1.00 50.69 346 ASN A CA 1
ATOM 2731 C C . ASN A 1 346 ? -17.183 14.153 -16.618 1.00 50.69 346 ASN A C 1
ATOM 2733 O O . ASN A 1 346 ? -16.795 13.627 -15.577 1.00 50.69 346 ASN A O 1
ATOM 2737 N N . LEU A 1 347 ? -16.513 14.010 -17.766 1.00 50.34 347 LEU A N 1
ATOM 2738 C CA . LEU A 1 347 ? -15.313 13.169 -17.902 1.00 50.34 347 LEU A CA 1
ATOM 2739 C C . LEU A 1 347 ? -14.132 13.631 -17.026 1.00 50.34 347 LEU A C 1
ATOM 2741 O O . LEU A 1 347 ? -13.293 12.806 -16.675 1.00 50.34 347 LEU A O 1
ATOM 2745 N N . SER A 1 348 ? -14.084 14.913 -16.652 1.00 53.03 348 SER A N 1
ATOM 2746 C CA . SER A 1 348 ? -13.109 15.485 -15.712 1.00 53.03 348 SER A CA 1
ATOM 2747 C C . SER A 1 348 ? -13.292 14.973 -14.278 1.00 53.03 348 SER A C 1
ATOM 2749 O O . SER A 1 348 ? -12.315 14.578 -13.651 1.00 53.03 348 SER A O 1
ATOM 2751 N N . GLN A 1 349 ? -14.535 14.863 -13.801 1.00 55.59 349 GLN A N 1
ATOM 2752 C CA . GLN A 1 349 ? -14.869 14.394 -12.444 1.00 55.59 349 GLN A CA 1
ATOM 2753 C C . GLN A 1 349 ? -14.517 12.913 -12.207 1.00 55.59 349 GLN A C 1
ATOM 2755 O O . GLN A 1 349 ? -14.473 12.455 -11.070 1.00 55.59 349 GLN A O 1
ATOM 2760 N N . LEU A 1 350 ? -14.289 12.136 -13.274 1.00 55.41 350 LEU A N 1
ATOM 2761 C CA . LEU A 1 350 ? -13.759 10.773 -13.167 1.00 55.41 350 LEU A CA 1
ATOM 2762 C C . LEU A 1 350 ? -12.234 10.770 -13.003 1.00 55.41 350 LEU A C 1
ATOM 2764 O O . LEU A 1 350 ? -11.726 10.002 -12.199 1.00 55.41 350 LEU A O 1
ATOM 2768 N N . ALA A 1 351 ? -11.518 11.658 -13.701 1.00 58.12 351 ALA A N 1
ATOM 2769 C CA . ALA A 1 351 ? -10.067 11.807 -13.561 1.00 58.12 351 ALA A CA 1
ATOM 2770 C C . ALA A 1 351 ? -9.671 12.342 -12.170 1.00 58.12 351 ALA A C 1
ATOM 2772 O O . ALA A 1 351 ? -8.669 11.915 -11.603 1.00 58.12 351 ALA A O 1
ATOM 2773 N N . GLU A 1 352 ? -10.501 13.216 -11.599 1.00 57.09 352 GLU A N 1
ATOM 2774 C CA . GLU A 1 352 ? -10.393 13.722 -10.223 1.00 57.09 352 GLU A CA 1
ATOM 2775 C C . GLU A 1 352 ? -10.578 12.619 -9.160 1.00 57.09 352 GLU A C 1
ATOM 2777 O O . GLU A 1 352 ? -10.015 12.706 -8.074 1.00 57.09 352 GLU A O 1
ATOM 2782 N N . LYS A 1 353 ? -11.309 11.545 -9.495 1.00 64.81 353 LYS A N 1
ATOM 2783 C CA . LYS A 1 353 ? -11.485 10.342 -8.661 1.00 64.81 353 LYS A CA 1
ATOM 2784 C C . LYS A 1 353 ? -10.595 9.162 -9.077 1.00 64.81 353 LYS A C 1
ATOM 2786 O O . LYS A 1 353 ? -10.797 8.054 -8.581 1.00 64.81 353 LYS A O 1
ATOM 2791 N N . ALA A 1 354 ? -9.650 9.352 -9.999 1.00 69.62 354 ALA A N 1
ATOM 2792 C CA . ALA A 1 354 ? -8.731 8.284 -10.377 1.00 69.62 354 ALA A CA 1
ATOM 2793 C C . ALA A 1 354 ? -7.713 8.053 -9.242 1.00 69.62 354 ALA A C 1
ATOM 2795 O O . ALA A 1 354 ? -7.147 9.025 -8.734 1.00 69.62 354 ALA A O 1
ATOM 2796 N N . PRO A 1 355 ? -7.460 6.795 -8.837 1.00 71.50 355 PRO A N 1
ATOM 2797 C CA . PRO A 1 355 ? -6.549 6.505 -7.735 1.00 71.50 355 PRO A CA 1
ATOM 2798 C C . PRO A 1 355 ? -5.108 6.922 -8.094 1.00 71.50 355 PRO A C 1
ATOM 2800 O O . PRO A 1 355 ? -4.753 6.887 -9.281 1.00 71.50 355 PRO A O 1
ATOM 2803 N N . PRO A 1 356 ? -4.259 7.298 -7.112 1.00 73.75 356 PRO A N 1
ATOM 2804 C CA . PRO A 1 356 ? -2.886 7.758 -7.359 1.00 73.75 356 PRO A CA 1
ATOM 2805 C C . PRO A 1 356 ? -2.071 6.828 -8.269 1.00 73.75 356 PRO A C 1
ATOM 2807 O O . PRO A 1 356 ? -1.344 7.306 -9.136 1.00 73.75 356 PRO A O 1
ATOM 2810 N N . GLN A 1 357 ? -2.285 5.517 -8.143 1.00 76.81 357 GLN A N 1
ATOM 2811 C CA . GLN A 1 357 ? -1.700 4.445 -8.950 1.00 76.81 357 GLN A CA 1
ATOM 2812 C C . GLN A 1 357 ? -1.898 4.673 -10.461 1.00 76.81 357 GLN A C 1
ATOM 2814 O O . GLN A 1 357 ? -0.970 4.571 -11.262 1.00 76.81 357 GLN A O 1
ATOM 2819 N N . VAL A 1 358 ? -3.111 5.059 -10.876 1.00 81.06 358 VAL A N 1
ATOM 2820 C CA . VAL A 1 358 ? -3.455 5.291 -12.291 1.00 81.06 358 VAL A CA 1
ATOM 2821 C C . VAL A 1 358 ? -2.785 6.556 -12.836 1.00 81.06 358 VAL A C 1
ATOM 2823 O O . VAL A 1 358 ? -2.370 6.575 -13.999 1.00 81.06 358 VAL A O 1
ATOM 2826 N N . TRP A 1 359 ? -2.646 7.592 -12.005 1.00 82.75 359 TRP A N 1
ATOM 2827 C CA . TRP A 1 359 ? -1.918 8.813 -12.353 1.00 82.75 359 TRP A CA 1
ATOM 2828 C C . TRP A 1 359 ? -0.407 8.580 -12.429 1.00 82.75 359 TRP A C 1
ATOM 2830 O O . TRP A 1 359 ? 0.215 9.001 -13.402 1.00 82.75 359 TRP A O 1
ATOM 2840 N N . MET A 1 360 ? 0.168 7.862 -11.462 1.00 81.88 360 MET A N 1
ATOM 2841 C CA . MET A 1 360 ? 1.594 7.532 -11.424 1.00 81.88 360 MET A CA 1
ATOM 2842 C C . MET A 1 360 ? 1.989 6.642 -12.605 1.00 81.88 360 MET A C 1
ATOM 2844 O O . MET A 1 360 ? 2.919 6.980 -13.335 1.00 81.88 360 MET A O 1
ATOM 2848 N N . ALA A 1 361 ? 1.218 5.588 -12.888 1.00 85.00 361 ALA A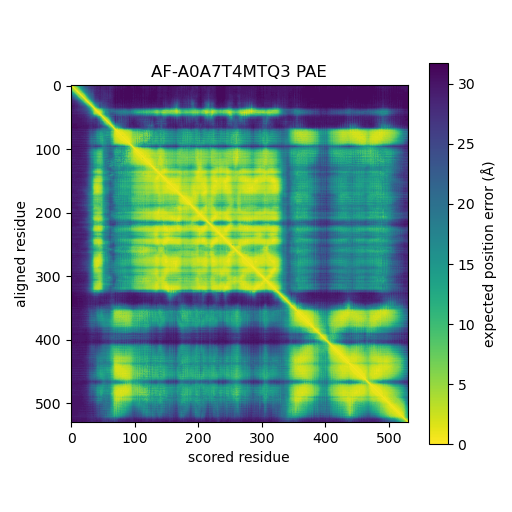 N 1
ATOM 2849 C CA . ALA A 1 361 ? 1.384 4.793 -14.101 1.00 85.00 361 ALA A CA 1
ATOM 2850 C C . ALA A 1 361 ? 1.289 5.653 -15.369 1.00 85.00 361 ALA A C 1
ATOM 2852 O O . ALA A 1 361 ? 2.136 5.545 -16.248 1.00 85.00 361 ALA A O 1
ATOM 2853 N N . GLY A 1 362 ? 0.296 6.546 -15.468 1.00 85.81 362 GLY A N 1
ATOM 2854 C CA . GLY A 1 362 ? 0.150 7.436 -16.622 1.00 85.81 362 GLY A CA 1
ATOM 2855 C C . GLY A 1 362 ? 1.333 8.393 -16.816 1.00 85.81 362 GLY A C 1
ATOM 2856 O O . GLY A 1 362 ? 1.757 8.620 -17.951 1.00 85.81 362 GLY A O 1
ATOM 2857 N N . ALA A 1 363 ? 1.899 8.909 -15.723 1.00 85.88 363 ALA A N 1
ATOM 2858 C CA . ALA A 1 363 ? 3.099 9.740 -15.738 1.00 85.88 363 ALA A CA 1
ATOM 2859 C C . ALA A 1 363 ? 4.338 8.940 -16.169 1.00 85.88 363 ALA A C 1
ATOM 2861 O O . ALA A 1 363 ? 5.082 9.396 -17.032 1.00 85.88 363 ALA A O 1
ATOM 2862 N N . LEU A 1 364 ? 4.515 7.721 -15.651 1.00 86.75 364 LEU A N 1
ATOM 2863 C CA . LEU A 1 364 ? 5.612 6.822 -16.022 1.00 86.75 364 LEU A CA 1
ATOM 2864 C C . LEU A 1 364 ? 5.530 6.362 -17.482 1.00 86.75 364 LEU A C 1
ATOM 2866 O O . LEU A 1 364 ? 6.538 6.381 -18.177 1.00 86.75 364 LEU A O 1
ATOM 2870 N N . VAL A 1 365 ? 4.338 6.029 -17.987 1.00 87.31 365 VAL A N 1
ATOM 2871 C CA . VAL A 1 365 ? 4.122 5.746 -19.418 1.00 87.31 365 VAL A CA 1
ATOM 2872 C C . VAL A 1 365 ? 4.466 6.966 -20.273 1.00 87.31 365 VAL A C 1
ATOM 2874 O O . VAL A 1 365 ? 5.092 6.828 -21.321 1.00 87.31 365 VAL A O 1
ATOM 2877 N N . SER A 1 366 ? 4.108 8.168 -19.817 1.00 86.19 366 SER A N 1
ATOM 2878 C CA . SER A 1 366 ? 4.457 9.407 -20.521 1.00 86.19 366 SER A CA 1
ATOM 2879 C C . SER A 1 366 ? 5.966 9.677 -20.491 1.00 86.19 366 SER A C 1
ATOM 2881 O O . SER A 1 366 ? 6.524 10.090 -21.503 1.00 86.19 366 SER A O 1
ATOM 2883 N N . LEU A 1 367 ? 6.649 9.381 -19.380 1.00 85.88 367 LEU A N 1
ATOM 2884 C CA . LEU A 1 367 ? 8.107 9.453 -19.265 1.00 85.88 367 LEU A CA 1
ATOM 2885 C C . LEU A 1 367 ? 8.797 8.442 -20.193 1.00 85.88 367 LEU A C 1
ATOM 2887 O O . LEU A 1 367 ? 9.708 8.821 -20.923 1.00 85.88 367 LEU A O 1
ATOM 2891 N N . VAL A 1 368 ? 8.335 7.187 -20.225 1.00 84.19 368 VAL A N 1
ATOM 2892 C CA . VAL A 1 368 ? 8.817 6.152 -21.158 1.00 84.19 368 VAL A CA 1
ATOM 2893 C C . VAL A 1 368 ? 8.653 6.620 -22.601 1.00 84.19 368 VAL A C 1
ATOM 2895 O O . VAL A 1 368 ? 9.615 6.569 -23.361 1.00 84.19 368 VAL A O 1
ATOM 2898 N N . ALA A 1 369 ? 7.477 7.135 -22.965 1.00 86.00 369 ALA A N 1
ATOM 2899 C CA . ALA A 1 369 ? 7.219 7.666 -24.298 1.00 86.00 369 ALA A CA 1
ATOM 2900 C C . ALA A 1 369 ? 8.152 8.838 -24.655 1.00 86.00 369 ALA A C 1
ATOM 2902 O O . ALA A 1 369 ? 8.726 8.852 -25.742 1.00 86.00 369 ALA A O 1
ATOM 2903 N N . LEU A 1 370 ? 8.359 9.791 -23.739 1.00 85.19 370 LEU A N 1
ATOM 2904 C CA . LEU A 1 370 ? 9.269 10.924 -23.942 1.00 85.19 370 LEU A CA 1
ATOM 2905 C C . LEU A 1 370 ? 10.731 10.481 -24.086 1.00 85.19 370 LEU A C 1
ATOM 2907 O O . LEU A 1 370 ? 11.423 10.968 -24.976 1.00 85.19 370 LEU A O 1
ATOM 2911 N N . LEU A 1 371 ? 11.198 9.534 -23.267 1.00 83.69 371 LEU A N 1
ATOM 2912 C CA . LEU A 1 371 ? 12.557 8.988 -23.350 1.00 83.69 371 LEU A CA 1
ATOM 2913 C C . LEU A 1 371 ? 12.767 8.165 -24.629 1.00 83.69 371 LEU A C 1
ATOM 2915 O O . LEU A 1 371 ? 13.810 8.284 -25.270 1.00 83.69 371 LEU A O 1
ATOM 2919 N N . GLN A 1 372 ? 11.772 7.380 -25.052 1.00 81.06 372 GLN A N 1
ATOM 2920 C CA . GLN A 1 372 ? 11.803 6.651 -26.324 1.00 81.06 372 GLN A CA 1
ATOM 2921 C C . GLN A 1 372 ? 11.792 7.600 -27.525 1.00 81.06 372 GLN A C 1
ATOM 2923 O O . GLN A 1 372 ? 12.558 7.395 -28.468 1.00 81.06 372 GLN A O 1
ATOM 2928 N N . MET A 1 373 ? 10.988 8.666 -27.482 1.00 81.69 373 MET A N 1
ATOM 2929 C CA . MET A 1 373 ? 10.980 9.699 -28.517 1.00 81.69 373 MET A CA 1
ATOM 2930 C C . MET A 1 373 ? 12.309 10.465 -28.540 1.00 81.69 373 MET A C 1
ATOM 2932 O O . MET A 1 373 ? 12.864 10.663 -29.612 1.00 81.69 373 MET A O 1
ATOM 2936 N N . GLY A 1 374 ? 12.881 10.798 -27.378 1.00 79.75 374 GLY A N 1
ATOM 2937 C CA . GLY A 1 374 ? 14.208 11.407 -27.255 1.00 79.75 374 GLY A CA 1
ATOM 2938 C C . GLY A 1 374 ? 15.333 10.525 -27.810 1.00 79.75 374 GLY A C 1
ATOM 2939 O O . GLY A 1 374 ? 16.141 11.008 -28.597 1.00 79.75 374 GLY A O 1
ATOM 2940 N N . ARG A 1 375 ? 15.350 9.219 -27.492 1.00 77.25 375 ARG A N 1
ATOM 2941 C CA . ARG A 1 375 ? 16.297 8.240 -28.070 1.00 77.25 375 ARG A CA 1
ATOM 2942 C C . ARG A 1 375 ? 16.123 8.119 -29.587 1.00 77.25 375 ARG A C 1
ATOM 2944 O O . ARG A 1 375 ? 17.113 8.043 -30.307 1.00 77.25 375 ARG A O 1
ATOM 2951 N N . SER A 1 376 ? 14.879 8.128 -30.068 1.00 75.81 376 SER A N 1
ATOM 2952 C CA . SER A 1 376 ? 14.566 8.059 -31.501 1.00 75.81 376 SER A CA 1
ATOM 2953 C C . SER A 1 376 ? 15.026 9.318 -32.237 1.00 75.81 376 SER A C 1
ATOM 2955 O O . SER A 1 376 ? 15.676 9.204 -33.267 1.00 75.81 376 SER A O 1
ATOM 2957 N N . LEU A 1 377 ? 14.776 10.506 -31.678 1.00 76.06 377 LEU A N 1
ATOM 2958 C CA . LEU A 1 377 ? 15.266 11.781 -32.205 1.00 76.06 377 LEU A CA 1
ATOM 2959 C C . LEU A 1 377 ? 16.797 11.848 -32.184 1.00 76.06 377 LEU A C 1
ATOM 2961 O O . LEU A 1 377 ? 17.387 12.226 -33.186 1.00 76.06 377 LEU A O 1
ATOM 2965 N N . TYR A 1 378 ? 17.448 11.431 -31.093 1.00 77.19 378 TYR A N 1
ATOM 2966 C CA . TYR A 1 378 ? 18.912 11.387 -31.003 1.00 77.19 378 TYR A CA 1
ATOM 2967 C C . TYR A 1 378 ? 19.530 10.509 -32.100 1.00 77.19 378 TYR A C 1
ATOM 2969 O O . TYR A 1 378 ? 20.490 10.933 -32.738 1.00 77.19 378 TYR A O 1
ATOM 2977 N N . ARG A 1 379 ? 18.931 9.341 -32.393 1.00 72.75 379 ARG A N 1
ATOM 2978 C CA . ARG A 1 379 ? 19.335 8.489 -33.526 1.00 72.75 379 ARG A CA 1
ATOM 2979 C C . ARG A 1 379 ? 19.279 9.224 -34.871 1.00 72.75 379 ARG A C 1
ATOM 2981 O O . ARG A 1 379 ? 20.167 9.007 -35.682 1.00 72.75 379 ARG A O 1
ATOM 2988 N N . LEU A 1 380 ? 18.316 10.125 -35.099 1.00 70.38 380 LEU A N 1
ATOM 2989 C CA . LEU A 1 380 ? 18.253 10.917 -36.342 1.00 70.38 380 LEU A CA 1
ATOM 2990 C C . LEU A 1 380 ? 19.435 11.892 -36.505 1.00 70.38 380 LEU A C 1
ATOM 2992 O O . LEU A 1 380 ? 19.717 12.329 -37.618 1.00 70.38 380 LEU A O 1
ATOM 2996 N N . PHE A 1 381 ? 20.120 12.241 -35.412 1.00 71.62 381 PHE A N 1
ATOM 2997 C CA . PHE A 1 381 ? 21.286 13.127 -35.412 1.00 71.62 381 PHE A CA 1
ATOM 2998 C C . PHE A 1 381 ? 22.626 12.375 -35.330 1.00 71.62 381 PHE A C 1
ATOM 3000 O O . PHE A 1 381 ? 23.673 13.024 -35.257 1.00 71.62 381 PHE A O 1
ATOM 3007 N N . THR A 1 382 ? 22.643 11.034 -35.348 1.00 71.19 382 THR A N 1
ATOM 3008 C CA . THR A 1 382 ? 23.916 10.297 -35.374 1.00 71.19 382 THR A CA 1
ATOM 3009 C C . THR A 1 382 ? 24.585 10.406 -36.751 1.00 71.19 382 THR A C 1
ATOM 3011 O O . THR A 1 382 ? 23.898 10.447 -37.777 1.00 71.19 382 THR A O 1
ATOM 3014 N N . PRO A 1 383 ? 25.932 10.410 -36.825 1.00 66.94 383 PRO A N 1
ATOM 3015 C CA . PRO A 1 383 ? 26.649 10.467 -38.102 1.00 66.94 383 PRO A CA 1
ATOM 3016 C C . PRO A 1 383 ? 26.341 9.296 -39.041 1.00 66.94 383 PRO A C 1
ATOM 3018 O O . PRO A 1 383 ? 26.541 9.414 -40.244 1.00 66.94 383 PRO A O 1
ATOM 3021 N N . GLU A 1 384 ? 25.892 8.168 -38.496 1.00 66.00 384 GLU A N 1
ATOM 3022 C CA . GLU A 1 384 ? 25.525 6.956 -39.233 1.00 66.00 384 GLU A CA 1
ATOM 3023 C C . GLU A 1 384 ? 24.193 7.150 -39.965 1.00 66.00 384 GLU A C 1
ATOM 3025 O O . GLU A 1 384 ? 24.145 7.025 -41.187 1.00 66.00 384 GLU A O 1
ATOM 3030 N N . PHE A 1 385 ? 23.146 7.586 -39.254 1.00 64.31 385 PHE A N 1
ATOM 3031 C CA . PHE A 1 385 ? 21.851 7.901 -39.863 1.00 64.31 385 PHE A CA 1
ATOM 3032 C C . PHE A 1 385 ? 21.941 9.093 -40.830 1.00 64.31 385 PHE A C 1
ATOM 3034 O O . PHE A 1 385 ? 21.346 9.091 -41.906 1.00 64.31 385 PHE A O 1
ATOM 3041 N N . ALA A 1 386 ? 22.755 10.099 -40.499 1.00 65.81 386 ALA A N 1
ATOM 3042 C CA . ALA A 1 386 ? 23.001 11.227 -41.391 1.00 65.81 386 ALA A CA 1
ATOM 3043 C C . ALA A 1 386 ? 23.674 10.815 -42.718 1.00 65.81 386 ALA A C 1
ATOM 3045 O O . ALA A 1 386 ? 23.503 11.515 -43.713 1.00 65.81 386 ALA A O 1
ATOM 3046 N N . ARG A 1 387 ? 24.420 9.698 -42.762 1.00 64.38 387 ARG A N 1
ATOM 3047 C CA . ARG A 1 387 ? 24.969 9.134 -44.010 1.00 64.38 387 ARG A CA 1
ATOM 3048 C C . ARG A 1 387 ? 23.914 8.344 -44.785 1.00 64.38 387 ARG A C 1
ATOM 3050 O O . ARG A 1 387 ? 23.789 8.567 -45.984 1.00 64.38 387 ARG A O 1
ATOM 3057 N N . SER A 1 388 ? 23.123 7.492 -44.126 1.00 63.25 388 SER A N 1
ATOM 3058 C CA . SER A 1 388 ? 22.095 6.687 -44.815 1.00 63.25 388 SER A CA 1
ATOM 3059 C C . SER A 1 388 ? 20.968 7.529 -45.432 1.00 63.25 388 SER A C 1
ATOM 3061 O O . SER A 1 388 ? 20.428 7.154 -46.469 1.00 63.25 388 SER A O 1
ATOM 3063 N N . VAL A 1 389 ? 20.665 8.706 -44.868 1.00 61.41 389 VAL A N 1
ATOM 3064 C CA . VAL A 1 389 ? 19.761 9.698 -45.486 1.00 61.41 389 VAL A CA 1
ATOM 3065 C C . VAL A 1 389 ? 20.429 10.473 -46.631 1.00 61.41 389 VAL A C 1
ATOM 3067 O O . VAL A 1 389 ? 19.761 10.817 -47.602 1.00 61.41 389 VAL A O 1
ATOM 3070 N N . ARG A 1 390 ? 21.724 10.797 -46.519 1.00 62.25 390 ARG A N 1
ATOM 3071 C CA . ARG A 1 390 ? 22.417 11.702 -47.456 1.00 62.25 390 ARG A CA 1
ATOM 3072 C C . ARG A 1 390 ? 22.843 11.036 -48.763 1.00 62.25 390 ARG A C 1
ATOM 3074 O O . ARG A 1 390 ? 22.908 11.728 -49.772 1.00 62.25 390 ARG A O 1
ATOM 3081 N N . ASP A 1 391 ? 23.107 9.734 -48.743 1.00 59.97 391 ASP A N 1
ATOM 3082 C CA . ASP A 1 391 ? 23.529 8.956 -49.916 1.00 59.97 391 ASP A CA 1
ATOM 3083 C C . ASP A 1 391 ? 22.334 8.451 -50.768 1.00 59.97 391 ASP A C 1
ATOM 3085 O O . ASP A 1 391 ? 22.491 7.476 -51.490 1.00 59.97 391 ASP A O 1
ATOM 3089 N N . GLU A 1 392 ? 21.126 9.024 -50.624 1.00 59.91 392 GLU A N 1
ATOM 3090 C CA . GLU A 1 392 ? 19.831 8.596 -51.227 1.00 59.91 392 GLU A CA 1
ATOM 3091 C C . GLU A 1 392 ? 19.394 7.130 -50.980 1.00 59.91 392 GLU A C 1
ATOM 3093 O O . GLU A 1 392 ? 18.235 6.783 -51.212 1.00 59.91 392 GLU A O 1
ATOM 3098 N N . ARG A 1 393 ? 20.248 6.315 -50.344 1.00 56.53 393 ARG A N 1
ATOM 3099 C CA . ARG A 1 393 ? 20.050 4.898 -49.993 1.00 56.53 393 ARG A CA 1
ATOM 3100 C C . ARG A 1 393 ? 18.691 4.539 -49.401 1.00 56.53 393 ARG A C 1
ATOM 3102 O O . ARG A 1 393 ? 18.225 3.438 -49.645 1.00 56.53 393 ARG A O 1
ATOM 3109 N N . LEU A 1 394 ? 18.043 5.403 -48.618 1.00 56.50 394 LEU A N 1
ATOM 3110 C CA . LEU A 1 394 ? 16.709 5.104 -48.066 1.00 56.50 394 LEU A CA 1
ATOM 3111 C C . LEU A 1 394 ? 15.589 5.084 -49.121 1.00 56.50 394 LEU A C 1
ATOM 3113 O O . LEU A 1 394 ? 14.564 4.447 -48.886 1.00 56.50 394 LEU A O 1
ATOM 3117 N N . ILE A 1 395 ? 15.766 5.776 -50.250 1.00 59.16 395 ILE A N 1
ATOM 3118 C CA . ILE A 1 395 ? 14.849 5.747 -51.396 1.00 59.16 395 ILE A CA 1
ATOM 3119 C C . ILE A 1 395 ? 15.203 4.540 -52.270 1.00 59.16 395 ILE A C 1
ATOM 3121 O O . ILE A 1 395 ? 14.348 3.681 -52.484 1.00 59.16 395 ILE A O 1
ATOM 3125 N N . ASP A 1 396 ? 16.478 4.400 -52.644 1.00 57.44 396 ASP A N 1
ATOM 3126 C CA . ASP A 1 396 ? 16.968 3.270 -53.446 1.00 57.44 396 ASP A CA 1
ATOM 3127 C C . ASP A 1 396 ? 16.680 1.915 -52.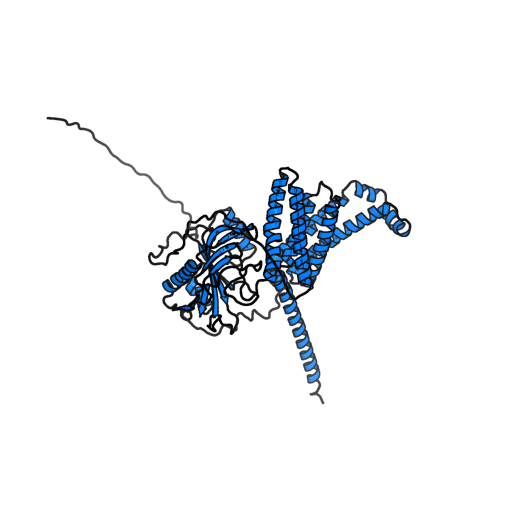785 1.00 57.44 396 ASP A C 1
ATOM 3129 O O . ASP A 1 396 ? 16.233 0.982 -53.444 1.00 57.44 396 ASP A O 1
ATOM 3133 N N . ALA A 1 397 ? 16.858 1.792 -51.466 1.00 55.56 397 ALA A N 1
ATOM 3134 C CA . ALA A 1 397 ? 16.579 0.562 -50.728 1.00 55.56 397 ALA A CA 1
ATOM 3135 C C . ALA A 1 397 ? 15.079 0.321 -50.480 1.00 55.56 397 ALA A C 1
ATOM 3137 O O . ALA A 1 397 ? 14.684 -0.815 -50.223 1.00 55.56 397 ALA A O 1
ATOM 3138 N N . ALA A 1 398 ? 14.226 1.348 -50.586 1.00 53.53 398 ALA A N 1
ATOM 3139 C CA . ALA A 1 398 ? 12.774 1.165 -50.594 1.00 53.53 398 ALA A CA 1
ATOM 3140 C C . ALA A 1 398 ? 12.277 0.633 -51.952 1.00 53.53 398 ALA A C 1
ATOM 3142 O O . ALA A 1 398 ? 11.336 -0.160 -51.980 1.00 53.53 398 ALA A O 1
ATOM 3143 N N . GLU A 1 399 ? 12.933 1.002 -53.058 1.00 57.03 399 GLU A N 1
ATOM 3144 C CA . GLU A 1 399 ? 12.692 0.404 -54.378 1.00 57.03 399 GLU A CA 1
ATOM 3145 C C . GLU A 1 399 ? 13.337 -0.995 -54.495 1.00 57.03 399 GLU A C 1
ATOM 3147 O O . GLU A 1 399 ? 12.691 -1.947 -54.942 1.00 57.03 399 GLU A O 1
ATOM 3152 N N . ALA A 1 400 ? 14.564 -1.171 -53.992 1.00 54.50 400 ALA A N 1
ATOM 3153 C CA . ALA A 1 400 ? 15.291 -2.445 -53.990 1.00 54.50 400 ALA A CA 1
ATOM 3154 C C . ALA A 1 400 ? 14.762 -3.477 -52.973 1.00 54.50 400 ALA A C 1
ATOM 3156 O O . ALA A 1 400 ? 15.084 -4.660 -53.092 1.00 54.50 400 ALA A O 1
ATOM 3157 N N . PHE A 1 401 ? 13.883 -3.084 -52.039 1.00 50.56 401 PHE A N 1
ATOM 3158 C CA . PHE A 1 401 ? 13.134 -3.998 -51.159 1.00 50.56 401 PHE A CA 1
ATOM 3159 C C . PHE A 1 401 ? 12.342 -5.066 -51.941 1.00 50.56 401 PHE A C 1
ATOM 3161 O O . PHE A 1 401 ? 12.037 -6.134 -51.413 1.00 50.56 401 PHE A O 1
ATOM 3168 N N . ALA A 1 402 ? 12.021 -4.797 -53.211 1.00 53.81 402 ALA A N 1
ATOM 3169 C CA . ALA A 1 402 ? 11.380 -5.748 -54.114 1.00 53.81 402 ALA A CA 1
ATOM 3170 C C . ALA A 1 402 ? 12.356 -6.694 -54.854 1.00 53.81 402 ALA A C 1
ATOM 3172 O O . ALA A 1 402 ? 11.882 -7.569 -55.581 1.00 53.81 402 ALA A O 1
ATOM 3173 N N . ALA A 1 403 ? 13.680 -6.518 -54.723 1.00 59.53 403 ALA A N 1
ATOM 3174 C CA . ALA A 1 403 ? 14.665 -7.082 -55.653 1.00 59.53 403 ALA A CA 1
ATOM 3175 C C . ALA A 1 403 ? 15.907 -7.764 -55.036 1.00 59.53 403 ALA A C 1
ATOM 3177 O O . ALA A 1 403 ? 16.374 -8.727 -55.642 1.00 59.53 403 ALA A O 1
ATOM 3178 N N . ASP A 1 404 ? 16.452 -7.326 -53.889 1.00 53.47 404 ASP A N 1
ATOM 3179 C CA . ASP A 1 404 ? 17.684 -7.930 -53.331 1.00 53.47 404 ASP A CA 1
ATOM 3180 C C . ASP A 1 404 ? 17.742 -7.987 -51.787 1.00 53.47 404 ASP A C 1
ATOM 3182 O O . ASP A 1 404 ? 17.034 -7.275 -51.077 1.00 53.47 404 ASP A O 1
ATOM 3186 N N . THR A 1 405 ? 18.597 -8.873 -51.261 1.00 54.53 405 THR A N 1
ATOM 3187 C CA . THR A 1 405 ? 18.685 -9.268 -49.842 1.00 54.53 405 THR A CA 1
ATOM 3188 C C . THR A 1 405 ? 19.972 -8.769 -49.157 1.00 54.53 405 THR A C 1
ATOM 3190 O O . THR A 1 405 ? 20.564 -9.466 -48.331 1.00 54.53 405 THR A O 1
ATOM 3193 N N . GLY A 1 406 ? 20.439 -7.577 -49.541 1.00 56.66 406 GLY A N 1
ATOM 3194 C CA . GLY A 1 406 ? 21.708 -6.980 -49.105 1.00 56.66 406 GLY A CA 1
ATOM 3195 C C . GLY A 1 406 ? 21.657 -6.164 -47.803 1.00 56.66 406 GLY A C 1
ATOM 3196 O O . GLY A 1 406 ? 20.622 -6.036 -47.148 1.00 56.66 406 GLY A O 1
ATOM 3197 N N . SER A 1 407 ? 22.801 -5.567 -47.443 1.00 56.59 407 SER A N 1
ATOM 3198 C CA . SER A 1 407 ? 22.981 -4.724 -46.245 1.00 56.59 407 SER A CA 1
ATOM 3199 C C . SER A 1 407 ? 22.031 -3.528 -46.170 1.00 56.59 407 SER A C 1
ATOM 3201 O O . SER A 1 407 ? 21.674 -3.103 -45.074 1.00 56.59 407 SER A O 1
ATOM 3203 N N . ASP A 1 408 ? 21.581 -3.019 -47.315 1.00 57.78 408 ASP A N 1
ATOM 3204 C CA . ASP A 1 408 ? 20.738 -1.823 -47.398 1.00 57.78 408 ASP A CA 1
ATOM 3205 C C . ASP A 1 408 ? 19.321 -2.059 -46.825 1.00 57.78 408 ASP A C 1
ATOM 3207 O O . ASP A 1 408 ? 18.669 -1.127 -46.348 1.00 57.78 408 ASP A O 1
ATOM 3211 N N . LEU A 1 409 ? 18.880 -3.326 -46.735 1.00 59.69 409 LEU A N 1
ATOM 3212 C CA . LEU A 1 409 ? 17.668 -3.708 -45.999 1.00 59.69 409 LEU A CA 1
ATOM 3213 C C . LEU A 1 409 ? 17.755 -3.378 -44.502 1.00 59.69 409 LEU A C 1
ATOM 3215 O O . LEU A 1 409 ? 16.727 -3.104 -43.875 1.00 59.69 409 LEU A O 1
ATOM 3219 N N . TRP A 1 410 ? 18.951 -3.427 -43.907 1.00 60.09 410 TRP A N 1
ATOM 3220 C CA . TRP A 1 410 ? 19.132 -3.201 -42.473 1.00 60.09 410 TRP A CA 1
ATOM 3221 C C . TRP A 1 410 ? 18.876 -1.739 -42.097 1.00 60.09 410 TRP A C 1
ATOM 3223 O O . TRP A 1 410 ? 18.169 -1.478 -41.123 1.00 60.09 410 TRP A O 1
ATOM 3233 N N . ASP A 1 411 ? 19.353 -0.795 -42.910 1.00 62.38 411 ASP A N 1
ATOM 3234 C CA . ASP A 1 411 ? 19.179 0.642 -42.674 1.00 62.38 411 ASP A CA 1
ATOM 3235 C C . ASP A 1 411 ? 17.713 1.078 -42.832 1.00 62.38 411 ASP A C 1
ATOM 3237 O O . ASP A 1 411 ? 17.185 1.791 -41.971 1.00 62.38 411 ASP A O 1
ATOM 3241 N N . VAL A 1 412 ? 17.011 0.581 -43.861 1.00 64.12 412 VAL A N 1
ATOM 3242 C CA . VAL A 1 412 ? 15.557 0.794 -44.019 1.00 64.12 412 VAL A CA 1
ATOM 3243 C C . VAL A 1 412 ? 14.790 0.189 -42.844 1.00 64.12 412 VAL A C 1
ATOM 3245 O O . VAL A 1 412 ? 13.917 0.842 -42.266 1.00 64.12 412 VAL A O 1
ATOM 3248 N N . THR A 1 413 ? 15.137 -1.036 -42.436 1.00 65.06 413 THR A N 1
ATOM 3249 C CA . THR A 1 413 ? 14.504 -1.707 -41.291 1.00 65.06 413 THR A CA 1
ATOM 3250 C C . THR A 1 413 ? 14.712 -0.910 -40.001 1.00 65.06 413 THR A C 1
ATOM 3252 O O . THR A 1 413 ? 13.756 -0.677 -39.261 1.00 65.06 413 THR A O 1
ATOM 3255 N N . LEU A 1 414 ? 15.929 -0.423 -39.743 1.00 66.19 414 LEU A N 1
ATOM 3256 C CA . LEU A 1 414 ? 16.264 0.371 -38.560 1.00 66.19 414 LEU A CA 1
ATOM 3257 C C . LEU A 1 414 ? 15.534 1.726 -38.538 1.00 66.19 414 LEU A C 1
ATOM 3259 O O . LEU A 1 414 ? 15.057 2.153 -37.477 1.00 66.19 414 LEU A O 1
ATOM 3263 N N . ALA A 1 415 ? 15.399 2.380 -39.696 1.00 67.25 415 ALA A N 1
ATOM 3264 C CA . ALA A 1 415 ? 14.643 3.620 -39.849 1.00 67.25 415 ALA A CA 1
ATOM 3265 C C . ALA A 1 415 ? 13.139 3.405 -39.590 1.00 67.25 415 ALA A C 1
ATOM 3267 O O . ALA A 1 415 ? 12.547 4.117 -38.773 1.00 67.25 415 ALA A O 1
ATOM 3268 N N . LEU A 1 416 ? 12.537 2.376 -40.201 1.00 69.25 416 LEU A N 1
ATOM 3269 C CA . LEU A 1 416 ? 11.129 2.011 -39.998 1.00 69.25 416 LEU A CA 1
ATOM 3270 C C . LEU A 1 416 ? 10.839 1.611 -38.544 1.00 69.25 416 LEU A C 1
ATOM 3272 O O . LEU A 1 416 ? 9.840 2.053 -37.977 1.00 69.25 416 LEU A O 1
ATOM 3276 N N . VAL A 1 417 ? 11.724 0.837 -37.906 1.00 69.00 417 VAL A N 1
ATOM 3277 C CA . VAL A 1 417 ? 11.615 0.474 -36.482 1.00 69.00 417 VAL A CA 1
ATOM 3278 C C . VAL A 1 417 ? 11.701 1.716 -35.591 1.00 69.00 417 VAL A C 1
ATOM 3280 O O . VAL A 1 417 ? 10.901 1.861 -34.666 1.00 69.00 417 VAL A O 1
ATOM 3283 N N . THR A 1 418 ? 12.611 2.650 -35.878 1.00 68.56 418 THR A N 1
ATOM 3284 C CA . THR A 1 418 ? 12.750 3.893 -35.098 1.00 68.56 418 THR A CA 1
ATOM 3285 C C . THR A 1 418 ? 11.520 4.800 -35.253 1.00 68.56 418 THR A C 1
ATOM 3287 O O . THR A 1 418 ? 11.009 5.319 -34.257 1.00 68.56 418 THR A O 1
ATOM 3290 N N . ALA A 1 419 ? 10.963 4.918 -36.462 1.00 71.56 419 ALA A N 1
ATOM 3291 C CA . ALA A 1 419 ? 9.702 5.624 -36.699 1.00 71.56 419 ALA A CA 1
ATOM 3292 C C . ALA A 1 419 ? 8.510 4.943 -35.993 1.00 71.56 419 ALA A C 1
ATOM 3294 O O . ALA A 1 419 ? 7.696 5.617 -35.355 1.00 71.56 419 ALA A O 1
ATOM 3295 N N . ALA A 1 420 ? 8.430 3.609 -36.035 1.00 75.94 420 ALA A N 1
ATOM 3296 C CA . ALA A 1 420 ? 7.392 2.843 -35.349 1.00 75.94 420 ALA A CA 1
ATOM 3297 C C . ALA A 1 420 ? 7.450 3.024 -33.822 1.00 75.94 420 ALA A C 1
ATOM 3299 O O . ALA A 1 420 ? 6.405 3.211 -33.197 1.00 75.94 420 ALA A O 1
ATOM 3300 N N . ILE A 1 421 ? 8.646 3.046 -33.220 1.00 74.25 421 ILE A N 1
ATOM 3301 C CA . ILE A 1 421 ? 8.837 3.329 -31.786 1.00 74.25 421 ILE A CA 1
ATOM 3302 C C . ILE A 1 421 ? 8.308 4.727 -31.429 1.00 74.25 421 ILE A C 1
ATOM 3304 O O . ILE A 1 421 ? 7.567 4.862 -30.455 1.00 74.25 421 ILE A O 1
ATOM 3308 N N . ALA A 1 422 ? 8.604 5.754 -32.233 1.00 74.12 422 ALA A N 1
ATOM 3309 C CA . ALA A 1 422 ? 8.094 7.109 -32.004 1.00 74.12 422 ALA A CA 1
ATOM 3310 C C . ALA A 1 422 ? 6.553 7.193 -32.097 1.00 74.12 422 ALA A C 1
ATOM 3312 O O . ALA A 1 422 ? 5.910 7.845 -31.269 1.00 74.12 422 ALA A O 1
ATOM 3313 N N . VAL A 1 423 ? 5.934 6.481 -33.048 1.00 82.44 423 VAL A N 1
ATOM 3314 C CA . VAL A 1 423 ? 4.465 6.387 -33.155 1.00 82.44 423 VAL A CA 1
ATOM 3315 C C . VAL A 1 423 ? 3.864 5.630 -31.963 1.00 82.44 423 VAL A C 1
ATOM 3317 O O . VAL A 1 423 ? 2.867 6.077 -31.391 1.00 82.44 423 VAL A O 1
ATOM 3320 N N . ILE A 1 424 ? 4.476 4.519 -31.539 1.00 82.88 424 ILE A N 1
ATOM 3321 C CA . ILE A 1 424 ? 4.048 3.747 -30.361 1.00 82.88 424 ILE A CA 1
ATOM 3322 C C . ILE A 1 424 ? 4.125 4.605 -29.093 1.00 82.88 424 ILE A C 1
ATOM 3324 O O . ILE A 1 424 ? 3.180 4.590 -28.305 1.00 82.88 424 ILE A O 1
ATOM 3328 N N . ALA A 1 425 ? 5.185 5.398 -28.919 1.00 81.62 425 ALA A N 1
ATOM 3329 C CA . ALA A 1 425 ? 5.330 6.336 -27.808 1.00 81.62 425 ALA A CA 1
ATOM 3330 C C . ALA A 1 425 ? 4.171 7.355 -27.760 1.00 81.62 425 ALA A C 1
ATOM 3332 O O . ALA A 1 425 ? 3.525 7.516 -26.721 1.00 81.62 425 ALA A O 1
ATOM 3333 N N . LEU A 1 426 ? 3.821 7.975 -28.894 1.00 83.00 426 LEU A N 1
ATOM 3334 C CA . LEU A 1 426 ? 2.679 8.897 -28.973 1.00 83.00 426 LEU A CA 1
ATOM 3335 C C . LEU A 1 426 ? 1.343 8.199 -28.645 1.00 83.00 426 LEU A C 1
ATOM 3337 O O . LEU A 1 426 ? 0.512 8.735 -27.905 1.00 83.00 426 LEU A O 1
ATOM 3341 N N . VAL A 1 427 ? 1.144 6.976 -29.149 1.00 88.94 427 VAL A N 1
ATOM 3342 C CA . VAL A 1 427 ? -0.037 6.153 -28.841 1.00 88.94 427 VAL A CA 1
ATOM 3343 C C . VAL A 1 427 ? -0.095 5.795 -27.352 1.00 88.94 427 VAL A C 1
ATOM 3345 O O . VAL A 1 427 ? -1.180 5.838 -26.769 1.00 88.94 427 VAL A O 1
ATOM 3348 N N . GLN A 1 428 ? 1.036 5.505 -26.703 1.00 86.69 428 GLN A N 1
ATOM 3349 C CA . GLN A 1 428 ? 1.096 5.212 -25.269 1.00 86.69 428 GLN A CA 1
ATOM 3350 C C . GLN A 1 428 ? 0.626 6.395 -24.405 1.00 86.69 428 GLN A C 1
ATOM 3352 O O . GLN A 1 428 ? -0.167 6.180 -23.486 1.00 86.69 428 GLN A O 1
ATOM 3357 N N . VAL A 1 429 ? 1.001 7.639 -24.736 1.00 87.44 429 VAL A N 1
ATOM 3358 C CA . VAL A 1 429 ? 0.498 8.848 -24.043 1.00 87.44 429 VAL A CA 1
ATOM 3359 C C . VAL A 1 429 ? -1.023 8.977 -24.191 1.00 87.44 429 VAL A C 1
ATOM 3361 O O . VAL A 1 429 ? -1.747 9.185 -23.211 1.00 87.44 429 VAL A O 1
ATOM 3364 N N . LEU A 1 430 ? -1.547 8.783 -25.407 1.00 89.19 430 LEU A N 1
ATOM 3365 C CA . LEU A 1 430 ? -2.992 8.798 -25.651 1.00 89.19 430 LEU A CA 1
ATOM 3366 C C . LEU A 1 430 ? -3.713 7.678 -24.886 1.00 89.19 430 LEU A C 1
ATOM 3368 O O . LEU A 1 430 ? -4.810 7.896 -24.363 1.00 89.19 430 LEU A O 1
ATOM 3372 N N . LEU A 1 431 ? -3.125 6.484 -24.789 1.00 90.38 431 LEU A N 1
ATOM 3373 C CA . LEU A 1 431 ? -3.679 5.382 -24.006 1.00 90.38 431 LEU A CA 1
ATOM 3374 C C . LEU A 1 431 ? -3.667 5.695 -22.506 1.00 90.38 431 LEU A C 1
ATOM 3376 O O . LEU A 1 431 ? -4.706 5.511 -21.875 1.00 90.38 431 LEU A O 1
ATOM 3380 N N . ALA A 1 432 ? -2.584 6.251 -21.956 1.00 88.44 432 ALA A N 1
ATOM 3381 C CA . ALA A 1 432 ? -2.486 6.657 -20.552 1.00 88.44 432 ALA A CA 1
ATOM 3382 C C . ALA A 1 432 ? -3.606 7.636 -20.151 1.00 88.44 432 ALA A C 1
ATOM 3384 O O . ALA A 1 432 ? -4.348 7.377 -19.198 1.00 88.44 432 ALA A O 1
ATOM 3385 N N . ILE A 1 433 ? -3.839 8.684 -20.954 1.00 86.19 433 ILE A N 1
ATOM 3386 C CA . ILE A 1 433 ? -4.973 9.617 -20.787 1.00 86.19 433 ILE A CA 1
ATOM 3387 C C . ILE A 1 433 ? -6.319 8.868 -20.798 1.00 86.19 433 ILE A C 1
ATOM 3389 O O . ILE A 1 433 ? -7.261 9.217 -20.083 1.00 86.19 433 ILE A O 1
ATOM 3393 N N . ASN A 1 434 ? -6.442 7.816 -21.608 1.00 86.75 434 ASN A N 1
ATOM 3394 C CA . ASN A 1 434 ? -7.641 6.988 -21.664 1.00 86.75 434 ASN A CA 1
ATOM 3395 C C . ASN A 1 434 ? -7.784 6.020 -20.470 1.00 86.75 434 ASN A C 1
ATOM 3397 O O . ASN A 1 434 ? -8.925 5.713 -20.110 1.00 86.75 434 ASN A O 1
ATOM 3401 N N . VAL A 1 435 ? -6.694 5.589 -19.821 1.00 85.75 435 VAL A N 1
ATOM 3402 C CA . VAL A 1 435 ? -6.748 4.838 -18.550 1.00 85.75 435 VAL A CA 1
ATOM 3403 C C . VAL A 1 435 ? -7.223 5.739 -17.412 1.00 85.75 435 VAL A C 1
ATOM 3405 O O . VAL A 1 435 ? -8.141 5.348 -16.695 1.00 85.75 435 VAL A O 1
ATOM 3408 N N . VAL A 1 436 ? -6.710 6.973 -17.318 1.00 83.62 436 VAL A N 1
ATOM 3409 C CA . VAL A 1 436 ? -7.198 7.994 -16.366 1.00 83.62 436 VAL A CA 1
ATOM 3410 C C . VAL A 1 436 ? -8.702 8.256 -16.558 1.00 83.62 436 VAL A C 1
ATOM 3412 O O . VAL A 1 436 ? -9.441 8.398 -15.589 1.00 83.62 436 VAL A O 1
ATOM 3415 N N . ARG A 1 437 ? -9.208 8.186 -17.799 1.00 80.00 437 ARG A N 1
ATOM 3416 C CA . ARG A 1 437 ? -10.652 8.233 -18.134 1.00 80.00 437 ARG A CA 1
ATOM 3417 C C . ARG A 1 437 ? -11.422 6.918 -17.866 1.00 80.00 437 ARG A C 1
ATOM 3419 O O . ARG A 1 437 ? -12.532 6.750 -18.376 1.00 80.00 437 ARG A O 1
ATOM 3426 N N . GLY A 1 438 ? -10.846 5.964 -17.134 1.00 73.75 438 GLY A N 1
ATOM 3427 C CA . GLY A 1 438 ? -11.483 4.707 -16.716 1.00 73.75 438 GLY A CA 1
ATOM 3428 C C . GLY A 1 438 ? -11.649 3.647 -17.815 1.00 73.75 438 GLY A C 1
ATOM 3429 O O . GLY A 1 438 ? -12.462 2.731 -17.676 1.00 73.75 438 GLY A O 1
ATOM 3430 N N . ARG A 1 439 ? -10.939 3.739 -18.951 1.00 83.81 439 ARG A N 1
ATOM 3431 C CA . ARG A 1 439 ? -11.138 2.804 -20.077 1.00 83.81 439 ARG A CA 1
ATOM 3432 C C . ARG A 1 439 ? -10.325 1.516 -19.907 1.00 83.81 439 ARG A C 1
ATOM 3434 O O . ARG A 1 439 ? -9.191 1.438 -20.367 1.00 83.81 439 ARG A O 1
ATOM 3441 N N . TYR A 1 440 ? -10.963 0.460 -19.393 1.00 82.62 440 TYR A N 1
ATOM 3442 C CA . TYR A 1 440 ? -10.402 -0.904 -19.286 1.00 82.62 440 TYR A CA 1
ATOM 3443 C C . TYR A 1 440 ? -9.573 -1.357 -20.509 1.00 82.62 440 TYR A C 1
ATOM 3445 O O . TYR A 1 440 ? -8.439 -1.797 -20.356 1.00 82.62 440 TYR A O 1
ATOM 3453 N N . ARG A 1 441 ? -10.094 -1.204 -21.740 1.00 85.00 441 ARG A N 1
ATOM 3454 C CA . ARG A 1 441 ? -9.359 -1.600 -22.961 1.00 85.00 441 ARG A CA 1
ATOM 3455 C C . ARG A 1 441 ? -8.081 -0.794 -23.192 1.00 85.00 441 ARG A C 1
ATOM 3457 O O . ARG A 1 441 ? -7.119 -1.366 -23.682 1.00 85.00 441 ARG A O 1
ATOM 3464 N N . ALA A 1 442 ? -8.064 0.496 -22.850 1.00 88.19 442 ALA A N 1
ATOM 3465 C CA . ALA A 1 442 ? -6.854 1.303 -22.989 1.00 88.19 442 ALA A CA 1
ATOM 3466 C C . ALA A 1 442 ? -5.752 0.762 -22.073 1.00 88.19 442 ALA A C 1
ATOM 3468 O O . ALA A 1 442 ? -4.631 0.585 -22.525 1.00 88.19 442 ALA A O 1
ATOM 3469 N N . ARG A 1 443 ? -6.111 0.373 -20.842 1.00 91.38 443 ARG A N 1
ATOM 3470 C CA . ARG A 1 443 ? -5.184 -0.230 -19.879 1.00 91.38 443 ARG A CA 1
ATOM 3471 C C . ARG A 1 443 ? -4.609 -1.558 -20.368 1.00 91.38 443 ARG A C 1
ATOM 3473 O O . ARG A 1 443 ? -3.406 -1.751 -20.287 1.00 91.38 443 ARG A O 1
ATOM 3480 N N . GLN A 1 444 ? -5.449 -2.449 -20.902 1.00 89.81 444 GLN A N 1
ATOM 3481 C CA . GLN A 1 444 ? -4.988 -3.727 -21.465 1.00 89.81 444 GLN A CA 1
ATOM 3482 C C . GLN A 1 444 ? -3.996 -3.518 -22.622 1.00 89.81 444 GLN A C 1
ATOM 3484 O O . GLN A 1 444 ? -2.987 -4.208 -22.694 1.00 89.81 444 GLN A O 1
ATOM 3489 N N . ILE A 1 445 ? -4.257 -2.543 -23.502 1.00 90.81 445 ILE A N 1
ATOM 3490 C CA . ILE A 1 445 ? -3.358 -2.222 -24.621 1.00 90.81 445 ILE A CA 1
ATOM 3491 C C . ILE A 1 445 ? -2.067 -1.561 -24.108 1.00 90.81 445 ILE A C 1
ATOM 3493 O O . ILE A 1 445 ? -0.991 -1.930 -24.566 1.00 90.81 445 ILE A O 1
ATOM 3497 N N . SER A 1 446 ? -2.138 -0.654 -23.125 1.00 91.19 446 SER A N 1
ATOM 3498 C CA . SER A 1 446 ? -0.946 -0.103 -22.462 1.00 91.19 446 SER A CA 1
ATOM 3499 C C . SER A 1 446 ? -0.083 -1.202 -21.841 1.00 91.19 446 SER A C 1
ATOM 3501 O O . SER A 1 446 ? 1.120 -1.203 -22.060 1.00 91.19 446 SER A O 1
ATOM 3503 N N . LEU A 1 447 ? -0.679 -2.156 -21.117 1.00 91.25 447 LEU A N 1
ATOM 3504 C CA . LEU A 1 447 ? 0.042 -3.287 -20.521 1.00 91.25 447 LEU A CA 1
ATOM 3505 C C . LEU A 1 447 ? 0.725 -4.159 -21.584 1.00 91.25 447 LEU A C 1
ATOM 3507 O O . LEU A 1 447 ? 1.896 -4.494 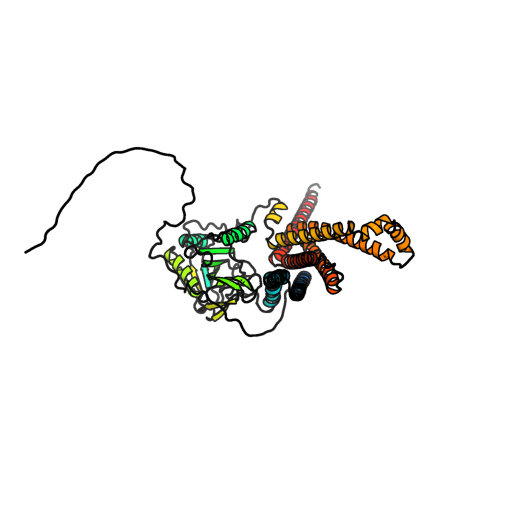-21.426 1.00 91.25 447 LEU A O 1
ATOM 3511 N N . ALA A 1 448 ? 0.041 -4.460 -22.692 1.00 91.12 448 ALA A N 1
ATOM 3512 C CA . ALA A 1 448 ? 0.632 -5.188 -23.814 1.00 91.12 448 ALA A CA 1
ATOM 3513 C C . ALA A 1 448 ? 1.819 -4.437 -24.446 1.00 91.12 448 ALA A C 1
ATOM 3515 O O . ALA A 1 448 ? 2.873 -5.030 -24.669 1.00 91.12 448 ALA A O 1
ATOM 3516 N N . LEU A 1 449 ? 1.675 -3.132 -24.705 1.00 91.06 449 LEU A N 1
ATOM 3517 C CA . LEU A 1 449 ? 2.732 -2.313 -25.309 1.00 91.06 449 LEU A CA 1
ATOM 3518 C C . LEU A 1 449 ? 3.933 -2.120 -24.373 1.00 91.06 449 LEU A C 1
ATOM 3520 O O . LEU A 1 449 ? 5.070 -2.178 -24.838 1.00 91.06 449 LEU A O 1
ATOM 3524 N N . LEU A 1 450 ? 3.699 -1.933 -23.070 1.00 91.31 450 LEU A N 1
ATOM 3525 C CA . LEU A 1 450 ? 4.762 -1.857 -22.065 1.00 91.31 450 LEU A CA 1
ATOM 3526 C C . LEU A 1 450 ? 5.535 -3.172 -21.974 1.00 91.31 450 LEU A C 1
ATOM 3528 O O . LEU A 1 450 ? 6.760 -3.144 -21.982 1.00 91.31 450 LEU A O 1
ATOM 3532 N N . LEU A 1 451 ? 4.834 -4.309 -21.956 1.00 91.62 451 LEU A N 1
ATOM 3533 C CA . LEU A 1 451 ? 5.449 -5.633 -21.920 1.00 91.62 451 LEU A CA 1
ATOM 3534 C C . LEU A 1 451 ? 6.295 -5.904 -23.171 1.00 91.62 451 LEU A C 1
ATOM 3536 O O . LEU A 1 451 ? 7.455 -6.285 -23.047 1.00 91.62 451 LEU A O 1
ATOM 3540 N N . VAL A 1 452 ? 5.741 -5.689 -24.370 1.00 89.31 452 VAL A N 1
ATOM 3541 C CA . VAL A 1 452 ? 6.472 -5.890 -25.636 1.00 89.31 452 VAL A CA 1
ATOM 3542 C C . VAL A 1 452 ? 7.691 -4.970 -25.707 1.00 89.31 452 VAL A C 1
ATOM 3544 O O . VAL A 1 452 ? 8.777 -5.416 -26.072 1.00 89.31 452 VAL A O 1
ATOM 3547 N N . SER A 1 453 ? 7.540 -3.706 -25.303 1.00 86.56 453 SER A N 1
ATOM 3548 C CA . SER A 1 453 ? 8.646 -2.750 -25.284 1.00 86.56 453 SER A CA 1
ATOM 3549 C C . SER A 1 453 ? 9.722 -3.126 -24.261 1.00 86.56 453 SER A C 1
ATOM 3551 O O . SER A 1 453 ? 10.901 -3.047 -24.595 1.00 86.56 453 SER A O 1
ATOM 3553 N N . PHE A 1 454 ? 9.339 -3.585 -23.065 1.00 89.62 454 PHE A N 1
ATOM 3554 C CA . PHE A 1 454 ? 10.268 -4.077 -22.046 1.00 89.62 454 PHE A CA 1
ATOM 3555 C C . PHE A 1 454 ? 11.041 -5.302 -22.535 1.00 89.62 454 PHE A C 1
ATOM 3557 O O . PHE A 1 454 ? 12.259 -5.336 -22.402 1.00 89.62 454 PHE A O 1
ATOM 3564 N N . VAL A 1 455 ? 10.364 -6.281 -23.149 1.00 87.56 455 VAL A N 1
ATOM 3565 C CA . VAL A 1 455 ? 11.016 -7.481 -23.700 1.00 87.56 455 VAL A CA 1
ATOM 3566 C C . VAL A 1 455 ? 11.998 -7.106 -24.811 1.00 87.56 455 VAL A C 1
ATOM 3568 O O . VAL A 1 455 ? 13.131 -7.573 -24.784 1.00 87.56 455 VAL A O 1
ATOM 3571 N N . ALA A 1 456 ? 11.624 -6.216 -25.735 1.00 83.00 456 ALA A N 1
ATOM 3572 C CA . ALA A 1 456 ? 12.534 -5.746 -26.781 1.00 83.00 456 ALA A CA 1
ATOM 3573 C C . ALA A 1 456 ? 13.792 -5.073 -26.195 1.00 83.00 456 ALA A C 1
ATOM 3575 O O . ALA A 1 456 ? 14.909 -5.397 -26.590 1.00 83.00 456 ALA A O 1
ATOM 3576 N N . THR A 1 457 ? 13.629 -4.192 -25.200 1.00 81.56 457 THR A N 1
ATOM 3577 C CA . THR A 1 457 ? 14.765 -3.557 -24.510 1.00 81.56 457 THR A CA 1
ATOM 3578 C C . THR A 1 457 ? 15.593 -4.564 -23.696 1.00 81.56 457 THR A C 1
ATOM 3580 O O . THR A 1 457 ? 16.817 -4.476 -23.686 1.00 81.56 457 THR A O 1
ATOM 3583 N N . ALA A 1 458 ? 14.966 -5.568 -23.078 1.00 83.44 458 ALA A N 1
ATOM 3584 C CA . ALA A 1 458 ? 15.667 -6.639 -22.369 1.00 83.44 458 ALA A CA 1
ATOM 3585 C C . ALA A 1 458 ? 16.539 -7.487 -23.309 1.00 83.44 458 ALA A C 1
ATOM 3587 O O . ALA A 1 458 ? 17.647 -7.861 -22.928 1.00 83.44 458 ALA A O 1
ATOM 3588 N N . VAL A 1 459 ? 16.082 -7.741 -24.542 1.00 81.31 459 VAL A N 1
ATOM 3589 C CA . VAL A 1 459 ? 16.886 -8.409 -25.579 1.00 81.31 459 VAL A CA 1
ATOM 3590 C C . VAL A 1 459 ? 18.054 -7.528 -26.045 1.00 81.31 459 VAL A C 1
ATOM 3592 O O . VAL A 1 459 ? 19.164 -8.045 -26.159 1.00 81.31 459 VAL A O 1
ATOM 3595 N N . GLU A 1 460 ? 17.861 -6.211 -26.237 1.00 76.44 460 GLU A N 1
ATOM 3596 C CA . GLU A 1 460 ? 18.974 -5.283 -26.542 1.00 76.44 460 GLU A CA 1
ATOM 3597 C C . GLU A 1 460 ? 20.072 -5.334 -25.459 1.00 76.44 460 GLU A C 1
ATOM 3599 O O . GLU A 1 460 ? 21.262 -5.355 -25.780 1.00 76.44 460 GLU A O 1
ATOM 3604 N N . VAL A 1 461 ? 19.676 -5.363 -24.180 1.00 79.75 461 VAL A N 1
ATOM 3605 C CA . VAL A 1 461 ? 20.597 -5.423 -23.032 1.00 79.75 461 VAL A CA 1
ATOM 3606 C C . VAL A 1 461 ? 21.277 -6.790 -22.925 1.00 79.75 461 VAL A C 1
ATOM 3608 O O . VAL A 1 461 ? 22.488 -6.850 -22.734 1.00 79.75 461 VAL A O 1
ATOM 3611 N N . PHE A 1 462 ? 20.529 -7.888 -23.075 1.00 79.75 462 PHE A N 1
ATOM 3612 C CA . PHE A 1 462 ? 21.067 -9.249 -22.966 1.00 79.75 462 PHE A CA 1
ATOM 3613 C C . PHE A 1 462 ? 22.092 -9.570 -24.063 1.00 79.75 462 PHE A C 1
ATOM 3615 O O . PHE A 1 462 ? 23.115 -10.189 -23.783 1.00 79.75 462 PHE A O 1
ATOM 3622 N N . ASN A 1 463 ? 21.852 -9.106 -25.292 1.00 77.62 463 ASN A N 1
ATOM 3623 C CA . ASN A 1 463 ? 22.764 -9.315 -26.419 1.00 77.62 463 ASN A CA 1
ATOM 3624 C C . ASN A 1 463 ? 23.979 -8.364 -26.412 1.00 77.62 463 ASN A C 1
ATOM 3626 O O . ASN A 1 463 ? 24.805 -8.438 -27.318 1.00 77.62 463 ASN A O 1
ATOM 3630 N N . GLY A 1 464 ? 24.080 -7.438 -25.449 1.00 69.50 464 GLY A N 1
ATOM 3631 C CA . GLY A 1 464 ? 25.141 -6.424 -25.417 1.00 69.50 464 GLY A CA 1
ATOM 3632 C C . GLY A 1 464 ? 25.071 -5.398 -26.557 1.00 69.50 464 GLY A C 1
ATOM 3633 O O . GLY A 1 464 ? 26.017 -4.645 -26.759 1.00 69.50 464 GLY A O 1
ATOM 3634 N N . THR A 1 465 ? 23.960 -5.346 -27.301 1.00 67.25 465 THR A N 1
ATOM 3635 C CA . THR A 1 465 ? 23.739 -4.404 -28.414 1.00 67.25 465 THR A CA 1
ATOM 3636 C C . THR A 1 465 ? 23.198 -3.049 -27.948 1.00 67.25 465 THR A C 1
ATOM 3638 O O . THR A 1 465 ? 22.998 -2.142 -28.755 1.00 67.25 465 THR A O 1
ATOM 3641 N N . ALA A 1 466 ? 22.919 -2.898 -26.652 1.00 64.56 466 ALA A N 1
ATOM 3642 C CA . ALA A 1 466 ? 22.651 -1.607 -26.040 1.00 64.56 466 ALA A CA 1
ATOM 3643 C C . ALA A 1 466 ? 23.945 -0.775 -25.986 1.00 64.56 466 ALA A C 1
ATOM 3645 O O . ALA A 1 466 ? 24.905 -1.152 -25.319 1.00 64.56 466 ALA A O 1
ATOM 3646 N N . ASP A 1 467 ? 23.950 0.366 -26.677 1.00 63.62 467 ASP A N 1
ATOM 3647 C CA . ASP A 1 467 ? 25.052 1.333 -26.656 1.00 63.62 467 ASP A CA 1
ATOM 3648 C C . ASP A 1 467 ? 25.398 1.737 -25.210 1.00 63.62 467 ASP A C 1
ATOM 3650 O O . ASP A 1 467 ? 24.553 2.216 -24.442 1.00 63.62 467 ASP A O 1
ATOM 3654 N N . SER A 1 468 ? 26.663 1.522 -24.841 1.00 61.38 468 SER A N 1
ATOM 3655 C CA . SER A 1 468 ? 27.161 1.694 -23.479 1.00 61.38 468 SER A CA 1
ATOM 3656 C C . SER A 1 468 ? 27.037 3.138 -22.981 1.00 61.38 468 SER A C 1
ATOM 3658 O O . SER A 1 468 ? 26.840 3.351 -21.780 1.00 61.38 468 SER A O 1
ATOM 3660 N N . SER A 1 469 ? 27.049 4.121 -23.889 1.00 60.03 469 SER A N 1
ATOM 3661 C CA . SER A 1 469 ? 26.889 5.544 -23.573 1.00 60.03 469 SER A CA 1
ATOM 3662 C C . SER A 1 469 ? 25.488 5.903 -23.053 1.00 60.03 469 SER A C 1
ATOM 3664 O O . SER A 1 469 ? 25.339 6.860 -22.292 1.00 60.03 469 SER A O 1
ATOM 3666 N N . ILE A 1 470 ? 24.467 5.103 -23.389 1.00 67.56 470 ILE A N 1
ATOM 3667 C CA . ILE A 1 470 ? 23.063 5.322 -22.999 1.00 67.56 470 ILE A CA 1
ATOM 3668 C C . ILE A 1 470 ? 22.533 4.294 -21.987 1.00 67.56 470 ILE A C 1
ATOM 3670 O O . ILE A 1 470 ? 21.344 4.320 -21.662 1.00 67.56 470 ILE A O 1
ATOM 3674 N N . THR A 1 471 ? 23.398 3.430 -21.442 1.00 70.81 471 THR A N 1
ATOM 3675 C CA . THR A 1 471 ? 23.060 2.375 -20.462 1.00 70.81 471 THR A CA 1
ATOM 3676 C C . THR A 1 471 ? 22.119 2.862 -19.353 1.00 70.81 471 THR A C 1
ATOM 3678 O O . THR A 1 471 ? 21.095 2.240 -19.074 1.00 70.81 471 THR A O 1
ATOM 3681 N N . TYR A 1 472 ? 22.401 4.025 -18.758 1.00 73.12 472 TYR A N 1
ATOM 3682 C CA . TYR A 1 472 ? 21.568 4.615 -17.703 1.00 73.12 472 TYR A CA 1
ATOM 3683 C C . TYR A 1 472 ? 20.153 4.974 -18.177 1.00 73.12 472 TYR A C 1
ATOM 3685 O O . TYR A 1 472 ? 19.179 4.692 -17.480 1.00 73.12 472 TYR A O 1
ATOM 3693 N N . ALA A 1 473 ? 20.018 5.554 -19.374 1.00 74.69 473 ALA A N 1
ATOM 3694 C CA . ALA A 1 473 ? 18.716 5.891 -19.947 1.00 74.69 473 ALA A CA 1
ATOM 3695 C C . ALA A 1 473 ? 17.897 4.627 -20.253 1.00 74.69 473 ALA A C 1
ATOM 3697 O O . ALA A 1 473 ? 16.688 4.608 -20.021 1.00 74.69 473 ALA A O 1
ATOM 3698 N N . VAL A 1 474 ? 18.559 3.552 -20.697 1.00 78.94 474 VAL A N 1
ATOM 3699 C CA . VAL A 1 474 ? 17.940 2.233 -20.885 1.00 78.94 474 VAL A CA 1
ATOM 3700 C C . VAL A 1 474 ? 17.394 1.697 -19.555 1.00 78.94 474 VAL A C 1
ATOM 3702 O O . VAL A 1 474 ? 16.212 1.363 -19.486 1.00 78.94 474 VAL A O 1
ATOM 3705 N N . PHE A 1 475 ? 18.179 1.716 -18.470 1.00 80.50 475 PHE A N 1
ATOM 3706 C CA . PHE A 1 475 ? 17.696 1.295 -17.146 1.00 80.50 475 PHE A CA 1
ATOM 3707 C C . PHE A 1 475 ? 16.529 2.138 -16.618 1.00 80.50 475 PHE A C 1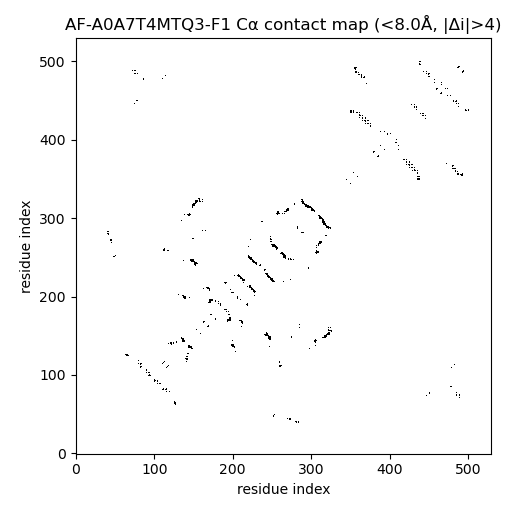
ATOM 3709 O O . PHE A 1 475 ? 15.571 1.575 -16.090 1.00 80.50 475 PHE A O 1
ATOM 3716 N N . VAL A 1 476 ? 16.560 3.463 -16.793 1.00 82.44 476 VAL A N 1
ATOM 3717 C CA . VAL A 1 476 ? 15.454 4.353 -16.387 1.00 82.44 476 VAL A CA 1
ATOM 3718 C C . VAL A 1 476 ? 14.172 4.042 -17.169 1.00 82.44 476 VAL A C 1
ATOM 3720 O O . VAL A 1 476 ? 13.092 3.998 -16.574 1.00 82.44 476 VAL A O 1
ATOM 3723 N N . VAL A 1 477 ? 14.275 3.768 -18.475 1.00 85.38 477 VAL A N 1
ATOM 3724 C CA . VAL A 1 477 ? 13.138 3.330 -19.303 1.00 85.38 477 VAL A CA 1
ATOM 3725 C C . VAL A 1 477 ? 12.591 1.991 -18.811 1.00 85.38 477 VAL A C 1
ATOM 3727 O O . VAL A 1 477 ? 11.387 1.889 -18.577 1.00 85.38 477 VAL A O 1
ATOM 3730 N N . MET A 1 478 ? 13.448 0.990 -18.590 1.00 87.50 478 MET A N 1
ATOM 3731 C CA . MET A 1 478 ? 13.018 -0.339 -18.140 1.00 87.50 478 MET A CA 1
ATOM 3732 C C . MET A 1 478 ? 12.386 -0.309 -16.745 1.00 87.50 478 MET A C 1
ATOM 3734 O O . MET A 1 478 ? 11.327 -0.899 -16.544 1.00 87.50 478 MET A O 1
ATOM 3738 N N . ALA A 1 479 ? 12.966 0.434 -15.798 1.00 86.12 479 ALA A N 1
ATOM 3739 C CA . ALA A 1 479 ? 12.366 0.654 -14.483 1.00 86.12 479 ALA A CA 1
ATOM 3740 C C . ALA A 1 479 ? 10.986 1.310 -14.603 1.00 86.12 479 ALA A C 1
ATOM 3742 O O . ALA A 1 479 ? 10.013 0.802 -14.048 1.00 86.12 479 ALA A O 1
ATOM 3743 N N . SER A 1 480 ? 10.874 2.380 -15.393 1.00 88.38 480 SER A N 1
ATOM 3744 C CA . SER A 1 480 ? 9.605 3.088 -15.596 1.00 88.38 480 SER A CA 1
ATOM 3745 C C . SER A 1 480 ? 8.536 2.202 -16.251 1.00 88.38 480 SER A C 1
ATOM 3747 O O . SER A 1 480 ? 7.366 2.283 -15.878 1.00 88.38 480 SER A O 1
ATOM 3749 N N . GLN A 1 481 ? 8.923 1.310 -17.173 1.00 90.50 481 GLN A N 1
ATOM 3750 C CA . GLN A 1 481 ? 8.033 0.304 -17.763 1.00 90.50 481 GLN A CA 1
ATOM 3751 C C . GLN A 1 481 ? 7.529 -0.700 -16.717 1.00 90.50 481 GLN A C 1
ATOM 3753 O O . GLN A 1 481 ? 6.325 -0.952 -16.653 1.00 90.50 481 GLN A O 1
ATOM 3758 N N . VAL A 1 482 ? 8.418 -1.255 -15.882 1.00 89.44 482 VAL A N 1
ATOM 3759 C CA . VAL A 1 482 ? 8.043 -2.220 -14.832 1.00 89.44 482 VAL A CA 1
ATOM 3760 C C . VAL A 1 482 ? 7.140 -1.570 -13.782 1.00 89.44 482 VAL A C 1
ATOM 3762 O O . VAL A 1 482 ? 6.071 -2.118 -13.505 1.00 89.44 482 VAL A O 1
ATOM 3765 N N . PHE A 1 483 ? 7.501 -0.388 -13.264 1.00 86.62 483 PHE A N 1
ATOM 3766 C CA . PHE A 1 483 ? 6.642 0.375 -12.348 1.00 86.62 483 PHE A CA 1
ATOM 3767 C C . PHE A 1 483 ? 5.256 0.609 -12.975 1.00 86.62 483 PHE A C 1
ATOM 3769 O O . PHE A 1 483 ? 4.247 0.256 -12.371 1.00 86.62 483 PHE A O 1
ATOM 3776 N N . ALA A 1 484 ? 5.179 1.115 -14.213 1.00 88.25 484 ALA A N 1
ATOM 3777 C CA . ALA A 1 484 ? 3.899 1.365 -14.881 1.00 88.25 484 ALA A CA 1
ATOM 3778 C C . ALA A 1 484 ? 3.044 0.094 -15.063 1.00 88.25 484 ALA A C 1
ATOM 3780 O O . ALA A 1 484 ? 1.819 0.150 -14.921 1.00 88.25 484 ALA A O 1
ATOM 3781 N N . MET A 1 485 ? 3.665 -1.058 -15.349 1.00 92.88 485 MET A N 1
ATOM 3782 C CA . MET A 1 485 ? 2.955 -2.339 -15.430 1.00 92.88 485 MET A CA 1
ATOM 3783 C C . MET A 1 485 ? 2.407 -2.784 -14.069 1.00 92.88 485 MET A C 1
ATOM 3785 O O . MET A 1 485 ? 1.255 -3.224 -14.000 1.00 92.88 485 MET A O 1
ATOM 3789 N N . ILE A 1 486 ? 3.190 -2.655 -12.993 1.00 83.56 486 ILE A N 1
ATOM 3790 C CA . ILE A 1 486 ? 2.774 -3.013 -11.627 1.00 83.56 486 ILE A CA 1
ATOM 3791 C C . ILE A 1 486 ? 1.627 -2.112 -11.158 1.00 83.56 486 ILE A C 1
ATOM 3793 O O . ILE A 1 486 ? 0.596 -2.624 -10.723 1.00 83.56 486 ILE A O 1
ATOM 3797 N N . GLU A 1 487 ? 1.745 -0.801 -11.359 1.00 85.19 487 GLU A N 1
ATOM 3798 C CA . GLU A 1 487 ? 0.724 0.186 -10.997 1.00 85.19 487 GLU A CA 1
ATOM 3799 C C . GLU A 1 487 ? -0.604 -0.028 -11.743 1.00 85.19 487 GLU A C 1
ATOM 3801 O O . GLU A 1 487 ? -1.674 -0.033 -11.131 1.00 85.19 487 GLU A O 1
ATOM 3806 N N . TYR A 1 488 ? -0.579 -0.305 -13.055 1.00 87.50 488 TYR A N 1
ATOM 3807 C CA . TYR A 1 488 ? -1.800 -0.636 -13.810 1.00 87.50 488 TYR A CA 1
ATOM 3808 C C . TYR A 1 488 ? -2.422 -1.995 -13.447 1.00 87.50 488 TYR A C 1
ATOM 3810 O O . TYR A 1 488 ? -3.592 -2.234 -13.768 1.00 87.50 488 TYR A O 1
ATOM 3818 N N . THR A 1 489 ? -1.681 -2.871 -12.770 1.00 85.00 489 THR A N 1
ATOM 3819 C CA . THR A 1 489 ? -2.157 -4.172 -12.270 1.00 85.00 489 THR A CA 1
ATOM 3820 C C . THR A 1 489 ? -2.347 -4.194 -10.747 1.00 85.00 489 THR A C 1
ATOM 3822 O O . THR A 1 489 ? -2.487 -5.269 -10.168 1.00 85.00 489 THR A O 1
ATOM 3825 N N . SER A 1 490 ? -2.382 -3.023 -10.101 1.00 76.88 490 SER A N 1
ATOM 3826 C CA . SER A 1 490 ? -2.862 -2.849 -8.723 1.00 76.88 490 SER A CA 1
ATOM 3827 C C . SER A 1 490 ? -4.381 -3.045 -8.628 1.00 76.88 490 SER A C 1
ATOM 3829 O O . SER A 1 490 ? -5.102 -2.823 -9.609 1.00 76.88 490 SER A O 1
ATOM 3831 N N . ASP A 1 491 ? -4.890 -3.405 -7.445 1.00 66.25 491 ASP A N 1
ATOM 3832 C CA . ASP A 1 491 ? -6.343 -3.555 -7.238 1.00 66.25 491 ASP A CA 1
ATOM 3833 C C . ASP A 1 491 ? -7.074 -2.241 -7.451 1.00 66.25 491 ASP A C 1
ATOM 3835 O O . ASP A 1 491 ? -8.133 -2.232 -8.066 1.00 66.25 491 ASP A O 1
ATOM 3839 N N . ASP A 1 492 ? -6.488 -1.117 -7.039 1.00 65.12 492 ASP A N 1
ATOM 3840 C CA . ASP A 1 492 ? -7.082 0.199 -7.256 1.00 65.12 492 ASP A CA 1
ATOM 3841 C C . ASP A 1 492 ? -7.267 0.484 -8.755 1.00 65.12 492 ASP A C 1
ATOM 3843 O O . ASP A 1 492 ? -8.339 0.917 -9.178 1.00 65.12 492 ASP A O 1
ATOM 3847 N N . ALA A 1 493 ? -6.270 0.173 -9.595 1.00 71.56 493 ALA A N 1
ATOM 3848 C CA . ALA A 1 493 ? -6.375 0.332 -11.047 1.00 71.56 493 ALA A CA 1
ATOM 3849 C C . ALA A 1 493 ? -7.341 -0.683 -11.700 1.00 71.56 493 ALA A C 1
ATOM 3851 O O . ALA A 1 493 ? -8.042 -0.342 -12.666 1.00 71.56 493 ALA A O 1
ATOM 3852 N N . ILE A 1 494 ? -7.408 -1.918 -11.185 1.00 70.88 494 ILE A N 1
ATOM 3853 C CA . ILE A 1 494 ? -8.366 -2.951 -11.618 1.00 70.88 494 ILE A CA 1
ATOM 3854 C C . ILE A 1 494 ? -9.792 -2.517 -11.271 1.00 70.88 494 ILE A C 1
ATOM 3856 O O . ILE A 1 494 ? -10.606 -2.329 -12.180 1.00 70.88 494 ILE A O 1
ATOM 3860 N N . ASN A 1 495 ? -10.068 -2.253 -9.999 1.00 64.94 495 ASN A N 1
ATOM 3861 C CA . ASN A 1 495 ? -11.373 -1.866 -9.481 1.00 64.94 495 ASN A CA 1
ATOM 3862 C C . ASN A 1 495 ? -11.856 -0.549 -10.102 1.00 64.94 495 ASN A C 1
ATOM 3864 O O . ASN A 1 495 ? -12.995 -0.484 -10.565 1.00 64.94 495 ASN A O 1
ATOM 3868 N N . TYR A 1 496 ? -10.988 0.461 -10.249 1.00 71.75 496 TYR A N 1
ATOM 3869 C CA . TYR A 1 496 ? -11.329 1.721 -10.921 1.00 71.75 496 TYR A CA 1
ATOM 3870 C C . TYR A 1 496 ? -11.771 1.509 -12.380 1.00 71.75 496 TYR A C 1
ATOM 3872 O O . TYR A 1 496 ? -12.854 1.948 -12.787 1.00 71.75 496 TYR A O 1
ATOM 3880 N N . THR A 1 497 ? -10.971 0.800 -13.188 1.00 73.25 497 THR A N 1
ATOM 3881 C CA . THR A 1 497 ? -11.302 0.593 -14.611 1.00 73.25 497 THR A CA 1
ATOM 3882 C C . THR A 1 497 ? -12.455 -0.396 -14.825 1.00 73.25 497 THR A C 1
ATOM 3884 O O . THR A 1 497 ? -13.192 -0.282 -15.814 1.00 73.25 497 THR A O 1
ATOM 3887 N N . TRP A 1 498 ? -12.671 -1.328 -13.893 1.00 67.38 498 TRP A N 1
ATOM 3888 C CA . TRP A 1 498 ? -13.810 -2.244 -13.886 1.00 67.38 498 TRP A CA 1
ATOM 3889 C C . TRP A 1 498 ? -15.113 -1.534 -13.487 1.00 67.38 498 TRP A C 1
ATOM 3891 O O . TRP A 1 498 ? -16.098 -1.614 -14.227 1.00 67.38 498 TRP A O 1
ATOM 3901 N N . ALA A 1 499 ? -15.118 -0.748 -12.406 1.00 61.97 499 ALA A N 1
ATOM 3902 C CA . ALA A 1 499 ? -16.279 0.026 -11.958 1.00 61.97 499 ALA A CA 1
ATOM 3903 C C . ALA A 1 499 ? -16.729 1.049 -13.018 1.00 61.97 499 ALA A C 1
ATOM 3905 O O . ALA A 1 499 ? -17.921 1.153 -13.339 1.00 61.97 499 ALA A O 1
ATOM 3906 N N . ALA A 1 500 ? -15.778 1.736 -13.663 1.00 66.56 500 ALA A N 1
ATOM 3907 C CA . ALA A 1 500 ? -16.054 2.613 -14.801 1.00 66.56 500 ALA A CA 1
ATOM 3908 C C . ALA A 1 500 ? -16.699 1.855 -15.983 1.00 66.56 500 ALA A C 1
ATOM 3910 O O . ALA A 1 500 ? -17.672 2.328 -16.587 1.00 66.56 500 ALA A O 1
ATOM 3911 N N . ARG A 1 501 ? -16.218 0.639 -16.293 1.00 68.00 501 ARG A N 1
ATOM 3912 C CA . ARG A 1 501 ? -16.789 -0.241 -17.331 1.00 68.00 501 ARG A CA 1
ATOM 3913 C C . ARG A 1 501 ? -18.212 -0.695 -16.988 1.00 68.00 501 ARG A C 1
ATOM 3915 O O . ARG A 1 501 ? -19.059 -0.690 -17.887 1.00 68.00 501 ARG A O 1
ATOM 3922 N N . GLN A 1 502 ? -18.493 -1.059 -15.736 1.00 65.19 502 GLN A N 1
ATOM 3923 C CA . GLN A 1 502 ? -19.837 -1.461 -15.300 1.00 65.19 502 GLN A CA 1
ATOM 3924 C C . GLN A 1 502 ? -20.817 -0.285 -15.336 1.00 65.19 502 GLN A C 1
ATOM 3926 O O . GLN A 1 502 ? -21.880 -0.401 -15.947 1.00 65.19 502 GLN A O 1
ATOM 3931 N N . THR A 1 503 ? -20.414 0.886 -14.836 1.00 63.72 503 THR A N 1
ATOM 3932 C CA . THR A 1 503 ? -21.203 2.129 -14.915 1.00 63.72 503 THR A CA 1
ATOM 3933 C C . THR A 1 503 ? -21.587 2.456 -16.365 1.00 63.72 503 THR A C 1
ATOM 3935 O O . THR A 1 503 ? -22.735 2.782 -16.679 1.00 63.72 503 THR A O 1
ATOM 3938 N N . LEU A 1 504 ? -20.642 2.316 -17.302 1.00 66.25 504 LEU A N 1
ATOM 3939 C CA . LEU A 1 504 ? -20.878 2.578 -18.724 1.00 66.25 504 LEU A CA 1
ATOM 3940 C C . LEU A 1 504 ? -21.768 1.508 -19.390 1.00 66.25 504 LEU A C 1
ATOM 3942 O O . LEU A 1 504 ? -22.544 1.833 -20.295 1.00 66.25 504 LEU A O 1
ATOM 3946 N N . ARG A 1 505 ? -21.705 0.248 -18.935 1.00 68.94 505 ARG A N 1
ATOM 3947 C CA . ARG A 1 505 ? -22.640 -0.823 -19.332 1.00 68.94 505 ARG A CA 1
ATOM 3948 C C . ARG A 1 505 ? -24.057 -0.543 -18.832 1.00 68.94 505 ARG A C 1
ATOM 3950 O O . ARG A 1 505 ? -24.977 -0.584 -19.646 1.00 68.94 505 ARG A O 1
ATOM 3957 N N . GLN A 1 506 ? -24.225 -0.193 -17.556 1.00 68.56 506 GLN A N 1
ATOM 3958 C CA . GLN A 1 506 ? -25.515 0.168 -16.957 1.00 68.56 506 GLN A CA 1
ATOM 3959 C C . GLN A 1 506 ? -26.150 1.363 -17.684 1.00 68.56 506 GLN A C 1
ATOM 3961 O O . GLN A 1 506 ? -27.279 1.253 -18.155 1.00 68.56 506 GLN A O 1
ATOM 3966 N N . ARG A 1 507 ? -25.398 2.450 -17.927 1.00 72.50 507 ARG A N 1
ATOM 3967 C CA . ARG A 1 507 ? -25.863 3.600 -18.737 1.00 72.50 507 ARG A CA 1
ATOM 3968 C C . ARG A 1 507 ? -26.320 3.193 -20.145 1.00 72.50 507 ARG A C 1
ATOM 3970 O O . ARG A 1 507 ? -27.350 3.666 -20.624 1.00 72.50 507 ARG A O 1
ATOM 3977 N N . LYS A 1 508 ? -25.587 2.299 -20.824 1.00 77.50 508 LYS A N 1
ATOM 3978 C CA . LYS A 1 508 ? -25.985 1.769 -22.145 1.00 77.50 508 LYS A CA 1
ATOM 3979 C C . LYS A 1 508 ? -27.222 0.870 -22.073 1.00 77.50 508 LYS A C 1
ATOM 3981 O O . LYS A 1 508 ? -28.023 0.893 -23.006 1.00 77.50 508 LYS A O 1
ATOM 3986 N N . ALA A 1 509 ? -27.380 0.086 -21.008 1.00 74.06 509 ALA A N 1
ATOM 3987 C CA . ALA A 1 509 ? -28.562 -0.736 -20.775 1.00 74.06 509 ALA A CA 1
ATOM 3988 C C . ALA A 1 509 ? -29.796 0.137 -20.505 1.00 74.06 509 ALA A C 1
ATOM 3990 O O . ALA A 1 509 ? -30.825 -0.081 -21.142 1.00 74.06 509 ALA A O 1
ATOM 3991 N N . GLN A 1 510 ? -29.666 1.175 -19.674 1.00 76.62 510 GLN A N 1
ATOM 3992 C CA . GLN A 1 510 ? -30.738 2.130 -19.402 1.00 76.62 510 GLN A CA 1
ATOM 3993 C C . GLN A 1 510 ? -31.161 2.864 -20.679 1.00 76.62 510 GLN A C 1
ATOM 3995 O O . GLN A 1 510 ? -32.290 2.689 -21.117 1.00 76.62 510 GLN A O 1
ATOM 4000 N N . LYS A 1 511 ? -30.226 3.483 -21.418 1.00 82.19 511 LYS A N 1
ATOM 4001 C CA . LYS A 1 511 ? -30.532 4.144 -22.706 1.00 82.19 511 LYS A CA 1
ATOM 4002 C C . LYS A 1 511 ? -31.169 3.205 -23.749 1.00 82.19 511 LYS A C 1
ATOM 4004 O O . LYS A 1 511 ? -31.867 3.661 -24.657 1.00 82.19 511 LYS A O 1
ATOM 4009 N N . ARG A 1 512 ? -30.939 1.887 -23.651 1.00 84.94 512 ARG A N 1
ATOM 4010 C CA . ARG A 1 512 ? -31.636 0.858 -24.450 1.00 84.94 512 ARG A CA 1
ATOM 4011 C C . ARG A 1 512 ? -33.045 0.556 -23.921 1.00 84.94 512 ARG A C 1
ATOM 4013 O O . ARG A 1 512 ? -33.930 0.365 -24.753 1.00 84.94 512 ARG A O 1
ATOM 4020 N N . LYS A 1 513 ? -33.265 0.519 -22.600 1.00 83.75 513 LYS A N 1
ATOM 4021 C CA . LYS A 1 513 ? -34.601 0.444 -21.980 1.00 83.75 513 LYS A CA 1
ATOM 4022 C C . LYS A 1 513 ? -35.430 1.678 -22.344 1.00 83.75 513 LYS A C 1
ATOM 4024 O O . LYS A 1 513 ? -36.499 1.504 -22.916 1.00 83.75 513 LYS A O 1
ATOM 4029 N N . ASP A 1 514 ? -34.895 2.884 -22.167 1.00 83.62 514 ASP A N 1
ATOM 4030 C CA . ASP A 1 514 ? -35.579 4.153 -22.464 1.00 83.62 514 ASP A CA 1
ATOM 4031 C C . ASP A 1 514 ? -35.996 4.224 -23.944 1.00 83.62 514 ASP A C 1
ATOM 4033 O O . ASP A 1 514 ? -37.155 4.469 -24.272 1.00 83.62 514 ASP A O 1
ATOM 4037 N N . ARG A 1 515 ? -35.082 3.879 -24.870 1.00 86.12 515 ARG A N 1
ATOM 4038 C CA . ARG A 1 515 ? -35.398 3.770 -26.308 1.00 86.12 515 ARG A CA 1
ATOM 4039 C C . ARG A 1 515 ? -36.449 2.703 -26.629 1.00 86.12 515 ARG A C 1
ATOM 4041 O O . ARG A 1 515 ? -37.177 2.862 -27.606 1.00 86.12 515 ARG A O 1
ATOM 4048 N N . ARG A 1 516 ? -36.521 1.604 -25.869 1.00 85.31 516 ARG A N 1
ATOM 4049 C CA . ARG A 1 516 ? -37.566 0.575 -26.027 1.00 85.31 516 ARG A CA 1
ATOM 4050 C C . ARG A 1 516 ? -38.908 1.053 -25.468 1.00 85.31 516 ARG A C 1
ATOM 4052 O O . ARG A 1 516 ? -39.918 0.803 -26.114 1.00 85.31 516 ARG A O 1
ATOM 4059 N N . ALA A 1 517 ? -38.914 1.763 -24.341 1.00 81.50 517 ALA A N 1
ATOM 4060 C CA . ALA A 1 517 ? -40.107 2.371 -23.756 1.00 81.50 517 ALA A CA 1
ATOM 4061 C C . ALA A 1 517 ? -40.699 3.437 -24.692 1.00 81.50 517 ALA A C 1
ATOM 4063 O O . ALA A 1 517 ? -41.857 3.319 -25.079 1.00 81.50 517 ALA A O 1
ATOM 4064 N N . ALA A 1 518 ? -39.881 4.373 -25.185 1.00 81.06 518 ALA A N 1
ATOM 4065 C CA . ALA A 1 518 ? -40.303 5.381 -26.161 1.00 81.06 518 ALA A CA 1
ATOM 4066 C C . ALA A 1 518 ? -40.868 4.755 -27.453 1.00 81.06 518 ALA A C 1
ATOM 4068 O O . ALA A 1 518 ? -41.901 5.186 -27.955 1.00 81.06 518 ALA A O 1
ATOM 4069 N N . ARG A 1 519 ? -40.247 3.679 -27.965 1.00 83.88 519 ARG A N 1
ATOM 4070 C CA . ARG A 1 519 ? -40.763 2.925 -29.126 1.00 83.88 519 ARG A CA 1
ATOM 4071 C C . ARG A 1 519 ? -42.053 2.147 -28.845 1.00 83.88 519 ARG A C 1
ATOM 4073 O O . ARG A 1 519 ? -42.789 1.882 -29.789 1.00 83.88 519 ARG A O 1
ATOM 4080 N N . ARG A 1 520 ? -42.315 1.748 -27.595 1.00 80.50 520 ARG A N 1
ATOM 4081 C CA . ARG A 1 520 ? -43.590 1.134 -27.189 1.00 80.50 520 ARG A CA 1
ATOM 4082 C C . ARG A 1 520 ? -44.683 2.192 -27.067 1.00 80.50 520 ARG A C 1
ATOM 4084 O O . ARG A 1 520 ? -45.734 2.006 -27.663 1.00 80.50 520 ARG A O 1
ATOM 4091 N N . ALA A 1 521 ? -44.406 3.321 -26.414 1.00 76.31 521 ALA A N 1
ATOM 4092 C CA . ALA A 1 521 ? -45.331 4.454 -26.325 1.00 76.31 521 ALA A CA 1
ATOM 4093 C C . ALA A 1 521 ? -45.745 4.965 -27.719 1.00 76.31 521 ALA A C 1
ATOM 4095 O O . ALA A 1 521 ? -46.931 5.075 -28.007 1.00 76.31 521 ALA A O 1
ATOM 4096 N N . ALA A 1 522 ? -44.782 5.137 -28.632 1.00 75.88 522 ALA A N 1
ATOM 4097 C CA . ALA A 1 522 ? -45.042 5.537 -30.019 1.00 75.88 522 ALA A CA 1
ATOM 4098 C C . ALA A 1 522 ? -45.825 4.502 -30.859 1.00 75.88 522 ALA A C 1
ATOM 4100 O O . ALA A 1 522 ? -46.294 4.843 -31.939 1.00 75.88 522 ALA A O 1
ATOM 4101 N N . ARG A 1 523 ? -45.949 3.246 -30.399 1.00 72.56 523 ARG A N 1
ATOM 4102 C CA . ARG A 1 523 ? -46.787 2.209 -31.033 1.00 72.56 523 ARG A CA 1
ATOM 4103 C C . ARG A 1 523 ? -48.149 2.041 -30.357 1.00 72.56 523 ARG A C 1
ATOM 4105 O O . ARG A 1 523 ? -49.097 1.687 -31.038 1.00 72.56 523 ARG A O 1
ATOM 4112 N N . GLY A 1 524 ? -48.250 2.293 -29.051 1.00 60.44 524 GLY A N 1
ATOM 4113 C CA . GLY A 1 524 ? -49.531 2.313 -28.333 1.00 60.44 524 GLY A CA 1
ATOM 4114 C C . GLY A 1 524 ? -50.372 3.549 -28.660 1.00 60.44 524 GLY A C 1
ATOM 4115 O O . GLY A 1 524 ? -51.585 3.457 -28.761 1.00 60.44 524 GLY A O 1
ATOM 4116 N N . GLY A 1 525 ? -49.736 4.694 -28.928 1.00 55.81 525 GLY A N 1
ATOM 4117 C CA . GLY A 1 525 ? -50.433 5.931 -29.300 1.00 55.81 525 GLY A CA 1
ATOM 4118 C C . GLY A 1 525 ? -51.067 5.951 -30.700 1.00 55.81 525 GLY A C 1
ATOM 4119 O O . GLY A 1 525 ? -51.562 7.000 -31.101 1.00 55.81 525 GLY A O 1
ATOM 4120 N N . SER A 1 526 ? -51.035 4.848 -31.462 1.00 53.69 526 SER A N 1
ATOM 4121 C CA . SER A 1 526 ? -51.669 4.757 -32.789 1.00 53.69 526 SER A CA 1
ATOM 4122 C C . SER A 1 526 ? -52.856 3.789 -32.857 1.00 53.69 526 SER A C 1
ATOM 4124 O O . SER A 1 526 ? -53.328 3.530 -33.960 1.00 53.69 526 SER A O 1
ATOM 4126 N N . SER A 1 527 ? -53.320 3.233 -31.730 1.00 53.50 527 SER A N 1
ATOM 4127 C CA . SER A 1 527 ? -54.518 2.373 -31.682 1.00 53.50 527 SER A CA 1
ATOM 4128 C C . SER A 1 527 ? -55.797 3.090 -31.228 1.00 53.50 527 SER A C 1
ATOM 4130 O O . SER A 1 527 ? -56.865 2.520 -31.380 1.00 53.50 527 SER A O 1
ATOM 4132 N N . ASP A 1 528 ? -55.702 4.337 -30.749 1.00 53.41 528 ASP A N 1
ATOM 4133 C CA . ASP A 1 528 ? -56.835 5.180 -30.300 1.00 53.41 528 ASP A CA 1
ATOM 4134 C C . ASP A 1 528 ? -57.312 6.179 -31.383 1.00 53.41 528 ASP A C 1
ATOM 4136 O O . ASP A 1 528 ? -57.798 7.276 -31.103 1.00 53.41 528 ASP A O 1
ATOM 4140 N N . ARG A 1 529 ? -57.134 5.826 -32.661 1.00 52.81 529 ARG A N 1
ATOM 4141 C CA . ARG A 1 529 ? -57.722 6.534 -33.813 1.00 52.81 529 ARG A CA 1
ATOM 4142 C C . ARG A 1 529 ? -58.229 5.523 -34.841 1.00 52.81 529 ARG A C 1
ATOM 4144 O O . ARG A 1 529 ? -57.618 5.357 -35.897 1.00 52.81 529 ARG A O 1
ATOM 4151 N N . GLY A 1 530 ? -59.321 4.849 -34.491 1.00 43.31 530 GLY A N 1
ATOM 4152 C CA . GLY A 1 530 ? -60.093 3.942 -35.340 1.00 43.31 530 GLY A CA 1
ATOM 4153 C C . GLY A 1 530 ? -61.550 3.990 -34.921 1.00 43.31 530 GLY A C 1
ATOM 4154 O O . GLY A 1 530 ? -61.795 3.627 -33.754 1.00 43.31 530 GLY A O 1
#

pLDDT: mean 73.36, std 19.0, range [22.59, 97.31]

Radius of gyration: 32.09 Å; Cα contacts (8 Å, |Δi|>4): 703; chains: 1; bounding box: 98×83×128 Å